Protein 5OP0 (pdb70)

Foldseek 3Di:
DDWDCQVNDTADADDQAQAAFVVCRSCRGLVLLLVLLSLPLQDVLLVQQAQWFKWFFFDQRHLPHDTDTGAADPPDDDPPWAWAWAAAQARDIHTGTTRHGSSSVSNSSRRRGQFIFTDQPGPPCNFFGQKQKWKWAFDPQDFQLLQLCLVLPQLVVVCVVLVFDWWWWAQLGGHIMIITGADRPDGLVLSLLLLVLSLVRSCVVPVVAEDCALDSVPTPRHIHGPSLVSPPDDGGTGAQGFDSDSQRFGGHTDASVCSNPDDRSCHHSVRPSVVPPPDDRNCPCRPVDHHYSVSSVVSSVVCVVVVHHADDHHPPRHHYDPDDDHDDHDD/DWDCQVNDIADADDFAQAAQVVVRSCRGLVLLLVLLSLPLPDVLLVQQAQWFKWFFFDPNHLVHDTDTGAADDPDDDPPWDWAWAAAQARDIHTGTRRHGSSSVSNSSRRRGQFIFTDQPGPPCNFFGQKQKWKFAFDPQDFQLLQLCLVLPQLQVVCVVLVFDWWWWAQLGGHIMIMGGADRPDGLVVSLLLLVLSLVRSCVVPVVAEDCAQDSVPTPRHTHGPSLCSPPPDGGTGAQGFDSDSQRFGGHTDASVQSNPDDRSCHHSVRPSVVPVPDDDNCPCRPVDHHHSVSSVVSSVVCVVVVHHADDHHPPRHHYPVDDDHDDRDD

Nearest PDB structures (foldseek):
  6sa1-assembly1_A  TM=9.984E-01  e=1.095E-63  Mycolicibacterium smegmatis MC2 155
  5dmu-assembly1_A  TM=9.461E-01  e=6.904E-28  Methanocella paludicola SANAE
  2far-assembly2_B  TM=8.752E-01  e=4.474E-23  Pseudomonas aeruginosa
  2r9l-assembly1_A  TM=9.073E-01  e=1.383E-19  Mycobacterium tuberculosis H37Rv
  9e9f-assembly1_B  TM=5.923E-01  e=1.297E+00  Pseudomonas aeruginosa

Solvent-accessible surface area: 27893 Å² total; per-residue (Å²): 104,66,101,34,118,7,86,70,40,142,1,151,19,21,71,55,119,76,76,2,0,72,124,36,36,169,62,0,16,7,16,68,0,2,93,2,2,71,64,7,1,60,28,62,1,16,45,18,4,102,46,2,0,1,4,5,6,30,6,32,84,2,33,148,32,99,94,65,71,28,62,112,12,37,164,90,66,45,152,76,16,89,53,13,81,2,40,6,8,38,32,132,67,7,59,0,3,37,0,40,52,4,1,2,2,1,13,0,1,25,49,2,1,0,0,1,9,11,10,4,1,51,9,130,54,35,107,57,0,6,6,0,6,5,16,0,55,15,14,106,1,3,0,3,80,32,0,48,66,5,0,8,87,23,0,64,51,4,2,84,115,37,65,8,70,4,23,2,0,0,9,2,30,101,6,0,12,0,11,1,6,3,83,50,108,43,59,10,76,65,0,2,36,0,6,1,2,1,1,23,27,0,42,85,103,17,76,127,37,1,5,14,31,49,82,149,124,96,20,40,47,74,0,11,4,21,4,6,13,2,3,41,29,77,79,6,4,2,6,5,0,0,34,86,31,80,45,0,4,0,0,2,0,2,39,37,105,65,0,114,120,5,65,12,83,78,24,12,5,50,52,0,38,117,78,48,79,92,65,129,46,32,4,74,88,5,77,88,73,93,15,43,1,26,44,2,36,101,44,20,55,41,3,88,157,141,67,61,24,36,31,10,26,12,96,153,26,64,147,54,137,77,48,88,137,42,67,132,49,82,223,115,107,35,122,6,93,71,39,138,0,70,17,60,75,65,114,76,72,2,0,71,137,41,35,82,77,0,12,8,18,73,0,3,97,2,1,68,64,6,1,73,29,62,2,16,43,21,4,103,50,4,0,1,4,4,22,37,1,30,84,2,18,150,32,100,89,55,69,23,60,131,13,30,159,168,66,30,150,70,15,84,50,13,80,2,41,5,8,38,32,139,68,9,57,0,4,36,0,41,47,2,1,2,1,1,8,0,0,28,43,2,0,0,0,1,10,11,12,5,1,52,10,134,53,32,105,56,0,7,6,0,5,7,14,0,55,9,13,86,4,5,0,3,57,38,0,50,55,6,0,14,64,26,1,68,49,2,2,80,119,36,65,7,78,7,29,2,0,0,9,3,31,84,6,0,12,0,14,0,6,1,81,50,112,42,59,12,75,65,1,2,40,0,6,4,2,0,1,29,26,0,41,89,103,17,77,111,38,1,7,11,24,51,84,161,122,94,23,40,35,72,0,10,5,25,4,6,14,1,4,38,28,81,81,6,4,2,6,6,0,0,59,94,31,81,41,0,3,0,0,1,0,3,38,42,126,68,0,102,122,7,69,13,84,79,26,10,6,60,54,0,39,119,80,46,78,92,65,128,46,32,5,73,91,7,76,81,88,88,13,45,1,26,41,0,40,99,35,20,58,43,5,88,157,130,66,56,28,35,25,11,26,15,93,152,26,60,145,69,137,78,37,87,136,44,66,132,45,78,208

Organism: Mycolicibacterium smegmatis (strain ATCC 700084 / mc(2)155) (NCBI:txid246196)

InterPro domains:
  IPR014145 DNA ligase D, polymerase domain [PF21686] (34-288)
  IPR014145 DNA ligase D, polymerase domain [TIGR02778] (16-265)
  IPR052171 Non-homologous end joining protein LigD [PTHR42705] (5-307)

Radius of gyration: 29.28 Å; Cα contacts (8 Å, |Δi|>4): 1376; chains: 2; bounding box: 69×71×75 Å

Structure (mmCIF, N/CA/C/O backbone):
data_5OP0
#
_entry.id   5OP0
#
_cell.length_a   51.550
_cell.length_b   56.430
_cell.length_c   64.450
_cell.angle_alpha   97.170
_cell.angle_beta   100.200
_cell.angle_gamma   90.640
#
_symmetry.space_group_name_H-M   'P 1'
#
loop_
_entity.id
_entity.type
_entity.pdbx_description
1 polymer 'DNA polymerase LigD, polymerase domain'
2 water water
#
loop_
_atom_site.group_PDB
_atom_site.id
_atom_site.type_symbol
_atom_site.label_atom_id
_atom_site.label_alt_id
_atom_site.label_comp_id
_atom_site.label_asym_id
_atom_site.label_entity_id
_atom_site.label_seq_id
_atom_site.pdbx_PDB_ins_code
_atom_site.Cartn_x
_atom_site.Cartn_y
_atom_site.Cartn_z
_atom_site.occupancy
_atom_site.B_iso_or_equiv
_atom_site.auth_seq_id
_atom_site.auth_comp_id
_atom_site.auth_asym_id
_atom_site.auth_atom_id
_atom_site.pdbx_PDB_model_num
ATOM 1 N N . ALA A 1 1 ? 6.201 36.865 66.644 1.00 59.48 6 ALA B N 1
ATOM 2 C CA . ALA A 1 1 ? 5.874 36.025 67.789 1.00 58.39 6 ALA B CA 1
ATOM 3 C C . ALA A 1 1 ? 7.113 35.738 68.630 1.00 65.53 6 ALA B C 1
ATOM 4 O O . ALA A 1 1 ? 7.020 35.549 69.844 1.00 72.93 6 ALA B O 1
ATOM 6 N N . THR A 1 2 ? 8.276 35.708 67.982 1.00 59.13 7 THR B N 1
ATOM 7 C CA . THR A 1 2 ? 9.507 35.335 68.662 1.00 55.68 7 THR B CA 1
ATOM 8 C C . THR A 1 2 ? 10.671 36.092 68.040 1.00 54.04 7 THR B C 1
ATOM 9 O O . THR A 1 2 ? 10.620 36.519 66.883 1.00 51.20 7 THR B O 1
ATOM 13 N N . GLU A 1 3 ? 11.725 36.251 68.834 1.00 49.66 8 GLU B N 1
ATOM 14 C CA . GLU A 1 3 ? 12.985 36.835 68.402 1.00 47.36 8 GLU B CA 1
ATOM 15 C C . GLU A 1 3 ? 14.036 35.748 68.560 1.00 51.59 8 GLU B C 1
ATOM 16 O O . GLU A 1 3 ? 14.210 35.206 69.656 1.00 47.52 8 GLU B O 1
ATOM 22 N N . LEU A 1 4 ? 14.724 35.422 67.471 1.00 47.81 9 LEU B N 1
ATOM 23 C CA . LEU A 1 4 ? 15.733 34.374 67.479 1.00 40.79 9 LEU B CA 1
ATOM 24 C C . LEU A 1 4 ? 17.117 34.985 67.625 1.00 41.24 9 LEU B C 1
ATOM 25 O O . LEU A 1 4 ? 17.423 36.009 67.007 1.00 41.94 9 LEU B O 1
ATOM 30 N N . ASP A 1 5 ? 17.954 34.353 68.443 1.00 37.88 10 ASP B N 1
ATOM 31 C CA . ASP A 1 5 ? 19.369 34.703 68.505 1.00 39.28 10 ASP B CA 1
ATOM 32 C C . ASP A 1 5 ? 20.077 33.842 67.470 1.00 38.09 10 ASP B C 1
ATOM 33 O O . ASP A 1 5 ? 20.317 32.652 67.688 1.00 40.24 10 ASP B O 1
ATOM 38 N N . VAL A 1 6 ? 20.404 34.442 66.336 1.00 35.07 11 VAL B N 1
ATOM 39 C CA . VAL A 1 6 ? 21.076 33.751 65.246 1.00 34.09 11 VAL B CA 1
ATOM 40 C C . VAL A 1 6 ? 22.516 34.244 65.245 1.00 31.81 11 VAL B C 1
ATOM 41 O O . VAL A 1 6 ? 22.824 35.292 64.665 1.00 33.80 11 VAL B O 1
ATOM 45 N N . ASP A 1 7 ? 23.398 33.486 65.898 1.00 30.26 12 ASP B N 1
ATOM 46 C CA . ASP A 1 7 ? 24.827 33.788 65.970 1.00 33.40 12 ASP B CA 1
ATOM 47 C C . ASP A 1 7 ? 25.083 35.231 66.402 1.00 34.54 12 ASP B C 1
ATOM 48 O O . ASP A 1 7 ? 25.910 35.942 65.828 1.00 29.26 12 ASP B O 1
ATOM 53 N N . GLY A 1 8 ? 24.356 35.664 67.430 1.00 31.12 13 GLY B N 1
ATOM 54 C CA . GLY A 1 8 ? 24.572 36.966 68.025 1.00 33.64 13 GLY B CA 1
ATOM 55 C C . GLY A 1 8 ? 23.750 38.098 67.444 1.00 35.32 13 GLY B C 1
ATOM 56 O O . GLY A 1 8 ? 23.804 39.217 67.974 1.00 32.53 13 GLY B O 1
ATOM 57 N N . VAL A 1 9 ? 22.988 37.851 66.385 1.00 33.12 14 VAL B N 1
ATOM 58 C CA . VAL A 1 9 ? 22.096 38.845 65.801 1.00 33.48 14 VAL B CA 1
ATOM 59 C C . VAL A 1 9 ? 20.667 38.384 66.043 1.00 33.81 14 VAL B C 1
ATOM 60 O O . VAL A 1 9 ? 20.337 37.215 65.808 1.00 38.11 14 VAL B O 1
ATOM 64 N N . LYS A 1 10 ? 19.822 39.295 66.519 1.00 32.93 15 LYS B N 1
ATOM 65 C CA . LYS A 1 10 ? 18.434 38.969 66.819 1.00 31.36 15 LYS B CA 1
ATOM 66 C C . LYS A 1 10 ? 17.582 39.125 65.563 1.00 38.13 15 LYS B C 1
ATOM 67 O O . LYS A 1 10 ? 17.654 40.151 64.879 1.00 31.69 15 LYS B O 1
ATOM 73 N N . VAL A 1 11 ? 16.779 38.103 65.265 1.00 37.25 16 VAL B N 1
ATOM 74 C CA . VAL A 1 11 ? 16.019 38.019 64.021 1.00 38.77 16 VAL B CA 1
ATOM 75 C C . VAL A 1 11 ? 14.562 37.727 64.351 1.00 35.86 16 VAL B C 1
ATOM 76 O O . VAL A 1 11 ? 14.263 36.742 65.037 1.00 40.87 16 VAL B O 1
ATOM 80 N N . ARG A 1 12 ? 13.662 38.574 63.856 1.00 41.52 17 ARG B N 1
ATOM 81 C CA . ARG A 1 12 ? 12.238 38.402 64.111 1.00 40.61 17 ARG B CA 1
ATOM 82 C C . ARG A 1 12 ? 11.674 37.246 63.292 1.00 49.26 17 ARG B C 1
ATOM 83 O O . ARG A 1 12 ? 12.002 37.075 62.114 1.00 49.21 17 ARG B O 1
ATOM 91 N N . PHE A 1 13 ? 10.811 36.456 63.928 1.00 45.20 18 PHE B N 1
ATOM 92 C CA . PHE A 1 13 ? 10.258 35.237 63.350 1.00 49.73 18 PHE B CA 1
ATOM 93 C C . PHE A 1 13 ? 8.783 35.143 63.704 1.00 48.36 18 PHE B C 1
ATOM 94 O O . PHE A 1 13 ? 8.417 35.278 64.876 1.00 48.85 18 PHE B O 1
ATOM 102 N N . THR A 1 14 ? 7.938 34.922 62.696 1.00 48.93 19 THR B N 1
ATOM 103 C CA . THR A 1 14 ? 6.496 34.883 62.892 1.00 49.08 19 THR B CA 1
ATOM 104 C C . THR A 1 14 ? 5.883 33.688 62.171 1.00 53.91 19 THR B C 1
ATOM 105 O O . THR A 1 14 ? 6.470 33.116 61.248 1.00 49.06 19 THR B O 1
ATOM 109 N N . ASN A 1 15 ? 4.668 33.332 62.614 1.00 51.98 20 ASN B N 1
ATOM 110 C CA . ASN A 1 15 ? 3.790 32.316 62.042 1.00 50.44 20 ASN B CA 1
ATOM 111 C C . ASN A 1 15 ? 4.474 30.959 61.920 1.00 51.57 20 ASN B C 1
ATOM 112 O O . ASN A 1 15 ? 4.639 30.447 60.805 1.00 50.36 20 ASN B O 1
ATOM 117 N N . PRO A 1 16 ? 4.885 30.344 63.033 1.00 51.88 21 PRO B N 1
ATOM 118 C CA . PRO A 1 16 ? 5.603 29.065 62.934 1.00 49.98 21 PRO B CA 1
ATOM 119 C C . PRO A 1 16 ? 4.762 27.932 62.373 1.00 48.67 21 PRO B C 1
ATOM 120 O O . PRO A 1 16 ? 5.313 27.012 61.755 1.00 46.32 21 PRO B O 1
ATOM 124 N N . ASP A 1 17 ? 3.448 27.955 62.581 1.00 48.45 22 ASP B N 1
ATOM 125 C CA . ASP A 1 17 ? 2.586 26.848 62.195 1.00 49.01 22 ASP B CA 1
ATOM 126 C C . ASP A 1 17 ? 1.915 27.055 60.842 1.00 44.29 22 ASP B C 1
ATOM 127 O O . ASP A 1 17 ? 1.045 26.262 60.469 1.00 45.84 22 ASP B O 1
ATOM 132 N N . LYS A 1 18 ? 2.295 28.097 60.102 1.00 49.43 23 LYS B N 1
ATOM 133 C CA . LYS A 1 18 ? 1.861 28.228 58.715 1.00 44.43 23 LYS B CA 1
ATOM 134 C C . LYS A 1 18 ? 2.345 27.045 57.889 1.00 44.78 23 LYS B C 1
ATOM 135 O O . LYS A 1 18 ? 3.513 26.659 57.965 1.00 44.89 23 LYS B O 1
ATOM 141 N N . VAL A 1 19 ? 1.448 26.483 57.086 1.00 40.10 24 VAL B N 1
ATOM 142 C CA . VAL A 1 19 ? 1.749 25.289 56.303 1.00 40.05 24 VAL B CA 1
ATOM 143 C C . VAL A 1 19 ? 2.378 25.722 54.985 1.00 40.46 24 VAL B C 1
ATOM 144 O O . VAL A 1 19 ? 1.772 26.478 54.218 1.00 39.31 24 VAL B O 1
ATOM 148 N N . TYR A 1 20 ? 3.595 25.246 54.725 1.00 36.78 25 TYR B N 1
ATOM 149 C CA . TYR A 1 20 ? 4.275 25.472 53.455 1.00 38.99 25 TYR B CA 1
ATOM 150 C C . TYR A 1 20 ? 4.194 24.274 52.516 1.00 35.74 25 TYR B C 1
ATOM 151 O O . TYR A 1 20 ? 4.022 24.456 51.308 1.00 37.95 25 TYR B O 1
ATOM 160 N N . PHE A 1 21 ? 4.303 23.050 53.041 1.00 37.58 26 PHE B N 1
ATOM 161 C CA . PHE A 1 21 ? 4.287 21.816 52.250 1.00 36.22 26 PHE B CA 1
ATOM 162 C C . PHE A 1 21 ? 3.135 20.921 52.690 1.00 41.78 26 PHE B C 1
ATOM 163 O O . PHE A 1 21 ? 3.256 20.200 53.691 1.00 36.96 26 PHE B O 1
ATOM 171 N N . PRO A 1 22 ? 1.987 20.961 52.004 1.00 41.21 27 PRO B N 1
ATOM 172 C CA . PRO A 1 22 ? 0.812 20.204 52.491 1.00 45.58 27 PRO B CA 1
ATOM 173 C C . PRO A 1 22 ? 0.976 18.687 52.588 1.00 44.49 27 PRO B C 1
ATOM 174 O O . PRO A 1 22 ? 0.250 18.081 53.385 1.00 48.37 27 PRO B O 1
ATOM 178 N N . LYS A 1 23 ? 1.871 18.042 51.817 1.00 42.69 28 LYS B N 1
ATOM 179 C CA . LYS A 1 23 ? 2.009 16.604 52.050 1.00 46.91 28 LYS B CA 1
ATOM 180 C C . LYS A 1 23 ? 2.750 16.280 53.318 1.00 44.79 28 LYS B C 1
ATOM 181 O O . LYS A 1 23 ? 2.613 15.166 53.835 1.00 49.44 28 LYS B O 1
ATOM 187 N N . LEU A 1 24 ? 3.439 17.235 53.883 1.00 45.83 29 LEU B N 1
ATOM 188 C CA . LEU A 1 24 ? 4.152 16.957 55.104 1.00 46.51 29 LEU B CA 1
ATOM 189 C C . LEU A 1 24 ? 3.334 17.291 56.351 1.00 44.30 29 LEU B C 1
ATOM 190 O O . LEU A 1 24 ? 3.701 16.858 57.452 1.00 44.83 29 LEU B O 1
ATOM 195 N N . GLY A 1 25 ? 2.223 18.008 56.203 1.00 47.01 30 GLY B N 1
ATOM 196 C CA . GLY A 1 25 ? 1.350 18.245 57.341 1.00 49.21 30 GLY B CA 1
ATOM 197 C C . GLY A 1 25 ? 2.109 18.964 58.429 1.00 50.35 30 GLY B C 1
ATOM 198 O O . GLY A 1 25 ? 2.601 20.083 58.244 1.00 52.04 30 GLY B O 1
ATOM 199 N N . LYS A 1 26 ? 2.225 18.301 59.582 1.00 53.51 31 LYS B N 1
ATOM 200 C CA . LYS A 1 26 ? 2.928 18.898 60.710 1.00 53.04 31 LYS B CA 1
ATOM 201 C C . LYS A 1 26 ? 4.407 19.103 60.405 1.00 49.49 31 LYS B C 1
ATOM 202 O O . LYS A 1 26 ? 5.036 20.006 60.967 1.00 49.36 31 LYS B O 1
ATOM 208 N N . ASN A 1 27 ? 4.974 18.288 59.518 1.00 51.32 32 ASN B N 1
ATOM 209 C CA . ASN A 1 27 ? 6.381 18.374 59.158 1.00 48.38 32 ASN B CA 1
ATOM 210 C C . ASN A 1 27 ? 6.640 19.316 57.987 1.00 46.34 32 ASN B C 1
ATOM 211 O O . ASN A 1 27 ? 7.764 19.355 57.478 1.00 43.78 32 ASN B O 1
ATOM 216 N N . GLY A 1 28 ? 5.633 20.068 57.551 1.00 42.92 33 GLY B N 1
ATOM 217 C CA . GLY A 1 28 ? 5.797 20.960 56.420 1.00 41.58 33 GLY B CA 1
ATOM 218 C C . GLY A 1 28 ? 5.415 22.393 56.715 1.00 38.11 33 GLY B C 1
ATOM 219 O O . GLY A 1 28 ? 4.921 23.103 55.835 1.00 36.25 33 GLY B O 1
ATOM 220 N N . THR A 1 29 ? 5.635 22.832 57.949 1.00 34.42 34 THR B N 1
ATOM 221 C CA . THR A 1 29 ? 5.279 24.182 58.349 1.00 38.11 34 THR B CA 1
ATOM 222 C C . THR A 1 29 ? 6.438 25.147 58.106 1.00 35.83 34 THR B C 1
ATOM 223 O O . THR A 1 29 ? 7.581 24.747 57.875 1.00 36.33 34 THR B O 1
ATOM 227 N N . LYS A 1 30 ? 6.120 26.442 58.154 1.00 35.87 35 LYS B N 1
ATOM 228 C CA . LYS A 1 30 ? 7.164 27.462 58.137 1.00 31.26 35 LYS B CA 1
ATOM 229 C C . LYS A 1 30 ? 8.142 27.260 59.288 1.00 40.27 35 LYS B C 1
ATOM 230 O O . LYS A 1 30 ? 9.346 27.500 59.139 1.00 35.92 35 LYS B O 1
ATOM 236 N N . GLY A 1 31 ? 7.642 26.813 60.443 1.00 40.84 36 GLY B N 1
ATOM 237 C CA . GLY A 1 31 ? 8.519 26.575 61.579 1.00 38.86 36 GLY B CA 1
ATOM 238 C C . GLY A 1 31 ? 9.540 25.484 61.321 1.00 33.43 36 GLY B C 1
ATOM 239 O O . GLY A 1 31 ? 10.710 25.617 61.687 1.00 39.67 36 GLY B O 1
ATOM 240 N N . LYS A 1 32 ? 9.115 24.388 60.685 1.00 35.90 37 LYS B N 1
ATOM 241 C CA . LYS A 1 32 ? 10.061 23.326 60.362 1.00 36.00 37 LYS B CA 1
ATOM 242 C C . LYS A 1 32 ? 11.072 23.786 59.319 1.00 35.21 37 LYS B C 1
ATOM 243 O O . LYS A 1 32 ? 12.235 23.364 59.356 1.00 33.54 37 LYS B O 1
ATOM 249 N N . LEU A 1 33 ? 10.650 24.644 58.387 1.00 34.20 38 LEU B N 1
ATOM 250 C CA . LEU A 1 33 ? 11.579 25.205 57.410 1.00 33.84 38 LEU B CA 1
ATOM 251 C C . LEU A 1 33 ? 12.625 26.082 58.087 1.00 32.79 38 LEU B C 1
ATOM 252 O O . LEU A 1 33 ? 13.828 25.939 57.838 1.00 33.19 38 LEU B O 1
ATOM 257 N N . VAL A 1 34 ? 12.182 27.009 58.939 1.00 36.23 39 VAL B N 1
ATOM 258 C CA . VAL A 1 34 ? 13.121 27.870 59.652 1.00 33.86 39 VAL B CA 1
ATOM 259 C C . VAL A 1 34 ? 14.015 27.037 60.560 1.00 31.72 39 VAL B C 1
ATOM 260 O O . VAL A 1 34 ? 15.211 27.315 60.704 1.00 33.06 39 VAL B O 1
ATOM 264 N N . GLU A 1 35 ? 13.451 25.995 61.177 1.00 35.66 40 GLU B N 1
ATOM 265 C CA . GLU A 1 35 ? 14.258 25.103 62.001 1.00 36.16 40 GLU B CA 1
ATOM 266 C C . GLU A 1 35 ? 15.325 24.404 61.168 1.00 35.25 40 GLU B C 1
ATOM 267 O O . GLU A 1 35 ? 16.462 24.229 61.624 1.00 32.47 40 GLU B O 1
ATOM 273 N N . TYR A 1 36 ? 14.980 23.996 59.943 1.00 31.75 41 TYR B N 1
ATOM 274 C CA . TYR A 1 36 ? 15.985 23.412 59.059 1.00 27.89 41 TYR B CA 1
ATOM 275 C C . TYR A 1 36 ? 17.092 24.413 58.753 1.00 26.57 41 TYR B C 1
ATOM 276 O O . TYR A 1 36 ? 18.282 24.086 58.834 1.00 28.83 41 TYR B O 1
ATOM 285 N N . TYR A 1 37 ? 16.720 25.636 58.367 1.00 26.43 42 TYR B N 1
ATOM 286 C CA . TYR A 1 37 ? 17.734 26.615 57.990 1.00 25.84 42 TYR B CA 1
ATOM 287 C C . TYR A 1 37 ? 18.581 27.027 59.186 1.00 27.07 42 TYR B C 1
ATOM 288 O O . TYR A 1 37 ? 19.788 27.242 59.047 1.00 27.62 42 TYR B O 1
ATOM 297 N N . LEU A 1 38 ? 17.977 27.115 60.374 1.00 28.97 43 LEU B N 1
ATOM 298 C CA . LEU A 1 38 ? 18.771 27.326 61.580 1.00 32.12 43 LEU B CA 1
ATOM 299 C C . LEU A 1 38 ? 19.801 26.219 61.755 1.00 31.37 43 LEU B C 1
ATOM 300 O O . LEU A 1 38 ? 20.909 26.467 62.244 1.00 34.36 43 LEU B O 1
ATOM 305 N N . SER A 1 39 ? 19.458 24.993 61.351 1.00 29.48 44 SER B N 1
ATOM 306 C CA . SER A 1 39 ? 20.367 23.860 61.494 1.00 27.10 44 SER B CA 1
ATOM 307 C C . SER A 1 39 ? 21.587 23.975 60.579 1.00 32.17 44 SER B C 1
ATOM 308 O O . SER A 1 39 ? 22.662 23.476 60.929 1.00 35.39 44 SER B O 1
ATOM 311 N N . VAL A 1 40 ? 21.447 24.598 59.406 1.00 29.37 45 VAL B N 1
ATOM 312 C CA . VAL A 1 40 ? 22.535 24.636 58.436 1.00 24.93 45 VAL B CA 1
ATOM 313 C C . VAL A 1 40 ? 23.128 26.030 58.227 1.00 26.56 45 VAL B C 1
ATOM 314 O O . VAL A 1 40 ? 24.231 26.130 57.667 1.00 27.26 45 VAL B O 1
ATOM 318 N N . ALA A 1 41 ? 22.450 27.100 58.653 1.00 27.29 46 ALA B N 1
ATOM 319 C CA . ALA A 1 41 ? 22.866 28.444 58.255 1.00 26.35 46 ALA B CA 1
ATOM 320 C C . ALA A 1 41 ? 24.203 28.870 58.849 1.00 32.89 46 ALA B C 1
ATOM 321 O O . ALA A 1 41 ? 24.822 29.799 58.321 1.00 29.80 46 ALA B O 1
ATOM 323 N N . SER A 1 42 ? 24.663 28.236 59.924 1.00 30.98 47 SER B N 1
ATOM 324 C CA . SER A 1 42 ? 25.946 28.587 60.517 1.00 34.78 47 SER B CA 1
ATOM 325 C C . SER A 1 42 ? 27.062 27.630 60.124 1.00 35.22 47 SER B C 1
ATOM 326 O O . SER A 1 42 ? 28.199 27.807 60.571 1.00 40.17 47 SER B O 1
ATOM 329 N N . GLY A 1 43 ? 26.768 26.622 59.307 1.00 33.62 48 GLY B N 1
ATOM 330 C CA . GLY A 1 43 ? 27.754 25.645 58.918 1.00 35.83 48 GLY B CA 1
ATOM 331 C C . GLY A 1 43 ? 28.279 25.880 57.516 1.00 35.03 48 GLY B C 1
ATOM 332 O O . GLY A 1 43 ? 28.425 27.021 57.066 1.00 34.71 48 GLY B O 1
ATOM 333 N N . PRO A 1 44 ? 28.594 24.790 56.803 1.00 35.41 49 PRO B N 1
ATOM 334 C CA . PRO A 1 44 ? 29.102 24.914 55.427 1.00 34.91 49 PRO B CA 1
ATOM 335 C C . PRO A 1 44 ? 28.204 25.704 54.484 1.00 28.99 49 PRO B C 1
ATOM 336 O O . PRO A 1 44 ? 28.690 26.226 53.475 1.00 32.06 49 PRO B O 1
ATOM 340 N N . MET A 1 45 ? 26.905 25.798 54.780 1.00 30.98 50 MET B N 1
ATOM 341 C CA . MET A 1 45 ? 26.030 26.615 53.944 1.00 31.39 50 MET B CA 1
ATOM 342 C C . MET A 1 45 ? 26.465 28.076 53.949 1.00 31.78 50 MET B C 1
ATOM 343 O O . MET A 1 45 ? 26.503 28.723 52.896 1.00 30.39 50 MET B O 1
ATOM 348 N N . LEU A 1 46 ? 26.797 28.616 55.124 1.00 26.11 51 LEU B N 1
ATOM 349 C CA . LEU A 1 46 ? 27.244 30.003 55.190 1.00 28.37 51 LEU B CA 1
ATOM 350 C C . LEU A 1 46 ? 28.549 30.198 54.430 1.00 25.56 51 LEU B C 1
ATOM 351 O O . LEU A 1 46 ? 28.707 31.180 53.697 1.00 29.42 51 LEU B O 1
ATOM 356 N N . ALA A 1 47 ? 29.499 29.275 54.599 1.00 26.04 52 ALA B N 1
ATOM 357 C CA . ALA A 1 47 ? 30.783 29.403 53.916 1.00 28.84 52 ALA B CA 1
ATOM 358 C C . ALA A 1 47 ? 30.610 29.388 52.402 1.00 27.91 52 ALA B C 1
ATOM 359 O O . ALA A 1 47 ? 31.299 30.122 51.684 1.00 27.78 52 ALA B O 1
ATOM 361 N N . LEU A 1 48 ? 29.695 28.559 51.897 1.00 26.38 53 LEU B N 1
ATOM 362 C CA . LEU A 1 48 ? 29.480 28.490 50.456 1.00 26.96 53 LEU B CA 1
ATOM 363 C C . LEU A 1 48 ? 28.765 29.729 49.931 1.00 24.63 53 LEU B C 1
ATOM 364 O O . LEU A 1 48 ? 28.937 30.092 48.763 1.00 29.27 53 LEU B O 1
ATOM 369 N N . LEU A 1 49 ? 27.965 30.384 50.769 1.00 24.68 54 LEU B N 1
ATOM 370 C CA . LEU A 1 49 ? 27.202 31.556 50.368 1.00 21.25 54 LEU B CA 1
ATOM 371 C C . LEU A 1 49 ? 27.850 32.873 50.773 1.00 24.53 54 LEU B C 1
ATOM 372 O O . LEU A 1 49 ? 27.328 33.930 50.410 1.00 22.25 54 LEU B O 1
ATOM 377 N N . ARG A 1 50 ? 28.965 32.842 51.505 1.00 26.18 55 ARG B N 1
ATOM 378 C CA . ARG A 1 50 ? 29.495 34.064 52.104 1.00 23.55 55 ARG B CA 1
ATOM 379 C C . ARG A 1 50 ? 29.825 35.110 51.048 1.00 20.33 55 ARG B C 1
ATOM 380 O O . ARG A 1 50 ? 30.459 34.809 50.031 1.00 20.71 55 ARG B O 1
ATOM 388 N N . ASP A 1 51 ? 29.386 36.343 51.306 1.00 21.10 56 ASP B N 1
ATOM 389 C CA . ASP A 1 51 ? 29.607 37.524 50.477 1.00 19.65 56 ASP B CA 1
ATOM 390 C C . ASP A 1 51 ? 28.936 37.442 49.111 1.00 19.00 56 ASP B C 1
ATOM 391 O O . ASP A 1 51 ? 29.210 38.284 48.244 1.00 19.70 56 ASP B O 1
ATOM 396 N N . ARG A 1 52 ? 28.059 36.447 48.887 1.00 16.55 57 ARG B N 1
ATOM 397 C CA . ARG A 1 52 ? 27.427 36.394 47.576 1.00 18.69 57 ARG B CA 1
ATOM 398 C C . ARG A 1 52 ? 26.114 37.167 47.584 1.00 16.24 57 ARG B C 1
ATOM 399 O O . ARG A 1 52 ? 25.377 37.129 48.573 1.00 17.57 57 ARG B O 1
ATOM 407 N N . PRO A 1 53 ? 25.796 37.877 46.504 1.00 18.74 58 PRO B N 1
ATOM 408 C CA . PRO A 1 53 ? 24.434 38.396 46.358 1.00 18.25 58 PRO B CA 1
ATOM 409 C C . PRO A 1 53 ? 23.494 37.255 46.002 1.00 17.57 58 PRO B C 1
ATOM 410 O O . PRO A 1 53 ? 23.868 36.323 45.288 1.00 19.39 58 PRO B O 1
ATOM 414 N N . VAL A 1 54 ? 22.275 37.313 46.530 1.00 14.57 59 VAL B N 1
ATOM 415 C CA . VAL A 1 54 ? 21.314 36.232 46.345 1.00 15.31 59 VAL B CA 1
ATOM 416 C C . VAL A 1 54 ? 19.968 36.802 45.926 1.00 19.16 59 VAL B C 1
ATOM 417 O O . VAL A 1 54 ? 19.614 37.940 46.251 1.00 22.39 59 VAL B O 1
ATOM 421 N N . HIS A 1 55 ? 19.229 36.000 45.172 1.00 23.17 60 HIS B N 1
ATOM 422 C CA . HIS A 1 55 ? 17.821 36.241 44.911 1.00 21.50 60 HIS B CA 1
ATOM 423 C C . HIS A 1 55 ? 16.995 35.272 45.744 1.00 20.21 60 HIS B C 1
ATOM 424 O O . HIS A 1 55 ? 17.437 34.164 46.059 1.00 21.19 60 HIS B O 1
ATOM 431 N N . LEU A 1 56 ? 15.794 35.701 46.116 1.00 16.51 61 LEU B N 1
ATOM 432 C CA . LEU A 1 56 ? 14.947 34.945 47.029 1.00 21.83 61 LEU B CA 1
ATOM 433 C C . LEU A 1 56 ? 13.714 34.451 46.282 1.00 21.64 61 LEU B C 1
ATOM 434 O O . LEU A 1 56 ? 12.968 35.254 45.714 1.00 23.66 61 LEU B O 1
ATOM 439 N N . GLN A 1 57 ? 13.507 33.134 46.284 1.00 20.64 62 GLN B N 1
ATOM 440 C CA . GLN A 1 57 ? 12.296 32.522 45.739 1.00 24.04 62 GLN B CA 1
ATOM 441 C C . GLN A 1 57 ? 11.346 32.309 46.913 1.00 24.71 62 GLN B C 1
ATOM 442 O O . GLN A 1 57 ? 11.519 31.380 47.706 1.00 24.56 62 GLN B O 1
ATOM 448 N N . ARG A 1 58 ? 10.348 33.178 47.026 1.00 23.65 63 ARG B N 1
ATOM 449 C CA . ARG A 1 58 ? 9.500 33.259 48.205 1.00 23.72 63 ARG B CA 1
ATOM 450 C C . ARG A 1 58 ? 8.126 32.661 47.934 1.00 29.26 63 ARG B C 1
ATOM 451 O O . ARG A 1 58 ? 7.546 32.865 46.862 1.00 24.19 63 ARG B O 1
ATOM 459 N N . PHE A 1 59 ? 7.613 31.923 48.918 1.00 27.06 64 PHE B N 1
ATOM 460 C CA . PHE A 1 59 ? 6.261 31.365 48.892 1.00 32.78 64 PHE B CA 1
ATOM 461 C C . PHE A 1 59 ? 5.601 31.725 50.216 1.00 29.16 64 PHE B C 1
ATOM 462 O O . PHE A 1 59 ? 5.501 30.884 51.120 1.00 33.73 64 PHE B O 1
ATOM 470 N N . PRO A 1 60 ? 5.138 32.970 50.363 1.00 32.40 65 PRO B N 1
ATOM 471 C CA . PRO A 1 60 ? 4.657 33.425 51.680 1.00 37.00 65 PRO B CA 1
ATOM 472 C C . PRO A 1 60 ? 3.489 32.620 52.220 1.00 40.28 65 PRO B C 1
ATOM 473 O O . PRO A 1 60 ? 3.299 32.563 53.442 1.00 38.32 65 PRO B O 1
ATOM 477 N N . ASP A 1 61 ? 2.703 31.996 51.355 1.00 37.52 66 ASP B N 1
ATOM 478 C CA . ASP A 1 61 ? 1.581 31.166 51.769 1.00 40.95 66 ASP B CA 1
ATOM 479 C C . ASP A 1 61 ? 1.717 29.753 51.219 1.00 39.93 66 ASP B C 1
ATOM 480 O O . ASP A 1 61 ? 0.744 29.128 50.793 1.00 38.42 66 ASP B O 1
ATOM 485 N N . GLY A 1 62 ? 2.943 29.236 51.237 1.00 37.80 67 GLY B N 1
ATOM 486 C CA . GLY A 1 62 ? 3.209 27.858 50.888 1.00 35.65 67 GLY B CA 1
ATOM 487 C C . GLY A 1 62 ? 3.433 27.652 49.403 1.00 29.37 67 GLY B C 1
ATOM 488 O O . GLY A 1 62 ? 3.140 28.505 48.562 1.00 31.43 67 GLY B O 1
ATOM 489 N N . ILE A 1 63 ? 3.950 26.463 49.081 1.00 32.91 68 ILE B N 1
ATOM 490 C CA . ILE A 1 63 ? 4.334 26.144 47.710 1.00 36.56 68 ILE B CA 1
ATOM 491 C C . ILE A 1 63 ? 3.149 26.064 46.762 1.00 41.92 68 ILE B C 1
ATOM 492 O O . ILE A 1 63 ? 3.345 26.057 45.541 1.00 40.86 68 ILE B O 1
ATOM 497 N N . GLU A 1 64 ? 1.927 25.993 47.284 1.00 40.36 69 GLU B N 1
ATOM 498 C CA . GLU A 1 64 ? 0.737 26.035 46.450 1.00 41.84 69 GLU B CA 1
ATOM 499 C C . GLU A 1 64 ? 0.118 27.425 46.372 1.00 43.13 69 GLU B C 1
ATOM 500 O O . GLU A 1 64 ? -0.901 27.595 45.698 1.00 48.28 69 GLU B O 1
ATOM 506 N N . GLY A 1 65 ? 0.702 28.418 47.042 1.00 37.23 70 GLY B N 1
ATOM 507 C CA . GLY A 1 65 ? 0.290 29.796 46.885 1.00 34.77 70 GLY B CA 1
ATOM 508 C C . GLY A 1 65 ? 1.130 30.507 45.839 1.00 36.62 70 GLY B C 1
ATOM 509 O O . GLY A 1 65 ? 1.875 29.894 45.072 1.00 37.58 70 GLY B O 1
ATOM 510 N N . GLU A 1 66 ? 1.012 31.832 45.818 1.00 35.26 71 GLU B N 1
ATOM 511 C CA . GLU A 1 66 ? 1.718 32.594 44.797 1.00 37.20 71 GLU B CA 1
ATOM 512 C C . GLU A 1 66 ? 3.221 32.575 45.064 1.00 37.49 71 GLU B C 1
ATOM 513 O O . GLU A 1 66 ? 3.677 32.438 46.203 1.00 34.21 71 GLU B O 1
ATOM 519 N N . GLU A 1 67 ? 3.989 32.702 43.990 1.00 37.51 72 GLU B N 1
ATOM 520 C CA . GLU A 1 67 ? 5.443 32.677 44.041 1.00 34.58 72 GLU B CA 1
ATOM 521 C C . GLU A 1 67 ? 5.988 34.064 43.734 1.00 32.51 72 GLU B C 1
ATOM 522 O O . GLU A 1 67 ? 5.552 34.709 42.774 1.00 38.15 72 GLU B O 1
ATOM 528 N N . ILE A 1 68 ? 6.921 34.528 44.564 1.00 29.34 73 ILE B N 1
ATOM 529 C CA . ILE A 1 68 ? 7.554 35.833 44.404 1.00 29.16 73 ILE B CA 1
ATOM 530 C C . ILE A 1 68 ? 9.051 35.601 44.270 1.00 32.14 73 ILE B C 1
ATOM 531 O O . ILE A 1 68 ? 9.715 35.221 45.244 1.00 26.91 73 ILE B O 1
ATOM 536 N N . TYR A 1 69 ? 9.584 35.826 43.072 1.00 28.33 74 TYR B N 1
ATOM 537 C CA . TYR A 1 69 ? 11.023 35.763 42.836 1.00 28.78 74 TYR B CA 1
ATOM 538 C C . TYR A 1 69 ? 11.590 37.159 43.058 1.00 33.53 74 TYR B C 1
ATOM 539 O O . TYR A 1 69 ? 11.378 38.063 42.243 1.00 29.75 74 TYR B O 1
ATOM 548 N N . GLN A 1 70 ? 12.298 37.335 44.169 1.00 28.89 75 GLN B N 1
ATOM 549 C CA . GLN A 1 70 ? 12.731 38.642 44.641 1.00 31.31 75 GLN B CA 1
ATOM 550 C C . GLN A 1 70 ? 14.222 38.815 44.376 1.00 31.04 75 GLN B C 1
ATOM 551 O O . GLN A 1 70 ? 15.044 38.073 44.923 1.00 28.05 75 GLN B O 1
ATOM 557 N N . LYS A 1 71 ? 14.565 39.798 43.542 1.00 30.12 76 LYS B N 1
ATOM 558 C CA . LYS A 1 71 ? 15.956 40.098 43.217 1.00 29.06 76 LYS B CA 1
ATOM 559 C C . LYS A 1 71 ? 16.461 41.305 43.999 1.00 30.56 76 LYS B C 1
ATOM 560 O O . LYS A 1 71 ? 17.451 41.213 44.729 1.00 34.88 76 LYS B O 1
ATOM 566 N N . ARG A 1 72 ? 15.782 42.438 43.863 1.00 33.32 77 ARG B N 1
ATOM 567 C CA . ARG A 1 72 ? 16.113 43.616 44.648 1.00 33.12 77 ARG B CA 1
ATOM 568 C C . ARG A 1 72 ? 15.652 43.424 46.087 1.00 32.83 77 ARG B C 1
ATOM 569 O O . ARG A 1 72 ? 14.583 42.867 46.343 1.00 31.51 77 ARG B O 1
ATOM 577 N N . VAL A 1 73 ? 16.470 43.872 47.030 1.00 32.71 78 VAL B N 1
ATOM 578 C CA . VAL A 1 73 ? 16.051 43.816 48.435 1.00 34.80 78 VAL B CA 1
ATOM 579 C C . VAL A 1 73 ? 14.901 44.796 48.640 1.00 36.72 78 VAL B C 1
ATOM 580 O O . VAL A 1 73 ? 14.868 45.846 47.971 1.00 40.71 78 VAL B O 1
ATOM 584 N N . PRO A 1 74 ? 13.912 44.489 49.484 1.00 42.23 79 PRO B N 1
ATOM 585 C CA . PRO A 1 74 ? 12.821 45.448 49.707 1.00 37.77 79 PRO B CA 1
ATOM 586 C C . PRO A 1 74 ? 13.355 46.768 50.241 1.00 47.70 79 PRO B C 1
ATOM 587 O O . PRO A 1 74 ? 14.350 46.811 50.967 1.00 43.88 79 PRO B O 1
ATOM 591 N N . GLN A 1 75 ? 12.682 47.861 49.864 1.00 47.86 80 GLN B N 1
ATOM 592 C CA . GLN A 1 75 ? 13.151 49.188 50.252 1.00 49.95 80 GLN B CA 1
ATOM 593 C C . GLN A 1 75 ? 13.197 49.365 51.764 1.00 53.45 80 GLN B C 1
ATOM 594 O O . GLN A 1 75 ? 13.962 50.202 52.256 1.00 56.89 80 GLN B O 1
ATOM 600 N N . LYS A 1 76 ? 12.393 48.609 52.509 1.00 47.82 81 LYS B N 1
ATOM 601 C CA . LYS A 1 76 ? 12.417 48.624 53.967 1.00 52.30 81 LYS B CA 1
ATOM 602 C C . LYS A 1 76 ? 12.771 47.228 54.456 1.00 47.02 81 LYS B C 1
ATOM 603 O O . LYS A 1 76 ? 12.057 46.262 54.161 1.00 43.80 81 LYS B O 1
ATOM 605 N N . HIS A 1 77 ? 13.859 47.128 55.213 1.00 42.80 82 HIS B N 1
ATOM 606 C CA . HIS A 1 77 ? 14.390 45.854 55.672 1.00 38.46 82 HIS B CA 1
ATOM 607 C C . HIS A 1 77 ? 15.177 46.095 56.950 1.00 30.80 82 HIS B C 1
ATOM 608 O O . HIS A 1 77 ? 15.519 47.240 57.263 1.00 37.38 82 HIS B O 1
ATOM 615 N N . PRO A 1 78 ? 15.455 45.042 57.725 1.00 32.68 83 PRO B N 1
ATOM 616 C CA . PRO A 1 78 ? 16.184 45.218 58.990 1.00 34.68 83 PRO B CA 1
ATOM 617 C C . PRO A 1 78 ? 17.507 45.958 58.822 1.00 40.87 83 PRO B C 1
ATOM 618 O O . PRO A 1 78 ? 18.129 45.935 57.756 1.00 33.51 83 PRO B O 1
ATOM 622 N N . ASP A 1 79 ? 17.928 46.614 59.910 1.00 35.98 84 ASP B N 1
ATOM 623 C CA . ASP A 1 79 ? 19.082 47.511 59.870 1.00 40.31 84 ASP B CA 1
ATOM 624 C C . ASP A 1 79 ? 20.367 46.771 59.531 1.00 37.18 84 ASP B C 1
ATOM 625 O O . ASP A 1 79 ? 21.237 47.309 58.837 1.00 42.75 84 ASP B O 1
ATOM 630 N N . TYR A 1 80 ? 20.518 45.543 60.029 1.00 34.76 85 TYR B N 1
ATOM 631 C CA . TYR A 1 80 ? 21.819 44.889 59.966 1.00 38.10 85 TYR B CA 1
ATOM 632 C C . TYR A 1 80 ? 22.155 44.404 58.564 1.00 36.15 85 TYR B C 1
ATOM 633 O O . TYR A 1 80 ? 23.338 44.307 58.218 1.00 30.94 85 TYR B O 1
ATOM 642 N N . LEU A 1 81 ? 21.141 44.095 57.756 1.00 33.26 86 LEU B N 1
ATOM 643 C CA . LEU A 1 81 ? 21.365 43.442 56.471 1.00 28.65 86 LEU B CA 1
ATOM 644 C C . LEU A 1 81 ? 22.309 44.255 55.598 1.00 26.96 86 LEU B C 1
ATOM 645 O O . LEU A 1 81 ? 22.270 45.487 55.588 1.00 31.36 86 LEU B O 1
ATOM 650 N N . GLU A 1 82 ? 23.164 43.556 54.860 1.00 22.84 87 GLU B N 1
ATOM 651 C CA . GLU A 1 82 ? 24.036 44.191 53.890 1.00 23.05 87 GLU B CA 1
ATOM 652 C C . GLU A 1 82 ? 23.599 43.811 52.482 1.00 22.00 87 GLU B C 1
ATOM 653 O O . GLU A 1 82 ? 23.014 42.748 52.257 1.00 22.25 87 GLU B O 1
ATOM 659 N N . THR A 1 83 ? 23.869 44.708 51.543 1.00 24.02 88 THR B N 1
ATOM 660 C CA . THR A 1 83 ? 23.470 44.519 50.160 1.00 23.13 88 THR B CA 1
ATOM 661 C C . THR A 1 83 ? 24.668 44.721 49.246 1.00 29.05 88 THR B C 1
ATOM 662 O O . THR A 1 83 ? 25.713 45.244 49.644 1.00 24.92 88 THR B O 1
ATOM 666 N N . CYS A 1 84 ? 24.495 44.279 48.008 1.00 23.76 89 CYS B N 1
ATOM 667 C CA . CYS A 1 84 ? 25.521 44.333 46.984 1.00 22.74 89 CYS B CA 1
ATOM 668 C C . CYS A 1 84 ? 24.849 44.703 45.673 1.00 22.38 89 CYS B C 1
ATOM 669 O O . CYS A 1 84 ? 23.749 44.226 45.391 1.00 20.77 89 CYS B O 1
ATOM 672 N N . VAL A 1 85 ? 25.505 45.537 44.871 1.00 19.24 90 VAL B N 1
ATOM 673 C CA . VAL A 1 85 ? 24.920 45.964 43.604 1.00 18.44 90 VAL B CA 1
ATOM 674 C C . VAL A 1 85 ? 25.230 44.919 42.539 1.00 17.69 90 VAL B C 1
ATOM 675 O O . VAL A 1 85 ? 26.400 44.621 42.268 1.00 18.91 90 VAL B O 1
ATOM 679 N N . VAL A 1 86 ? 24.182 44.358 41.942 1.00 19.31 91 VAL B N 1
ATOM 680 C CA . VAL A 1 86 ? 24.306 43.375 40.875 1.00 16.95 91 VAL B CA 1
ATOM 681 C C . VAL A 1 86 ? 23.892 44.026 39.566 1.00 19.92 91 VAL B C 1
ATOM 682 O O . VAL A 1 86 ? 23.092 44.968 39.540 1.00 18.32 91 VAL B O 1
ATOM 686 N N . THR A 1 87 ? 24.440 43.510 38.471 1.00 15.49 92 THR B N 1
ATOM 687 C CA . THR A 1 87 ? 24.155 44.007 37.133 1.00 20.07 92 THR B CA 1
ATOM 688 C C . THR A 1 87 ? 23.427 42.922 36.353 1.00 19.12 92 THR B C 1
ATOM 689 O O . THR A 1 87 ? 23.987 41.848 36.108 1.00 17.17 92 THR B O 1
ATOM 693 N N . PHE A 1 88 ? 22.190 43.206 35.966 1.00 15.18 93 PHE B N 1
ATOM 694 C CA . PHE A 1 88 ? 21.378 42.265 35.212 1.00 13.92 9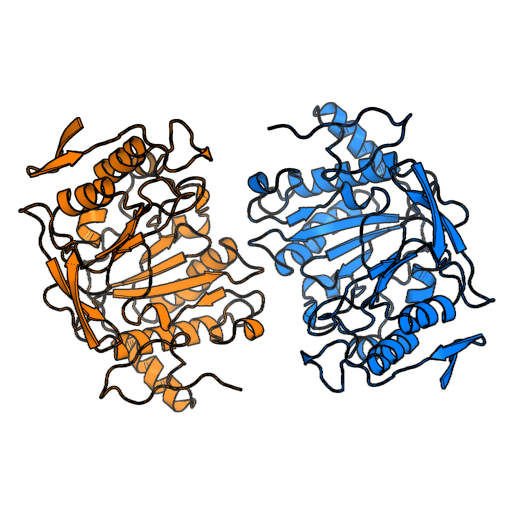3 PHE B CA 1
ATOM 695 C C . PHE A 1 88 ? 21.804 42.273 33.746 1.00 16.46 93 PHE B C 1
ATOM 696 O O . PHE A 1 88 ? 22.523 43.171 33.302 1.00 16.59 93 PHE B O 1
ATOM 704 N N . PRO A 1 89 ? 21.389 41.271 32.963 1.00 18.14 94 PRO B N 1
ATOM 705 C CA . PRO A 1 89 ? 21.845 41.208 31.562 1.00 18.52 94 PRO B CA 1
ATOM 706 C C . PRO A 1 89 ? 21.412 42.389 30.709 1.00 16.12 94 PRO B C 1
ATOM 707 O O . PRO A 1 89 ? 22.014 42.619 29.655 1.00 18.62 94 PRO B O 1
ATOM 711 N N . SER A 1 90 ? 20.386 43.138 31.117 1.00 16.80 95 SER B N 1
ATOM 712 C CA . SER A 1 90 ? 20.022 44.350 30.390 1.00 21.93 95 SER B CA 1
ATOM 713 C C . SER A 1 90 ? 21.004 45.488 30.622 1.00 21.97 95 SER B C 1
ATOM 714 O O . SER A 1 90 ? 20.982 46.472 29.875 1.00 19.89 95 SER B O 1
ATOM 717 N N . GLY A 1 91 ? 21.857 45.385 31.635 1.00 16.70 96 GLY B N 1
ATOM 718 C CA . GLY A 1 91 ? 22.630 46.517 32.091 1.00 22.51 96 GLY B CA 1
ATOM 719 C C . GLY A 1 91 ? 22.041 47.220 33.293 1.00 18.67 96 GLY B C 1
ATOM 720 O O . GLY A 1 91 ? 22.738 48.024 33.924 1.00 24.68 96 GLY B O 1
ATOM 721 N N . ARG A 1 92 ? 20.787 46.937 33.629 1.00 17.45 97 ARG B N 1
ATOM 722 C CA . ARG A 1 92 ? 20.165 47.504 34.815 1.00 24.11 97 ARG B CA 1
ATOM 723 C C . ARG A 1 92 ? 20.850 46.964 36.070 1.00 22.77 97 ARG B C 1
ATOM 724 O O . ARG A 1 92 ? 21.396 45.859 36.073 1.00 20.46 97 ARG B O 1
ATOM 732 N N . THR A 1 93 ? 20.831 47.762 37.141 1.00 19.58 98 THR B N 1
ATOM 733 C CA . THR A 1 93 ? 21.454 47.385 38.403 1.00 21.27 98 THR B CA 1
ATOM 734 C C . THR A 1 93 ? 20.434 47.468 39.530 1.00 22.71 98 THR B C 1
ATOM 735 O O . THR A 1 93 ? 19.416 48.156 39.423 1.00 22.08 98 THR B O 1
ATOM 739 N N . ALA A 1 94 ? 20.738 46.777 40.629 1.00 23.02 99 ALA B N 1
ATOM 740 C CA . ALA A 1 94 ? 19.871 46.774 41.800 1.00 25.63 99 ALA B CA 1
ATOM 741 C C . ALA A 1 94 ? 20.667 46.329 43.018 1.00 25.40 99 ALA B C 1
ATOM 742 O O . ALA A 1 94 ? 21.678 45.633 42.902 1.00 22.69 99 ALA B O 1
ATOM 744 N N . ASP A 1 95 ? 20.184 46.734 44.193 1.00 24.10 100 ASP B N 1
ATOM 745 C CA . ASP A 1 95 ? 20.763 46.306 45.463 1.00 27.14 100 ASP B CA 1
ATOM 746 C C . ASP A 1 95 ? 20.185 44.946 45.831 1.00 26.16 100 ASP B C 1
ATOM 747 O O . ASP A 1 95 ? 18.986 44.830 46.106 1.00 28.64 100 ASP B O 1
ATOM 752 N N . ALA A 1 96 ? 21.027 43.918 45.840 1.00 21.72 101 ALA B N 1
ATOM 753 C CA . ALA A 1 96 ? 20.604 42.573 46.197 1.00 21.82 101 ALA B CA 1
ATOM 754 C C . ALA A 1 96 ? 21.113 42.216 47.587 1.00 24.42 101 ALA B C 1
ATOM 755 O O . ALA A 1 96 ? 22.173 42.681 48.014 1.00 19.38 101 ALA B O 1
ATOM 757 N N . LEU A 1 97 ? 20.348 41.379 48.283 1.00 21.90 102 LEU B N 1
ATOM 758 C CA . LEU A 1 97 ? 20.781 40.874 49.579 1.00 19.44 102 LEU B CA 1
ATOM 759 C C . LEU A 1 97 ? 22.125 40.169 49.454 1.00 23.07 102 LEU B C 1
ATOM 760 O O . LEU A 1 97 ? 22.305 39.287 48.610 1.00 22.02 102 LEU B O 1
ATOM 765 N N . LYS A 1 98 ? 23.067 40.564 50.305 1.00 18.85 103 LYS B N 1
ATOM 766 C CA . LYS A 1 98 ? 24.377 39.937 50.391 1.00 20.87 103 LYS B CA 1
ATOM 767 C C . LYS A 1 98 ? 24.409 39.041 51.623 1.00 23.29 103 LYS B C 1
ATOM 768 O O . LYS A 1 98 ? 24.056 39.480 52.721 1.00 24.30 103 LYS B O 1
ATOM 774 N N . ILE A 1 99 ? 24.805 37.784 51.439 1.00 22.64 104 ILE B N 1
ATOM 775 C CA . ILE A 1 99 ? 24.871 36.844 52.555 1.00 20.98 104 ILE B CA 1
ATOM 776 C C . ILE A 1 99 ? 26.189 37.080 53.285 1.00 21.21 104 ILE B C 1
ATOM 777 O O . ILE A 1 99 ? 27.257 36.711 52.793 1.00 27.72 104 ILE B O 1
ATOM 782 N N . THR A 1 100 ? 26.115 37.700 54.462 1.00 23.69 105 THR B N 1
ATOM 783 C CA . THR A 1 100 ? 27.299 38.008 55.249 1.00 25.63 105 THR B CA 1
ATOM 784 C C . THR A 1 100 ? 27.290 37.370 56.627 1.00 31.29 105 THR B C 1
ATOM 785 O O . THR A 1 100 ? 28.302 37.452 57.332 1.00 35.01 105 THR B O 1
ATOM 789 N N . HIS A 1 101 ? 26.194 36.742 57.026 1.00 22.96 106 HIS B N 1
ATOM 790 C CA . HIS A 1 101 ? 26.003 36.286 58.394 1.00 31.28 106 HIS B CA 1
ATOM 791 C C . HIS A 1 101 ? 24.837 35.307 58.404 1.00 29.16 106 HIS B C 1
ATOM 792 O O . HIS A 1 101 ? 23.932 35.430 57.570 1.00 28.86 106 HIS B O 1
ATOM 799 N N . PRO A 1 102 ? 24.828 34.316 59.302 1.00 29.12 107 PRO B N 1
ATOM 800 C CA . PRO A 1 102 ? 23.685 33.386 59.352 1.00 28.42 107 PRO B CA 1
ATOM 801 C C . PRO A 1 102 ? 22.338 34.078 59.455 1.00 28.19 107 PRO B C 1
ATOM 802 O O . PRO A 1 102 ? 21.337 33.551 58.952 1.00 27.32 107 PRO B O 1
ATOM 806 N N . SER A 1 103 ? 22.287 35.253 60.088 1.00 26.96 108 SER B N 1
ATOM 807 C CA . SER A 1 103 ? 21.037 35.997 60.198 1.00 29.07 108 SER B CA 1
ATOM 808 C C . SER A 1 103 ? 20.490 36.401 58.833 1.00 27.31 108 SER B C 1
ATOM 809 O O . SER A 1 103 ? 19.275 36.563 58.680 1.00 26.48 108 SER B O 1
ATOM 812 N N . SER A 1 104 ? 21.367 36.600 57.843 1.00 27.34 109 SER B N 1
ATOM 813 C CA . SER A 1 104 ? 20.903 36.884 56.486 1.00 25.03 109 SER B CA 1
ATOM 814 C C . SER A 1 104 ? 19.986 35.778 55.977 1.00 29.41 109 SER B C 1
ATOM 815 O O . SER A 1 104 ? 18.930 36.050 55.394 1.00 30.89 109 SER B O 1
ATOM 818 N N . ILE A 1 105 ? 20.373 34.520 56.200 1.00 24.13 110 ILE B N 1
ATOM 819 C CA . ILE A 1 105 ? 19.588 33.392 55.707 1.00 27.51 110 ILE B CA 1
ATOM 820 C C . ILE A 1 105 ? 18.287 33.251 56.489 1.00 25.74 110 ILE B C 1
ATOM 821 O O . ILE A 1 105 ? 17.232 32.952 55.917 1.00 27.60 110 ILE B O 1
ATOM 826 N N . ILE A 1 106 ? 18.332 33.472 57.804 1.00 27.22 111 ILE B N 1
ATOM 827 C CA . ILE A 1 106 ? 17.131 33.287 58.612 1.00 27.45 111 ILE B CA 1
ATOM 828 C C . ILE A 1 106 ? 16.124 34.401 58.348 1.00 27.36 111 ILE B C 1
ATOM 829 O O . ILE A 1 106 ? 14.910 34.169 58.353 1.00 27.61 111 ILE B O 1
ATOM 834 N N . TRP A 1 107 ? 16.602 35.630 58.127 1.00 27.64 112 TRP B N 1
ATOM 835 C CA . TRP A 1 107 ? 15.688 36.694 57.723 1.00 27.52 112 TRP B CA 1
ATOM 836 C C . TRP A 1 107 ? 14.989 36.344 56.417 1.00 30.75 112 TRP B C 1
ATOM 837 O O . TRP A 1 107 ? 13.780 36.558 56.275 1.00 31.21 112 TRP B O 1
ATOM 848 N N . ALA A 1 108 ? 15.742 35.824 55.445 1.00 26.28 113 ALA B N 1
ATOM 849 C CA . ALA A 1 108 ? 15.135 35.381 54.195 1.00 31.16 113 ALA B CA 1
ATOM 850 C C . ALA A 1 108 ? 14.037 34.360 54.459 1.00 28.70 113 ALA B C 1
ATOM 851 O O . ALA A 1 108 ? 12.925 34.477 53.932 1.00 31.13 113 ALA B O 1
ATOM 853 N N . ALA A 1 109 ? 14.322 33.370 55.310 1.00 26.20 114 ALA B N 1
ATOM 854 C CA . ALA A 1 109 ? 13.332 32.342 55.614 1.00 29.82 114 ALA B CA 1
ATOM 855 C C . ALA A 1 109 ? 12.117 32.939 56.311 1.00 34.09 114 ALA B C 1
ATOM 856 O O . ALA A 1 109 ? 10.983 32.505 56.077 1.00 34.27 114 ALA B O 1
ATOM 858 N N . GLN A 1 110 ? 12.336 33.928 57.182 1.00 29.90 115 GLN B N 1
ATOM 859 C CA . GLN A 1 110 ? 11.219 34.625 57.810 1.00 34.28 115 GLN B CA 1
ATOM 860 C C . GLN A 1 110 ? 10.317 35.291 56.778 1.00 37.72 115 GLN B C 1
ATOM 861 O O . GLN A 1 110 ? 9.097 35.358 56.971 1.00 43.72 115 GLN B O 1
ATOM 867 N N . MET A 1 111 ? 10.887 35.767 55.672 1.00 36.56 116 MET B N 1
ATOM 868 C CA . MET A 1 111 ? 10.119 36.368 54.588 1.00 35.15 116 MET B CA 1
ATOM 869 C C . MET A 1 111 ? 9.498 35.337 53.652 1.00 34.79 116 MET B C 1
ATOM 870 O O . MET A 1 111 ? 9.058 35.704 52.556 1.00 37.87 116 MET B O 1
ATOM 875 N N . GLY A 1 112 ? 9.452 34.068 54.047 1.00 34.18 117 GLY B N 1
ATOM 876 C CA . GLY A 1 112 ? 8.879 33.040 53.206 1.00 31.77 117 GLY B CA 1
ATOM 877 C C . GLY A 1 112 ? 9.796 32.486 52.141 1.00 30.63 117 GLY B C 1
ATOM 878 O O . GLY A 1 112 ? 9.316 31.798 51.233 1.00 29.24 117 GLY B O 1
ATOM 879 N N . THR A 1 113 ? 11.097 32.768 52.210 1.00 30.21 118 THR B N 1
ATOM 880 C CA . THR A 1 113 ? 12.031 32.215 51.238 1.00 27.75 118 THR B CA 1
ATOM 881 C C . THR A 1 113 ? 12.105 30.704 51.388 1.00 27.43 118 THR B C 1
ATOM 882 O O . THR A 1 113 ? 12.450 30.192 52.458 1.00 32.93 118 THR B O 1
ATOM 886 N N . VAL A 1 114 ? 11.780 29.990 50.318 1.00 26.21 119 VAL B N 1
ATOM 887 C CA . VAL A 1 114 ? 12.008 28.554 50.290 1.00 24.15 119 VAL B CA 1
ATOM 888 C C . VAL A 1 114 ? 13.371 28.230 49.693 1.00 24.84 119 VAL B C 1
ATOM 889 O O . VAL A 1 114 ? 14.079 27.352 50.192 1.00 25.68 119 VAL B O 1
ATOM 893 N N . THR A 1 115 ? 13.767 28.938 48.635 1.00 22.90 120 THR B N 1
ATOM 894 C CA . THR A 1 115 ? 15.003 28.644 47.920 1.00 22.61 120 THR B CA 1
ATOM 895 C C . THR A 1 115 ? 15.835 29.912 47.775 1.00 20.85 120 THR B C 1
ATOM 896 O O . THR A 1 115 ? 15.316 30.953 47.361 1.00 20.44 120 THR B O 1
ATOM 900 N N . LEU A 1 116 ? 17.120 29.817 48.113 1.00 17.65 121 LEU B N 1
ATOM 901 C CA . LEU A 1 116 ? 18.080 30.884 47.858 1.00 20.30 121 LEU B CA 1
ATOM 902 C C . LEU A 1 116 ? 18.753 30.646 46.512 1.00 19.08 121 LEU B C 1
ATOM 903 O O . LEU A 1 116 ? 19.144 29.519 46.195 1.00 21.98 121 LEU B O 1
ATOM 908 N N . HIS A 1 117 ? 18.888 31.712 45.720 1.00 17.88 122 HIS B N 1
ATOM 909 C CA . HIS A 1 117 ? 19.502 31.645 44.392 1.00 17.92 122 HIS B CA 1
ATOM 910 C C . HIS A 1 117 ? 20.710 32.571 44.365 1.00 15.84 122 HIS B C 1
ATOM 911 O O . HIS A 1 117 ? 20.585 33.761 44.037 1.00 17.96 122 HIS B O 1
ATOM 918 N N . PRO A 1 118 ? 21.896 32.070 44.691 1.00 19.52 123 PRO B N 1
ATOM 919 C CA . PRO A 1 118 ? 23.077 32.937 44.769 1.00 16.40 123 PRO B CA 1
ATOM 920 C C . PRO A 1 118 ? 23.703 33.186 43.408 1.00 20.14 123 PRO B C 1
ATOM 921 O O . PRO A 1 118 ? 23.718 32.320 42.532 1.00 17.17 123 PRO B O 1
ATOM 925 N N . TRP A 1 119 ? 24.234 34.397 43.242 1.00 17.61 124 TRP B N 1
ATOM 926 C CA . TRP A 1 119 ? 25.059 34.679 42.078 1.00 18.14 124 TRP B CA 1
ATOM 927 C C . TRP A 1 119 ? 26.373 33.908 42.166 1.00 14.93 124 TRP B C 1
ATOM 928 O O . TRP A 1 119 ? 26.804 33.482 43.241 1.00 18.21 124 TRP B O 1
ATOM 939 N N . GLN A 1 120 ? 27.013 33.736 41.013 1.00 15.89 125 GLN B N 1
ATOM 940 C CA . GLN A 1 120 ? 28.290 33.036 40.942 1.00 18.59 125 GLN B CA 1
ATOM 941 C C . GLN A 1 120 ? 29.482 33.935 41.265 1.00 18.05 125 GLN B C 1
ATOM 942 O O . GLN A 1 120 ? 30.626 33.529 41.033 1.00 17.88 125 GLN B O 1
ATOM 948 N N . VAL A 1 121 ? 29.246 35.132 41.799 1.00 16.06 126 VAL B N 1
ATOM 949 C CA . VAL A 1 121 ? 30.315 36.055 42.160 1.00 14.44 126 VAL B CA 1
ATOM 950 C C . VAL A 1 121 ? 30.301 36.271 43.666 1.00 21.64 126 VAL B C 1
ATOM 951 O O . VAL A 1 121 ? 29.304 36.027 44.349 1.00 23.04 126 VAL B O 1
ATOM 955 N N . ARG A 1 122 ? 31.438 36.739 44.179 1.00 16.28 127 ARG B N 1
ATOM 956 C CA . ARG A 1 122 ? 31.560 37.223 45.546 1.00 21.47 127 ARG B CA 1
ATOM 957 C C . ARG A 1 122 ? 31.693 38.737 45.518 1.00 21.26 127 ARG B C 1
ATOM 958 O O . ARG A 1 122 ? 32.490 39.278 44.745 1.00 23.11 127 ARG B O 1
ATOM 966 N N . CYS A 1 123 ? 30.936 39.412 46.372 1.00 17.31 128 CYS B N 1
ATOM 967 C CA . CYS A 1 123 ? 31.104 40.847 46.526 1.00 23.33 128 CYS B CA 1
ATOM 968 C C . CYS A 1 123 ? 32.365 41.115 47.340 1.00 25.23 128 CYS B C 1
ATOM 969 O O . CYS A 1 123 ? 32.658 40.384 48.285 1.00 31.44 128 CYS B O 1
ATOM 972 N N . PRO A 1 124 ? 33.111 42.174 46.990 1.00 22.64 129 PRO B N 1
ATOM 973 C CA . PRO A 1 124 ? 32.760 43.234 46.033 1.00 23.66 129 PRO B CA 1
ATOM 974 C C . PRO A 1 124 ? 33.043 42.982 44.545 1.00 24.27 129 PRO B C 1
ATOM 975 O O . PRO A 1 124 ? 32.589 43.789 43.731 1.00 25.54 129 PRO B O 1
ATOM 979 N N . ASP A 1 125 ? 33.770 41.926 44.176 1.00 23.62 130 ASP B N 1
ATOM 980 C CA . ASP A 1 125 ? 34.109 41.721 42.764 1.00 23.02 130 ASP B CA 1
ATOM 981 C C . ASP A 1 125 ? 32.942 41.029 42.064 1.00 21.04 130 ASP B C 1
ATOM 982 O O . ASP A 1 125 ? 32.941 39.822 41.809 1.00 21.27 130 ASP B O 1
ATOM 987 N N . THR A 1 126 ? 31.937 41.831 41.726 1.00 20.23 131 THR B N 1
ATOM 988 C CA . THR A 1 126 ? 30.763 41.359 41.006 1.00 18.36 131 THR B CA 1
ATOM 989 C C . THR A 1 126 ? 31.022 41.148 39.518 1.00 20.30 131 THR B C 1
ATOM 990 O O . THR A 1 126 ? 30.102 40.745 38.800 1.00 21.53 131 THR B O 1
ATOM 994 N N . GLU A 1 127 ? 32.240 41.405 39.040 1.00 14.31 132 GLU B N 1
ATOM 995 C CA . GLU A 1 127 ? 32.541 41.304 37.617 1.00 20.57 132 GLU B CA 1
ATOM 996 C C . GLU A 1 127 ? 33.016 39.920 37.203 1.00 19.76 132 GLU B C 1
ATOM 997 O O . GLU A 1 127 ? 32.856 39.544 36.034 1.00 15.62 132 GLU B O 1
ATOM 1003 N N . HIS A 1 128 ? 33.599 39.158 38.121 1.00 16.14 133 HIS B N 1
ATOM 1004 C CA . HIS A 1 128 ? 34.318 37.933 37.773 1.00 14.00 133 HIS B CA 1
ATOM 1005 C C . HIS A 1 128 ? 33.835 36.770 38.625 1.00 15.87 133 HIS B C 1
ATOM 1006 O O . HIS A 1 128 ? 34.118 36.736 39.841 1.00 15.03 133 HIS B O 1
ATOM 1013 N N . PRO A 1 129 ? 33.118 35.810 38.045 1.00 14.32 134 PRO B N 1
ATOM 1014 C CA . PRO A 1 129 ? 32.679 34.650 38.823 1.00 15.23 134 PRO B CA 1
ATOM 1015 C C . PRO A 1 129 ? 33.857 33.888 39.415 1.00 16.39 134 PRO B C 1
ATOM 1016 O O . PRO A 1 129 ? 34.919 33.770 38.803 1.00 17.98 134 PRO B O 1
ATOM 1020 N N . ASP A 1 130 ? 33.666 33.390 40.636 1.00 16.59 135 ASP B N 1
ATOM 1021 C CA . ASP A 1 130 ? 34.595 32.451 41.250 1.00 14.18 135 ASP B CA 1
ATOM 1022 C C . ASP A 1 130 ? 34.080 31.021 41.167 1.00 18.25 135 ASP B C 1
ATOM 1023 O O . ASP A 1 130 ? 34.584 30.140 41.871 1.00 16.72 135 ASP B O 1
ATOM 1028 N N . GLU A 1 131 ? 33.094 30.782 40.308 1.00 16.82 136 GLU B N 1
ATOM 1029 C CA . GLU A 1 131 ? 32.438 29.488 40.199 1.00 16.92 136 GLU B CA 1
ATOM 1030 C C . GLU A 1 131 ? 32.036 29.259 38.751 1.00 22.57 136 GLU B C 1
ATOM 1031 O O . GLU A 1 131 ? 31.433 30.142 38.133 1.00 17.81 136 GLU B O 1
ATOM 1037 N N . LEU A 1 132 ? 32.372 28.092 38.210 1.00 16.39 137 LEU B N 1
ATOM 1038 C CA . LEU A 1 132 ? 31.786 27.632 36.958 1.00 17.95 137 LEU B CA 1
ATOM 1039 C C . LEU A 1 132 ? 30.751 26.568 37.291 1.00 19.66 137 LEU B C 1
ATOM 1040 O O . LEU A 1 132 ? 31.032 25.641 38.059 1.00 18.59 137 LEU B O 1
ATOM 1045 N N . ARG A 1 133 ? 29.558 26.706 36.718 1.00 18.90 138 ARG B N 1
ATOM 1046 C CA . ARG A 1 133 ? 28.430 25.838 37.028 1.00 16.77 138 ARG B CA 1
ATOM 1047 C C . ARG A 1 133 ? 28.170 24.881 35.874 1.00 18.51 138 ARG B C 1
ATOM 1048 O O . ARG A 1 133 ? 28.024 25.308 34.724 1.00 17.36 138 ARG B O 1
ATOM 1056 N N . VAL A 1 134 ? 28.109 23.591 36.184 1.00 16.60 139 VAL B N 1
ATOM 1057 C CA . VAL A 1 134 ? 27.719 22.567 35.225 1.00 17.62 139 VAL B CA 1
ATOM 1058 C C . VAL A 1 134 ? 26.356 22.049 35.658 1.00 22.35 139 VAL B C 1
ATOM 1059 O O . VAL A 1 134 ? 26.217 21.487 36.750 1.00 22.38 139 VAL B O 1
ATOM 1063 N N . ASP A 1 135 ? 25.349 22.252 34.815 1.00 17.37 140 ASP B N 1
ATOM 1064 C CA . ASP A 1 135 ? 23.972 21.890 35.128 1.00 17.89 140 ASP B CA 1
ATOM 1065 C C . ASP A 1 135 ? 23.583 20.730 34.222 1.00 20.58 140 ASP B C 1
ATOM 1066 O O . ASP A 1 135 ? 23.405 20.915 33.015 1.00 19.61 140 ASP B O 1
ATOM 1071 N N . LEU A 1 136 ? 23.472 19.536 34.800 1.00 19.37 141 LEU B N 1
ATOM 1072 C CA . LEU A 1 136 ? 23.033 18.352 34.068 1.00 20.75 141 LEU B CA 1
ATOM 1073 C C . LEU A 1 136 ? 21.524 18.232 34.251 1.00 24.75 141 LEU B C 1
ATOM 1074 O O . LEU A 1 136 ? 21.052 17.858 35.328 1.00 20.58 141 LEU B O 1
ATOM 1079 N N . ASP A 1 137 ? 20.772 18.569 33.206 1.00 17.82 142 ASP B N 1
ATOM 1080 C CA . ASP A 1 137 ? 19.326 18.742 33.310 1.00 20.96 142 ASP B CA 1
ATOM 1081 C C . ASP A 1 137 ? 18.585 17.693 32.492 1.00 24.89 142 ASP B C 1
ATOM 1082 O O . ASP A 1 137 ? 18.577 17.774 31.252 1.00 21.60 142 ASP B O 1
ATOM 1087 N N . PRO A 1 138 ? 17.955 16.705 33.124 1.00 22.63 143 PRO B N 1
ATOM 1088 C CA . PRO A 1 138 ? 17.236 15.676 32.359 1.00 20.74 143 PRO B CA 1
ATOM 1089 C C . PRO A 1 138 ? 16.084 16.267 31.560 1.00 22.48 143 PRO B C 1
ATOM 1090 O O . PRO A 1 138 ? 15.288 17.056 32.073 1.00 22.05 143 PRO B O 1
ATOM 1094 N N . GLN A 1 139 ? 16.010 15.885 30.294 1.00 16.64 144 GLN B N 1
ATOM 1095 C CA . GLN A 1 139 ? 14.893 16.222 29.425 1.00 21.08 144 GLN B CA 1
ATOM 1096 C C . GLN A 1 139 ? 13.834 15.133 29.512 1.00 21.72 144 GLN B C 1
ATOM 1097 O O . GLN A 1 139 ? 14.078 14.063 30.075 1.00 20.90 144 GLN B O 1
ATOM 1103 N N . PRO A 1 140 ? 12.625 15.386 29.005 1.00 24.02 145 PRO B N 1
ATOM 1104 C CA . PRO A 1 140 ? 11.590 14.343 29.023 1.00 25.32 145 PRO B CA 1
ATOM 1105 C C . PRO A 1 140 ? 12.117 13.015 28.499 1.00 19.81 145 PRO B C 1
ATOM 1106 O O . PRO A 1 140 ? 12.778 12.950 27.461 1.00 22.75 145 PRO B O 1
ATOM 1110 N N . GLY A 1 141 ? 11.839 11.952 29.246 1.00 22.53 146 GLY B N 1
ATOM 1111 C CA . GLY A 1 141 ? 12.346 10.634 28.941 1.00 23.92 146 GLY B CA 1
ATOM 1112 C C . GLY A 1 141 ? 13.572 10.229 29.733 1.00 24.16 146 GLY B C 1
ATOM 1113 O O . GLY A 1 141 ? 13.989 9.069 29.639 1.00 24.25 146 GLY B O 1
ATOM 1114 N N . THR A 1 142 ? 14.166 11.146 30.499 1.00 22.59 147 THR B N 1
ATOM 1115 C CA . THR A 1 142 ? 15.329 10.861 31.332 1.00 19.09 147 THR B CA 1
ATOM 1116 C C . THR A 1 142 ? 15.103 11.440 32.722 1.00 24.09 147 THR B C 1
ATOM 1117 O O . THR A 1 142 ? 14.214 12.270 32.934 1.00 23.22 147 THR B O 1
ATOM 1121 N N . GLY A 1 143 ? 15.938 11.018 33.667 1.00 22.41 148 GLY B N 1
ATOM 1122 C CA . GLY A 1 143 ? 15.804 11.425 35.056 1.00 25.34 148 GLY B CA 1
ATOM 1123 C C . GLY A 1 143 ? 17.122 11.418 35.804 1.00 23.28 148 GLY B C 1
ATOM 1124 O O . GLY A 1 143 ? 18.194 11.551 35.207 1.00 19.78 148 GLY B O 1
ATOM 1125 N N . PHE A 1 144 ? 17.038 11.248 37.127 1.00 24.71 149 PHE B N 1
ATOM 1126 C CA . PHE A 1 144 ? 18.217 11.401 37.974 1.00 23.63 149 PHE B CA 1
ATOM 1127 C C . PHE A 1 144 ? 19.263 10.319 37.725 1.00 27.83 149 PHE B C 1
ATOM 1128 O O . PHE A 1 144 ? 20.459 10.582 37.890 1.00 25.69 149 PHE B O 1
ATOM 1136 N N . LYS A 1 145 ? 18.854 9.100 37.340 1.00 23.64 150 LYS B N 1
ATOM 1137 C CA . LYS A 1 145 ? 19.858 8.071 37.066 1.00 28.02 150 LYS B CA 1
ATOM 1138 C C . LYS A 1 145 ? 20.720 8.445 35.870 1.00 22.64 150 LYS B C 1
ATOM 1139 O O . LYS A 1 145 ? 21.932 8.208 35.877 1.00 25.69 150 LYS B O 1
ATOM 1145 N N . GLU A 1 146 ? 20.116 9.029 34.833 1.00 23.77 151 GLU B N 1
ATOM 1146 C CA . GLU A 1 146 ? 20.905 9.544 33.719 1.00 25.70 151 GLU B CA 1
ATOM 1147 C C . GLU A 1 146 ? 21.834 10.662 34.176 1.00 24.02 151 GLU B C 1
ATOM 1148 O O . GLU A 1 146 ? 23.003 10.709 33.776 1.00 25.52 151 GLU B O 1
ATOM 1154 N N . ALA A 1 147 ? 21.330 11.569 35.014 1.00 22.02 152 ALA B N 1
ATOM 1155 C CA . ALA A 1 147 ? 22.145 12.693 35.464 1.00 21.32 152 ALA B CA 1
ATOM 1156 C C . ALA A 1 147 ? 23.330 12.215 36.292 1.00 21.80 152 ALA B C 1
ATOM 1157 O O . ALA A 1 147 ? 24.476 12.599 36.031 1.00 22.59 152 ALA B O 1
ATOM 1159 N N . ARG A 1 148 ? 23.080 1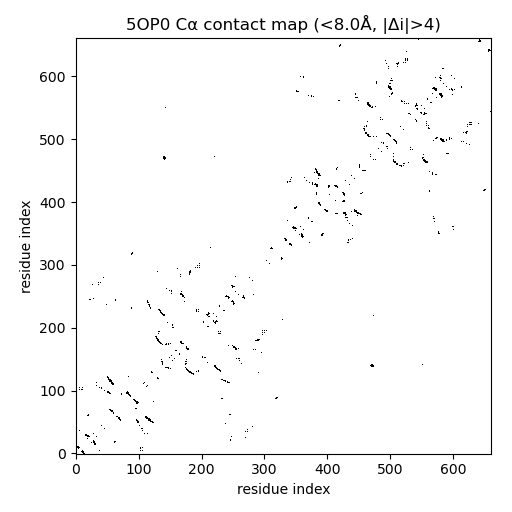1.359 37.287 1.00 19.35 153 ARG B N 1
ATOM 1160 C CA . ARG A 1 148 ? 24.181 10.886 38.122 1.00 18.41 153 ARG B CA 1
ATOM 1161 C C . ARG A 1 148 ? 25.158 10.027 37.328 1.00 23.82 153 ARG B C 1
ATOM 1162 O O . ARG A 1 148 ? 26.363 10.058 37.600 1.00 25.17 153 ARG B O 1
ATOM 1170 N N . THR A 1 149 ? 24.665 9.267 36.344 1.00 24.93 154 THR B N 1
ATOM 1171 C CA . THR A 1 149 ? 25.550 8.427 35.542 1.00 22.76 154 THR B CA 1
ATOM 1172 C C . THR A 1 149 ? 26.509 9.273 34.716 1.00 24.80 154 THR B C 1
ATOM 1173 O O . THR A 1 149 ? 27.727 9.070 34.756 1.00 24.86 154 THR B O 1
ATOM 1177 N N . VAL A 1 150 ? 25.973 10.232 33.959 1.00 22.94 155 VAL B N 1
ATOM 1178 C CA . VAL A 1 150 ? 26.827 11.092 33.145 1.00 26.65 155 VAL B CA 1
ATOM 1179 C C . VAL A 1 150 ? 27.769 11.899 34.031 1.00 21.32 155 VAL B C 1
ATOM 1180 O O . VAL A 1 150 ? 28.942 12.099 33.694 1.00 23.65 155 VAL B O 1
ATOM 1184 N N . ALA A 1 151 ? 27.275 12.365 35.181 1.00 22.61 156 ALA B N 1
ATOM 1185 C CA . ALA A 1 151 ? 28.121 13.120 36.101 1.00 21.15 156 ALA B CA 1
ATOM 1186 C C . ALA A 1 151 ? 29.307 12.286 36.576 1.00 25.79 156 ALA B C 1
ATOM 1187 O O . ALA A 1 151 ? 30.454 12.749 36.554 1.00 22.35 156 ALA B O 1
ATOM 1189 N N . CYS A 1 152 ? 29.047 11.049 37.015 1.00 25.85 157 CYS B N 1
ATOM 1190 C CA . CYS A 1 152 ? 30.100 10.220 37.598 1.00 27.74 157 CYS B CA 1
ATOM 1191 C C . CYS A 1 152 ? 30.949 9.528 36.537 1.00 26.65 157 CYS B C 1
ATOM 1192 O O . CYS A 1 152 ? 32.159 9.358 36.726 1.00 30.80 157 CYS B O 1
ATOM 1195 N N . ASP A 1 153 ? 30.342 9.111 35.425 1.00 23.61 158 ASP B N 1
ATOM 1196 C CA . ASP A 1 153 ? 31.032 8.275 34.451 1.00 26.00 158 ASP B CA 1
ATOM 1197 C C . ASP A 1 153 ? 31.648 9.050 33.295 1.00 27.67 158 ASP B C 1
ATOM 1198 O O . ASP A 1 153 ? 32.574 8.539 32.658 1.00 22.91 158 ASP B O 1
ATOM 1203 N N . VAL A 1 154 ? 31.163 10.257 33.000 1.00 21.32 159 VAL B N 1
ATOM 1204 C CA . VAL A 1 154 ? 31.646 11.048 31.875 1.00 22.40 159 VAL B CA 1
ATOM 1205 C C . VAL A 1 154 ? 32.299 12.343 32.344 1.00 22.59 159 VAL B C 1
ATOM 1206 O O . VAL A 1 154 ? 33.443 12.641 31.984 1.00 20.28 159 VAL B O 1
ATOM 1210 N N . LEU A 1 155 ? 31.590 13.120 33.165 1.00 20.64 160 LEU B N 1
ATOM 1211 C CA . LEU A 1 155 ? 32.093 14.435 33.552 1.00 20.21 160 LEU B CA 1
ATOM 1212 C C . LEU A 1 155 ? 33.283 14.330 34.501 1.00 22.31 160 LEU B C 1
ATOM 1213 O O . LEU A 1 155 ? 34.313 14.979 34.285 1.00 21.31 160 LEU B O 1
ATOM 1218 N N . LYS A 1 156 ? 33.154 13.545 35.575 1.00 22.22 161 LYS B N 1
ATOM 1219 C CA . LYS A 1 156 ? 34.248 13.458 36.543 1.00 22.40 161 LYS B CA 1
ATOM 1220 C C . LYS A 1 156 ? 35.552 12.978 35.919 1.00 26.69 161 LYS B C 1
ATOM 1221 O O . LYS A 1 156 ? 36.597 13.599 36.183 1.00 21.86 161 LYS B O 1
ATOM 1227 N N . PRO A 1 157 ? 35.585 11.908 35.114 1.00 25.83 162 PRO B N 1
ATOM 1228 C CA . PRO A 1 157 ? 36.863 11.532 34.484 1.00 25.89 162 PRO B CA 1
ATOM 1229 C C . PRO A 1 157 ? 37.408 12.600 33.554 1.00 26.69 162 PRO B C 1
ATOM 1230 O O . PRO A 1 157 ? 38.632 12.747 33.443 1.00 26.91 162 PRO B O 1
ATOM 1234 N N . LEU A 1 158 ? 36.536 13.357 32.887 1.00 22.87 163 LEU B N 1
ATOM 1235 C CA . LEU A 1 158 ? 37.007 14.450 32.044 1.00 22.65 163 LEU B CA 1
ATOM 1236 C C . LEU A 1 158 ? 37.677 15.533 32.882 1.00 25.48 163 LEU B C 1
ATOM 1237 O O . LEU A 1 158 ? 38.743 16.041 32.514 1.00 25.24 163 LEU B O 1
ATOM 1242 N N . LEU A 1 159 ? 37.064 15.900 34.011 1.00 23.73 164 LEU B N 1
ATOM 1243 C CA . LEU A 1 159 ? 37.687 16.865 34.914 1.00 25.06 164 LEU B CA 1
ATOM 1244 C C . LEU A 1 159 ? 39.045 16.372 35.396 1.00 29.51 164 LEU B C 1
ATOM 1245 O O . LEU A 1 159 ? 40.013 17.141 35.436 1.00 23.92 164 LEU B O 1
ATOM 1250 N N . ASP A 1 160 ? 39.135 15.093 35.773 1.00 26.78 165 ASP B N 1
ATOM 1251 C CA . ASP A 1 160 ? 40.423 14.525 36.161 1.00 30.23 165 ASP B CA 1
ATOM 1252 C C . ASP A 1 160 ? 41.447 14.674 35.042 1.00 28.16 165 ASP B C 1
ATOM 1253 O O . ASP A 1 160 ? 42.608 15.020 35.295 1.00 29.64 165 ASP B O 1
ATOM 1258 N N . GLU A 1 161 ? 41.034 14.420 33.797 1.00 25.68 166 GLU B N 1
ATOM 1259 C CA . GLU A 1 161 ? 41.950 14.545 32.667 1.00 25.63 166 GLU B CA 1
ATOM 1260 C C . GLU A 1 161 ? 42.452 15.974 32.513 1.00 34.34 166 GLU B C 1
ATOM 1261 O O . GLU A 1 161 ? 43.610 16.196 32.141 1.00 27.00 166 GLU B O 1
ATOM 1267 N N . LEU A 1 162 ? 41.597 16.957 32.793 1.00 24.80 167 LEU B N 1
ATOM 1268 C CA . LEU A 1 162 ? 41.960 18.362 32.664 1.00 26.97 167 LEU B CA 1
ATOM 1269 C C . LEU A 1 162 ? 42.671 18.910 33.892 1.00 28.07 167 LEU B C 1
ATOM 1270 O O . LEU A 1 162 ? 43.022 20.095 33.905 1.00 28.89 167 LEU B O 1
ATOM 1275 N N . GLY A 1 163 ? 42.885 18.093 34.919 1.00 24.41 168 GLY B N 1
ATOM 1276 C CA . GLY A 1 163 ? 43.481 18.596 36.139 1.00 30.35 168 GLY B CA 1
ATOM 1277 C C . GLY A 1 163 ? 42.550 19.466 36.949 1.00 31.87 168 GLY B C 1
ATOM 1278 O O . GLY A 1 163 ? 43.014 20.344 37.683 1.00 28.21 168 GLY B O 1
ATOM 1279 N N . LEU A 1 164 ? 41.242 19.248 36.832 1.00 20.53 169 LEU B N 1
ATOM 1280 C CA . LEU A 1 164 ? 40.246 20.051 37.522 1.00 23.27 169 LEU B CA 1
ATOM 1281 C C . LEU A 1 164 ? 39.501 19.214 38.553 1.00 29.66 169 LEU B C 1
ATOM 1282 O O . LEU A 1 164 ? 39.309 18.006 38.383 1.00 30.84 169 LEU B O 1
ATOM 1287 N N . VAL A 1 165 ? 39.084 19.877 39.627 1.00 22.96 170 VAL B N 1
ATOM 1288 C CA . VAL A 1 165 ? 38.306 19.265 40.695 1.00 25.24 170 VAL B CA 1
ATOM 1289 C C . VAL A 1 165 ? 36.904 19.857 40.661 1.00 29.03 170 VAL B C 1
ATOM 1290 O O . VAL A 1 165 ? 36.741 21.084 40.667 1.00 23.96 170 VAL B O 1
ATOM 1294 N N . GLY A 1 166 ? 35.896 18.990 40.609 1.00 25.09 171 GLY B N 1
ATOM 1295 C CA . GLY A 1 166 ? 34.516 19.434 40.646 1.00 21.45 171 GLY B CA 1
ATOM 1296 C C . GLY A 1 166 ? 33.804 18.961 41.894 1.00 22.78 171 GLY B C 1
ATOM 1297 O O . GLY A 1 166 ? 34.199 17.956 42.494 1.00 25.46 171 GLY B O 1
ATOM 1298 N N . TYR A 1 167 ? 32.748 19.663 42.295 1.00 19.13 172 TYR B N 1
ATOM 1299 C CA . TYR A 1 167 ? 32.004 19.322 43.503 1.00 18.06 172 TYR B CA 1
ATOM 1300 C C . TYR A 1 167 ? 30.532 19.180 43.144 1.00 19.89 172 TYR B C 1
ATOM 1301 O O . TYR A 1 167 ? 29.898 20.171 42.727 1.00 18.60 172 TYR B O 1
ATOM 1310 N N . PRO A 1 168 ? 29.949 17.992 43.284 1.00 21.67 173 PRO B N 1
ATOM 1311 C CA . PRO A 1 168 ? 28.565 17.792 42.845 1.00 17.25 173 PRO B CA 1
ATOM 1312 C C . PRO A 1 168 ? 27.547 17.943 43.965 1.00 18.91 173 PRO B C 1
ATOM 1313 O O . PRO A 1 168 ? 27.839 17.678 45.136 1.00 21.49 173 PRO B O 1
ATOM 1317 N N . LYS A 1 169 ? 26.344 18.380 43.609 1.00 17.36 174 LYS B N 1
ATOM 1318 C CA . LYS A 1 169 ? 25.207 18.334 44.512 1.00 18.57 174 LYS B CA 1
ATOM 1319 C C . LYS A 1 169 ? 23.977 17.935 43.715 1.00 19.22 174 LYS B C 1
ATOM 1320 O O . LYS A 1 169 ? 23.907 18.160 42.503 1.00 17.81 174 LYS B O 1
ATOM 1326 N N . THR A 1 170 ? 23.021 17.306 44.391 1.00 20.59 175 THR B N 1
ATOM 1327 C CA . THR A 1 170 ? 21.705 17.165 43.794 1.00 21.08 175 THR B CA 1
ATOM 1328 C C . THR A 1 170 ? 21.095 18.550 43.656 1.00 21.17 175 THR B C 1
ATOM 1329 O O . THR A 1 170 ? 21.301 19.419 44.506 1.00 22.73 175 THR B O 1
ATOM 1333 N N . SER A 1 171 ? 20.360 18.767 42.566 1.00 18.74 176 SER B N 1
ATOM 1334 C CA . SER A 1 171 ? 19.633 20.022 42.426 1.00 23.14 176 SER B CA 1
ATOM 1335 C C . SER A 1 171 ? 18.442 20.095 43.368 1.00 19.39 176 SER B C 1
ATOM 1336 O O . SER A 1 171 ? 17.971 21.195 43.673 1.00 23.02 176 SER B O 1
ATOM 1339 N N . GLY A 1 172 ? 17.955 18.953 43.844 1.00 21.66 177 GLY B N 1
ATOM 1340 C CA . GLY A 1 172 ? 16.684 18.874 44.518 1.00 28.38 177 GLY B CA 1
ATOM 1341 C C . GLY A 1 172 ? 15.523 18.550 43.606 1.00 26.71 177 GLY B C 1
ATOM 1342 O O . GLY A 1 172 ? 14.465 18.137 44.093 1.00 29.64 177 GLY B O 1
ATOM 1343 N N . GLY A 1 173 ? 15.689 18.745 42.300 1.00 27.38 178 GLY B N 1
ATOM 1344 C CA . GLY A 1 173 ? 14.769 18.220 41.314 1.00 28.71 178 GLY B CA 1
ATOM 1345 C C . GLY A 1 173 ? 15.288 16.912 40.755 1.00 30.30 178 GLY B C 1
ATOM 1346 O O . GLY A 1 173 ? 15.695 16.027 41.514 1.00 32.44 178 GLY B O 1
ATOM 1347 N N . ARG A 1 174 ? 15.302 16.784 39.431 1.00 25.34 179 ARG B N 1
ATOM 1348 C CA . ARG A 1 174 ? 15.800 15.579 38.779 1.00 30.06 179 ARG B CA 1
ATOM 1349 C C . ARG A 1 174 ? 17.263 15.646 38.401 1.00 24.88 179 ARG B C 1
ATOM 1350 O O . ARG A 1 174 ? 17.816 14.628 37.970 1.00 24.07 179 ARG B O 1
ATOM 1358 N N . GLY A 1 175 ? 17.898 16.809 38.520 1.00 26.37 180 GLY B N 1
ATOM 1359 C CA . GLY A 1 175 ? 19.202 17.020 37.943 1.00 25.69 180 GLY B CA 1
ATOM 1360 C C . GLY A 1 175 ? 20.329 17.003 38.959 1.00 24.55 180 GLY B C 1
ATOM 1361 O O . GLY A 1 175 ? 20.149 16.796 40.158 1.00 21.47 180 GLY B O 1
ATOM 1362 N N . VAL A 1 176 ? 21.522 17.232 38.431 1.00 19.15 181 VAL B N 1
ATOM 1363 C CA . VAL A 1 176 ? 22.754 17.277 39.198 1.00 16.07 181 VAL B CA 1
ATOM 1364 C C . VAL A 1 176 ? 23.466 18.572 38.845 1.00 16.96 181 VAL B C 1
ATOM 1365 O O . VAL A 1 176 ? 23.488 18.980 37.678 1.00 19.45 181 VAL B O 1
ATOM 1369 N N . HIS A 1 177 ? 24.025 19.221 39.857 1.00 15.73 182 HIS B N 1
ATOM 1370 C CA . HIS A 1 177 ? 24.840 20.416 39.703 1.00 16.88 182 HIS B CA 1
ATOM 1371 C C . HIS A 1 177 ? 26.275 20.079 40.068 1.00 19.25 182 HIS B C 1
ATOM 1372 O O . HIS A 1 177 ? 26.520 19.383 41.055 1.00 21.05 182 HIS B O 1
ATOM 1379 N N . VAL A 1 178 ? 27.224 20.564 39.272 1.00 21.71 183 VAL B N 1
ATOM 1380 C CA . VAL A 1 178 ? 28.641 20.408 39.573 1.00 18.27 183 VAL B CA 1
ATOM 1381 C C . VAL A 1 178 ? 29.282 21.788 39.574 1.00 19.30 183 VAL B C 1
ATOM 1382 O O . VAL A 1 178 ? 29.106 22.556 38.622 1.00 16.68 183 VAL B O 1
ATOM 1386 N N . PHE A 1 179 ? 30.020 22.095 40.638 1.00 17.81 184 PHE B N 1
ATOM 1387 C CA . PHE A 1 179 ? 30.719 23.366 40.793 1.00 21.56 184 PHE B CA 1
ATOM 1388 C C . PHE A 1 179 ? 32.211 23.192 40.543 1.00 20.19 184 PHE B C 1
ATOM 1389 O O . PHE A 1 179 ? 32.817 22.215 40.990 1.00 23.68 184 PHE B O 1
ATOM 1397 N N . LEU A 1 180 ? 32.800 24.149 39.832 1.00 16.35 185 LEU B N 1
ATOM 1398 C CA . LEU A 1 180 ? 34.247 24.289 39.749 1.00 16.49 185 LEU B CA 1
ATOM 1399 C C . LEU A 1 180 ? 34.620 25.630 40.366 1.00 19.97 185 LEU B C 1
ATOM 1400 O O . LEU A 1 180 ? 34.167 26.676 39.893 1.00 17.51 185 LEU B O 1
ATOM 1405 N N . ARG A 1 181 ? 35.438 25.601 41.417 1.00 16.94 186 ARG B N 1
ATOM 1406 C CA . ARG A 1 181 ? 35.917 26.840 42.019 1.00 20.74 186 ARG B CA 1
ATOM 1407 C C . ARG A 1 181 ? 37.076 27.379 41.193 1.00 20.52 186 ARG B C 1
ATOM 1408 O O . ARG A 1 181 ? 38.038 26.659 40.914 1.00 18.42 186 ARG B O 1
ATOM 1416 N N . ILE A 1 182 ? 36.981 28.647 40.793 1.00 18.05 187 ILE B N 1
ATOM 1417 C CA . ILE A 1 182 ? 37.934 29.228 39.859 1.00 17.44 187 ILE B CA 1
ATOM 1418 C C . ILE A 1 182 ? 38.419 30.565 40.397 1.00 16.88 187 ILE B C 1
ATOM 1419 O O . ILE A 1 182 ? 37.757 31.214 41.209 1.00 16.58 187 ILE B O 1
ATOM 1424 N N . LYS A 1 183 ? 39.610 30.955 39.951 1.00 18.65 188 LYS B N 1
ATOM 1425 C CA . LYS A 1 183 ? 40.120 32.280 40.264 1.00 21.25 188 LYS B CA 1
ATOM 1426 C C . LYS A 1 183 ? 39.202 33.335 39.663 1.00 17.57 188 LYS B C 1
ATOM 1427 O O . LYS A 1 183 ? 38.869 33.249 38.474 1.00 16.38 188 LYS B O 1
ATOM 1433 N N . PRO A 1 184 ? 38.821 34.286 40.380 1.00 21.76 189 PRO B N 1
ATOM 1434 C CA . PRO A 1 184 ? 37.917 35.310 39.820 1.00 17.01 189 PRO B CA 1
ATOM 1435 C C . PRO A 1 184 ? 38.661 36.329 38.965 1.00 20.08 189 PRO B C 1
ATOM 1436 O O . PRO A 1 184 ? 38.796 37.508 39.300 1.00 24.07 189 PRO B O 1
ATOM 1440 N N . GLN A 1 185 ? 39.175 35.879 37.820 1.00 14.98 190 GLN B N 1
ATOM 1441 C CA . GLN A 1 185 ? 39.831 36.786 36.890 1.00 19.94 190 GLN B CA 1
ATOM 1442 C C . GLN A 1 185 ? 39.210 36.773 35.499 1.00 17.78 190 GLN B C 1
ATOM 1443 O O . GLN A 1 185 ? 39.719 37.460 34.608 1.00 19.39 190 GLN B O 1
ATOM 1449 N N . TRP A 1 186 ? 38.135 36.017 35.283 1.00 14.81 191 TRP B N 1
ATOM 1450 C CA . TRP A 1 186 ? 37.437 35.997 34.004 1.00 11.59 191 TRP B CA 1
ATOM 1451 C C . TRP A 1 186 ? 36.019 36.522 34.189 1.00 10.40 191 TRP B C 1
ATOM 1452 O O . TRP A 1 186 ? 35.414 36.347 35.248 1.00 16.03 191 TRP B O 1
ATOM 1463 N N . ASP A 1 187 ? 35.491 37.178 33.155 1.00 14.11 192 ASP B N 1
ATOM 1464 C CA . ASP A 1 187 ? 34.147 37.737 33.239 1.00 15.37 192 ASP B CA 1
ATOM 1465 C C . ASP A 1 187 ? 33.101 36.672 32.904 1.00 16.04 192 ASP B C 1
ATOM 1466 O O . ASP A 1 187 ? 33.422 35.518 32.615 1.00 14.97 192 ASP B O 1
ATOM 1471 N N . PHE A 1 188 ? 31.824 37.067 32.942 1.00 13.01 193 PHE B N 1
ATOM 1472 C CA . PHE A 1 188 ? 30.749 36.112 32.686 1.00 17.65 193 PHE B CA 1
ATOM 1473 C C . PHE A 1 188 ? 30.836 35.532 31.280 1.00 18.19 193 PHE B C 1
ATOM 1474 O O . PHE A 1 188 ? 30.507 34.358 31.074 1.00 16.30 193 PHE B O 1
ATOM 1482 N N . ILE A 1 189 ? 31.276 36.332 30.307 1.00 16.67 194 ILE B N 1
ATOM 1483 C CA . ILE A 1 189 ? 31.362 35.859 28.926 1.00 19.95 194 ILE B CA 1
ATOM 1484 C C . ILE A 1 189 ? 32.344 34.697 28.817 1.00 18.65 194 ILE B C 1
ATOM 1485 O O . ILE A 1 189 ? 32.047 33.661 28.209 1.00 15.83 194 ILE B O 1
ATOM 1490 N N . GLU A 1 190 ? 33.531 34.852 29.405 1.00 15.06 195 GLU B N 1
ATOM 1491 C CA . GLU A 1 190 ? 34.562 33.835 29.243 1.00 13.96 195 GLU B CA 1
ATOM 1492 C C . GLU A 1 190 ? 34.267 32.596 30.080 1.00 17.35 195 GLU B C 1
ATOM 1493 O O . GLU A 1 190 ? 34.532 31.470 29.640 1.00 17.96 195 GLU B O 1
ATOM 1499 N N . VAL A 1 191 ? 33.729 32.773 31.290 1.00 15.59 196 VAL B N 1
ATOM 1500 C CA . VAL A 1 191 ? 33.333 31.612 32.083 1.00 16.84 196 VAL B CA 1
ATOM 1501 C C . VAL A 1 191 ? 32.276 30.807 31.340 1.00 15.94 196 VAL B C 1
ATOM 1502 O O . VAL A 1 191 ? 32.323 29.569 31.305 1.00 13.89 196 VAL B O 1
ATOM 1506 N N . ARG A 1 192 ? 31.322 31.494 30.712 1.00 12.58 197 ARG B N 1
ATOM 1507 C CA . ARG A 1 192 ? 30.296 30.791 29.954 1.00 15.73 197 ARG B CA 1
ATOM 1508 C C . ARG A 1 192 ? 30.889 30.071 28.749 1.00 17.98 197 ARG B C 1
ATOM 1509 O O . ARG A 1 192 ? 30.521 28.925 28.466 1.00 15.84 197 ARG B O 1
ATOM 1517 N N . ARG A 1 193 ? 31.816 30.716 28.029 1.00 14.69 198 ARG B N 1
ATOM 1518 C CA . ARG A 1 193 ? 32.466 30.037 26.910 1.00 14.96 198 ARG B CA 1
ATOM 1519 C C . ARG A 1 193 ? 33.216 28.798 27.385 1.00 17.22 198 ARG B C 1
ATOM 1520 O O . ARG A 1 193 ? 33.187 27.756 26.721 1.00 17.99 198 ARG B O 1
ATOM 1528 N N . ALA A 1 194 ? 33.885 28.888 28.540 1.00 14.23 199 ALA B N 1
ATOM 1529 C CA . ALA A 1 194 ? 34.551 27.715 29.102 1.00 17.11 199 ALA B CA 1
ATOM 1530 C C . ALA A 1 194 ? 33.553 26.600 29.390 1.00 19.39 199 ALA B C 1
ATOM 1531 O O . ALA A 1 194 ? 33.823 25.423 29.111 1.00 17.58 199 ALA B O 1
ATOM 1533 N N . GLY A 1 195 ? 32.396 26.949 29.955 1.00 14.80 200 GLY B N 1
ATOM 1534 C CA . GLY A 1 195 ? 31.375 25.951 30.223 1.00 17.13 200 GLY B CA 1
ATOM 1535 C C . GLY A 1 195 ? 30.796 25.329 28.968 1.00 16.77 200 GLY B C 1
ATOM 1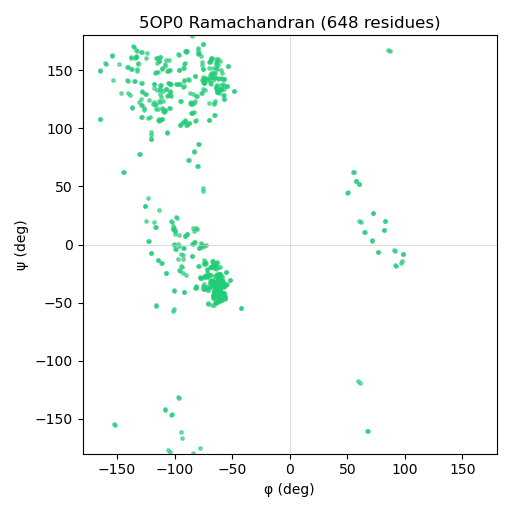536 O O . GLY A 1 195 ? 30.391 24.161 28.984 1.00 17.57 200 GLY B O 1
ATOM 1537 N N . ILE A 1 196 ? 30.725 26.093 27.877 1.00 13.65 201 ILE B N 1
ATOM 1538 C CA . ILE A 1 196 ? 30.250 25.539 26.610 1.00 15.75 201 ILE B CA 1
ATOM 1539 C C . ILE A 1 196 ? 31.235 24.499 26.079 1.00 20.12 201 ILE B C 1
ATOM 1540 O O . ILE A 1 196 ? 30.839 23.411 25.641 1.00 20.39 201 ILE B O 1
ATOM 1545 N N . ALA A 1 197 ? 32.533 24.817 26.107 1.00 17.52 202 ALA B N 1
ATOM 1546 C CA . ALA A 1 197 ? 33.534 23.849 25.660 1.00 21.10 202 ALA B CA 1
ATOM 1547 C C . ALA A 1 197 ? 33.489 22.579 26.504 1.00 22.15 202 ALA B C 1
ATOM 1548 O O . ALA A 1 197 ? 33.620 21.467 25.977 1.00 20.67 202 ALA B O 1
ATOM 1550 N N . LEU A 1 198 ? 33.305 22.724 27.819 1.00 18.39 203 LEU B N 1
ATOM 1551 C CA . LEU A 1 198 ? 33.150 21.554 28.679 1.00 22.13 203 LEU B CA 1
ATOM 1552 C C . LEU A 1 198 ? 31.905 20.762 28.300 1.00 22.02 203 LEU B C 1
ATOM 1553 O O . LEU A 1 198 ? 31.941 19.527 28.229 1.00 20.04 203 LEU B O 1
ATOM 1558 N N . ALA A 1 199 ? 30.794 21.459 28.050 1.00 17.73 204 ALA B N 1
ATOM 1559 C CA . ALA A 1 199 ? 29.557 20.782 27.675 1.00 19.86 204 ALA B CA 1
ATOM 1560 C C . ALA A 1 199 ? 29.705 20.063 26.343 1.00 20.91 204 ALA B C 1
ATOM 1561 O O . ALA A 1 199 ? 29.224 18.935 26.181 1.00 22.03 204 ALA B O 1
ATOM 1563 N N . ARG A 1 200 ? 30.365 20.700 25.375 1.00 19.52 205 ARG B N 1
ATOM 1564 C CA . ARG A 1 200 ? 30.570 20.061 24.079 1.00 20.91 205 ARG B CA 1
ATOM 1565 C C . ARG A 1 200 ? 31.429 18.808 24.201 1.00 22.97 205 ARG B C 1
ATOM 1566 O O . ARG A 1 200 ? 31.207 17.828 23.481 1.00 22.61 205 ARG B O 1
ATOM 1574 N N . GLU A 1 201 ? 32.410 18.817 25.104 1.00 20.13 206 GLU B N 1
ATOM 1575 C CA . GLU A 1 201 ? 33.278 17.652 25.241 1.00 21.47 206 GLU B CA 1
ATOM 1576 C C . GLU A 1 201 ? 32.570 16.506 25.957 1.00 27.59 206 GLU B C 1
ATOM 1577 O O . GLU A 1 201 ? 32.761 15.339 25.597 1.00 22.84 206 GLU B O 1
ATOM 1583 N N . VAL A 1 202 ? 31.758 16.810 26.974 1.00 21.50 207 VAL B N 1
ATOM 1584 C CA . VAL A 1 202 ? 30.922 15.773 27.577 1.00 22.17 207 VAL B CA 1
ATOM 1585 C C . VAL A 1 202 ? 29.977 15.186 26.535 1.00 24.03 207 VAL B C 1
ATOM 1586 O O . VAL A 1 202 ? 29.784 13.966 26.467 1.00 26.98 207 VAL B O 1
ATOM 1590 N N . GLU A 1 203 ? 29.386 16.042 25.697 1.00 21.10 208 GLU B N 1
ATOM 1591 C CA . GLU A 1 203 ? 28.452 15.560 24.685 1.00 25.92 208 GLU B CA 1
ATOM 1592 C C . GLU A 1 203 ? 29.150 14.673 23.657 1.00 27.18 208 GLU B C 1
ATOM 1593 O O . GLU A 1 203 ? 28.587 13.666 23.215 1.00 23.29 208 GLU B O 1
ATOM 1599 N N . ARG A 1 204 ? 30.376 15.031 23.264 1.00 23.45 209 ARG B N 1
ATOM 1600 C CA . ARG A 1 204 ? 31.111 14.220 22.296 1.00 26.24 209 ARG B CA 1
ATOM 1601 C C . ARG A 1 204 ? 31.396 12.826 22.835 1.00 23.90 209 ARG B C 1
ATOM 1602 O O . ARG A 1 204 ? 31.396 11.846 22.079 1.00 29.41 209 ARG B O 1
ATOM 1610 N N . ARG A 1 205 ? 31.648 12.716 24.139 1.00 21.56 210 ARG B N 1
ATOM 1611 C CA . ARG A 1 205 ? 31.975 11.434 24.749 1.00 25.58 210 ARG B CA 1
ATOM 1612 C C . ARG A 1 205 ? 30.752 10.569 25.022 1.00 28.93 210 ARG B C 1
ATOM 1613 O O . ARG A 1 205 ? 30.904 9.359 25.228 1.00 24.99 210 ARG B O 1
ATOM 1621 N N . ALA A 1 206 ? 29.552 11.152 25.046 1.00 27.41 211 ALA B N 1
ATOM 1622 C CA . ALA A 1 206 ? 28.320 10.405 25.303 1.00 26.45 211 ALA B CA 1
ATOM 1623 C C . ALA A 1 206 ? 27.178 10.994 24.483 1.00 22.40 211 ALA B C 1
ATOM 1624 O O . ALA A 1 206 ? 26.182 11.474 25.033 1.00 23.28 211 ALA B O 1
ATOM 1626 N N . PRO A 1 207 ? 27.286 10.957 23.153 1.00 20.48 212 PRO B N 1
ATOM 1627 C CA . PRO A 1 207 ? 26.302 11.671 22.323 1.00 21.47 212 PRO B CA 1
ATOM 1628 C C . PRO A 1 207 ? 24.913 11.061 22.371 1.00 28.78 212 PRO B C 1
ATOM 1629 O O . PRO A 1 207 ? 23.930 11.778 22.145 1.00 24.86 212 PRO B O 1
ATOM 1633 N N . ASP A 1 208 ? 24.793 9.761 22.653 1.00 26.27 213 ASP B N 1
ATOM 1634 C CA . ASP A 1 208 ? 23.469 9.165 22.776 1.00 31.61 213 ASP B CA 1
ATOM 1635 C C . ASP A 1 208 ? 22.782 9.551 24.080 1.00 27.99 213 ASP B C 1
ATOM 1636 O O . ASP A 1 208 ? 21.560 9.406 24.189 1.00 26.21 213 ASP B O 1
ATOM 1641 N N . ALA A 1 209 ? 23.534 10.046 25.065 1.00 25.40 214 ALA B N 1
ATOM 1642 C CA . ALA A 1 209 ? 22.989 10.332 26.383 1.00 22.53 214 ALA B CA 1
ATOM 1643 C C . ALA A 1 209 ? 22.993 11.811 26.747 1.00 20.12 214 ALA B C 1
ATOM 1644 O O . ALA A 1 209 ? 22.330 12.190 27.718 1.00 23.46 214 ALA B O 1
ATOM 1646 N N . VAL A 1 210 ? 23.708 12.650 26.002 1.00 22.47 215 VAL B N 1
ATOM 1647 C CA . VAL A 1 210 ? 23.918 14.048 26.369 1.00 19.79 215 VAL B CA 1
ATOM 1648 C C . VAL A 1 210 ? 23.712 14.919 25.139 1.00 22.79 215 VAL B C 1
ATOM 1649 O O . VAL A 1 210 ? 24.115 14.552 24.030 1.00 23.18 215 VAL B O 1
ATOM 1653 N N . THR A 1 211 ? 23.082 16.079 25.332 1.00 23.14 216 THR B N 1
ATOM 1654 C CA . THR A 1 211 ? 22.887 17.033 24.250 1.00 22.37 216 THR B CA 1
ATOM 1655 C C . THR A 1 211 ? 23.159 18.449 24.738 1.00 19.89 216 THR B C 1
ATOM 1656 O O . THR A 1 211 ? 22.997 18.760 25.921 1.00 19.37 216 THR B O 1
ATOM 1660 N N . THR A 1 212 ? 23.595 19.301 23.807 1.00 19.60 217 THR B N 1
ATOM 1661 C CA . THR A 1 212 ? 23.663 20.741 24.026 1.00 20.76 217 THR B CA 1
ATOM 1662 C C . THR A 1 212 ? 22.743 21.488 23.069 1.00 24.68 217 THR B C 1
ATOM 1663 O O . THR A 1 212 ? 22.877 22.706 22.910 1.00 25.16 217 THR B O 1
ATOM 1667 N N . SER A 1 213 ? 21.814 20.778 22.427 1.00 25.06 218 SER B N 1
ATOM 1668 C CA . SER A 1 213 ? 20.954 21.396 21.428 1.00 22.91 218 SER B CA 1
ATOM 1669 C C . SER A 1 213 ? 20.088 22.473 22.062 1.00 21.10 218 SER B C 1
ATOM 1670 O O . SER A 1 213 ? 19.453 22.253 23.097 1.00 27.12 218 SER B O 1
ATOM 1673 N N . TRP A 1 214 ? 20.070 23.643 21.425 1.00 22.63 219 TRP B N 1
ATOM 1674 C CA . TRP A 1 214 ? 19.274 24.759 21.924 1.00 24.04 219 TRP B CA 1
ATOM 1675 C C . TRP A 1 214 ? 17.785 24.481 21.768 1.00 28.94 219 TRP B C 1
ATOM 1676 O O . TRP A 1 214 ? 16.979 24.874 22.620 1.00 27.49 219 TRP B O 1
ATOM 1687 N N . TRP A 1 215 ? 17.401 23.818 20.680 1.00 28.36 220 TRP B N 1
ATOM 1688 C CA . TRP A 1 215 ? 16.005 23.489 20.428 1.00 33.74 220 TRP B CA 1
ATOM 1689 C C . TRP A 1 215 ? 15.627 22.218 21.187 1.00 30.36 220 TRP B C 1
ATOM 1690 O O . TRP A 1 215 ? 16.229 21.160 20.974 1.00 29.46 220 TRP B O 1
ATOM 1701 N N . LYS A 1 216 ? 14.619 22.321 22.060 1.00 28.68 221 LYS B N 1
ATOM 1702 C CA . LYS A 1 216 ? 14.185 21.170 22.851 1.00 34.08 221 LYS B CA 1
ATOM 1703 C C . LYS A 1 216 ? 13.757 20.016 21.957 1.00 34.00 221 LYS B C 1
ATOM 1704 O O . LYS A 1 216 ? 13.978 18.842 22.284 1.00 34.38 221 LYS B O 1
ATOM 1710 N N . GLU A 1 217 ? 13.128 20.337 20.829 1.00 35.70 222 GLU B N 1
ATOM 1711 C CA . GLU A 1 217 ? 12.655 19.351 19.868 1.00 36.62 222 GLU B CA 1
ATOM 1712 C C . GLU A 1 217 ? 13.789 18.481 19.333 1.00 35.00 222 GLU B C 1
ATOM 1713 O O . GLU A 1 217 ? 13.554 17.341 18.917 1.00 36.96 222 GLU B O 1
ATOM 1719 N N . GLU A 1 218 ? 15.017 18.999 19.319 1.00 27.36 223 GLU B N 1
ATOM 1720 C CA . GLU A 1 218 ? 16.166 18.269 18.797 1.00 34.82 223 GLU B CA 1
ATOM 1721 C C . GLU A 1 218 ? 16.896 17.477 19.873 1.00 31.38 223 GLU B C 1
ATOM 1722 O O . GLU A 1 218 ? 17.857 16.767 19.557 1.00 36.38 223 GLU B O 1
ATOM 1728 N N . ARG A 1 219 ? 16.465 17.582 21.132 1.00 25.74 224 ARG B N 1
ATOM 1729 C CA . ARG A 1 219 ? 17.226 17.010 22.239 1.00 25.56 224 ARG B CA 1
ATOM 1730 C C . ARG A 1 219 ? 16.951 15.522 22.420 1.00 26.60 224 ARG B C 1
ATOM 1731 O O . ARG A 1 219 ? 17.863 14.758 22.756 1.00 22.85 224 ARG B O 1
ATOM 1739 N N . GLY A 1 220 ? 15.705 15.096 22.221 1.00 28.54 225 GLY B N 1
ATOM 1740 C CA . GLY A 1 220 ? 15.377 13.701 22.432 1.00 26.88 225 GLY B CA 1
ATOM 1741 C C . GLY A 1 220 ? 15.477 13.312 23.900 1.00 28.95 225 GLY B C 1
ATOM 1742 O O . GLY A 1 220 ? 15.454 14.148 24.808 1.00 24.95 225 GLY B O 1
ATOM 1743 N N . GLU A 1 221 ? 15.600 12.005 24.125 1.00 26.95 226 GLU B N 1
ATOM 1744 C CA . GLU A 1 221 ? 15.682 11.465 25.482 1.00 23.07 226 GLU B CA 1
ATOM 1745 C C . GLU A 1 221 ? 17.145 11.477 25.928 1.00 28.06 226 GLU B C 1
ATOM 1746 O O . GLU A 1 221 ? 17.827 10.454 26.010 1.00 26.45 226 GLU B O 1
ATOM 1752 N N . ARG A 1 222 ? 17.624 12.690 26.208 1.00 22.73 227 ARG B N 1
ATOM 1753 C CA . ARG A 1 222 ? 19.011 12.926 26.584 1.00 20.45 227 ARG B CA 1
ATOM 1754 C C . ARG A 1 222 ? 19.070 13.934 27.723 1.00 22.38 227 ARG B C 1
ATOM 1755 O O . ARG A 1 222 ? 18.121 14.682 27.965 1.00 21.56 227 ARG B O 1
ATOM 1763 N N . LEU A 1 223 ? 20.207 13.945 28.420 1.00 23.19 228 LEU B N 1
ATOM 1764 C CA . LEU A 1 223 ? 20.520 15.029 29.344 1.00 21.65 228 LEU B CA 1
ATOM 1765 C C . LEU A 1 223 ? 20.931 16.280 28.582 1.00 20.57 228 LEU B C 1
ATOM 1766 O O . LEU A 1 223 ? 21.748 16.216 27.659 1.00 26.12 228 LEU B O 1
ATOM 1771 N N . PHE A 1 224 ? 20.373 17.419 28.977 1.00 21.61 229 PHE B N 1
ATOM 1772 C CA . PHE A 1 224 ? 20.811 18.717 28.483 1.00 20.59 229 PHE B CA 1
ATOM 1773 C C . PHE A 1 224 ? 21.805 19.295 29.482 1.00 17.52 229 PHE B C 1
ATOM 1774 O O . PHE A 1 224 ? 21.487 19.430 30.670 1.00 21.51 229 PHE B O 1
ATOM 1782 N N . ILE A 1 225 ? 23.008 19.616 29.014 1.00 19.40 230 ILE B N 1
ATOM 1783 C CA . ILE A 1 225 ? 23.960 20.367 29.826 1.00 17.11 230 ILE B CA 1
ATOM 1784 C C . ILE A 1 225 ? 23.655 21.838 29.573 1.00 18.99 230 ILE B C 1
ATOM 1785 O O . ILE A 1 225 ? 23.969 22.371 28.510 1.00 17.10 230 ILE B O 1
ATOM 1790 N N . ASP A 1 226 ? 23.017 22.486 30.545 1.00 15.01 231 ASP B N 1
ATOM 1791 C CA . ASP A 1 226 ? 22.516 23.843 30.349 1.00 17.93 231 ASP B CA 1
ATOM 1792 C C . ASP A 1 226 ? 23.694 24.794 30.484 1.00 17.09 231 ASP B C 1
ATOM 1793 O O . ASP A 1 226 ? 23.963 25.345 31.553 1.00 16.42 231 ASP B O 1
ATOM 1798 N N . TYR A 1 227 ? 24.395 24.998 29.367 1.00 15.83 232 TYR B N 1
ATOM 1799 C CA . TYR A 1 227 ? 25.553 25.885 29.352 1.00 14.21 232 TYR B CA 1
ATOM 1800 C C . TYR A 1 227 ? 25.181 27.333 29.635 1.00 16.77 232 TYR B C 1
ATOM 1801 O O . TYR A 1 227 ? 26.058 28.128 29.986 1.00 16.11 232 TYR B O 1
ATOM 1810 N N . ASN A 1 228 ? 23.911 27.701 29.483 1.00 16.14 233 ASN B N 1
ATOM 1811 C CA . ASN A 1 228 ? 23.504 29.075 29.745 1.00 16.13 233 ASN B CA 1
ATOM 1812 C C . ASN A 1 228 ? 23.344 29.368 31.232 1.00 17.74 233 ASN B C 1
ATOM 1813 O O . ASN A 1 228 ? 23.092 30.522 31.598 1.00 18.60 233 ASN B O 1
ATOM 1818 N N . GLN A 1 229 ? 23.522 28.368 32.100 1.00 15.75 234 GLN B N 1
ATOM 1819 C CA . GLN A 1 229 ? 23.514 28.622 33.535 1.00 16.96 234 GLN B CA 1
ATOM 1820 C C . GLN A 1 229 ? 24.694 29.475 33.975 1.00 17.55 234 GLN B C 1
ATOM 1821 O O . GLN A 1 229 ? 24.681 30.004 35.091 1.00 18.39 234 GLN B O 1
ATOM 1827 N N . ASN A 1 230 ? 25.713 29.617 33.134 1.00 15.07 235 ASN B N 1
ATOM 1828 C CA . ASN A 1 230 ? 26.827 30.503 33.434 1.00 16.61 235 ASN B CA 1
ATOM 1829 C C . ASN A 1 230 ? 26.615 31.909 32.889 1.00 16.37 235 ASN B C 1
ATOM 1830 O O . ASN A 1 230 ? 27.534 32.731 32.956 1.00 19.43 235 ASN B O 1
ATOM 1835 N N . ALA A 1 231 ? 25.429 32.203 32.364 1.00 16.80 236 ALA B N 1
ATOM 1836 C CA . ALA A 1 231 ? 25.046 33.577 32.077 1.00 18.16 236 ALA B CA 1
ATOM 1837 C C . ALA A 1 231 ? 24.598 34.272 33.363 1.00 17.48 236 ALA B C 1
ATOM 1838 O O . ALA A 1 231 ? 24.373 33.638 34.396 1.00 21.70 236 ALA B O 1
ATOM 1840 N N . ARG A 1 232 ? 24.461 35.597 33.296 1.00 19.54 237 ARG B N 1
ATOM 1841 C CA . ARG A 1 232 ? 23.980 36.357 34.444 1.00 18.81 237 ARG B CA 1
ATOM 1842 C C . ARG A 1 232 ? 22.514 36.063 34.734 1.00 16.56 237 ARG B C 1
ATOM 1843 O O . ARG A 1 232 ? 21.714 35.823 33.826 1.00 23.34 237 ARG B O 1
ATOM 1851 N N . ASP A 1 233 ? 22.165 36.109 36.022 1.00 16.24 238 ASP B N 1
ATOM 1852 C CA . ASP A 1 233 ? 20.773 36.194 36.467 1.00 18.46 238 ASP B CA 1
ATOM 1853 C C . ASP A 1 233 ? 19.957 34.990 35.998 1.00 22.37 238 ASP B C 1
ATOM 1854 O O . ASP A 1 233 ? 18.899 35.125 35.382 1.00 23.80 238 ASP B O 1
ATOM 1859 N N . ARG A 1 234 ? 20.469 33.796 36.276 1.00 23.30 239 ARG B N 1
ATOM 1860 C CA . ARG A 1 234 ? 19.765 32.566 35.946 1.00 25.20 239 ARG B CA 1
ATOM 1861 C C . ARG A 1 234 ? 19.479 31.824 37.242 1.00 23.89 239 ARG B C 1
ATOM 1862 O O . ARG A 1 234 ? 20.359 31.718 38.104 1.00 25.99 239 ARG B O 1
ATOM 1870 N N . THR A 1 235 ? 18.250 31.328 37.385 1.00 25.01 240 THR B N 1
ATOM 1871 C CA . THR A 1 235 ? 17.879 30.612 38.600 1.00 22.73 240 THR B CA 1
ATOM 1872 C C . THR A 1 235 ? 18.805 29.422 38.811 1.00 21.68 240 THR B C 1
ATOM 1873 O O . THR A 1 235 ? 19.156 28.708 37.869 1.00 25.69 240 THR B O 1
ATOM 1877 N N . PHE A 1 236 ? 19.216 29.230 40.061 1.00 24.88 241 PHE B N 1
ATOM 1878 C CA . PHE A 1 236 ? 20.126 28.155 40.424 1.00 23.58 241 PHE B CA 1
ATOM 1879 C C . PHE A 1 236 ? 20.096 27.988 41.936 1.00 20.79 241 PHE B C 1
ATOM 1880 O O . PHE A 1 236 ? 20.601 28.844 42.668 1.00 21.73 241 PHE B O 1
ATOM 1888 N N . ALA A 1 237 ? 19.488 26.906 42.411 1.00 19.53 242 ALA B N 1
ATOM 1889 C CA . ALA A 1 237 ? 19.319 26.724 43.846 1.00 17.13 242 ALA B CA 1
ATOM 1890 C C . ALA A 1 237 ? 20.671 26.601 44.538 1.00 19.70 242 ALA B C 1
ATOM 1891 O O . ALA A 1 237 ? 21.573 25.908 44.061 1.00 21.56 242 ALA B O 1
ATOM 1893 N N . SER A 1 238 ? 20.811 27.285 45.671 1.00 18.60 243 SER B N 1
ATOM 1894 C CA . SER A 1 238 ? 22.047 27.186 46.430 1.00 19.79 243 SER B CA 1
ATOM 1895 C C . SER A 1 238 ? 22.170 25.802 47.050 1.00 19.53 243 SER B C 1
ATOM 1896 O O . SER A 1 238 ? 21.180 25.090 47.249 1.00 17.44 243 SER B O 1
ATOM 1899 N N . ALA A 1 239 ? 23.406 25.419 47.354 1.00 20.28 244 ALA B N 1
ATOM 1900 C CA . ALA A 1 239 ? 23.615 24.259 48.206 1.00 19.31 244 ALA B CA 1
ATOM 1901 C C . ALA A 1 239 ? 22.849 24.447 49.509 1.00 18.65 244 ALA B C 1
ATOM 1902 O O . ALA A 1 239 ? 22.828 25.541 50.080 1.00 20.00 244 ALA B O 1
ATOM 1904 N N . TYR A 1 240 ? 22.181 23.378 49.946 1.00 20.68 245 TYR B N 1
ATOM 1905 C CA . TYR A 1 240 ? 21.389 23.288 51.170 1.00 19.76 245 TYR B CA 1
ATOM 1906 C C . TYR A 1 240 ? 20.078 24.065 51.109 1.00 24.19 245 TYR B C 1
ATOM 1907 O O . TYR A 1 240 ? 19.348 24.092 52.110 1.00 26.07 245 TYR B O 1
ATOM 1916 N N . SER A 1 241 ? 19.741 24.683 49.979 1.00 18.92 246 SER B N 1
ATOM 1917 C CA . SER A 1 241 ? 18.432 25.304 49.837 1.00 18.25 246 SER B CA 1
ATOM 1918 C C . SER A 1 241 ? 17.347 24.239 49.737 1.00 24.15 246 SER B C 1
ATOM 1919 O O . SER A 1 241 ? 17.539 23.188 49.118 1.00 22.33 246 SER B O 1
ATOM 1922 N N . VAL A 1 242 ? 16.202 24.518 50.351 1.00 23.03 247 VAL B N 1
ATOM 1923 C CA . VAL A 1 242 ? 15.007 23.707 50.149 1.00 20.60 247 VAL B CA 1
ATOM 1924 C C . VAL A 1 242 ? 14.417 24.042 48.784 1.00 22.99 247 VAL B C 1
ATOM 1925 O O . VAL A 1 242 ? 14.577 25.158 48.275 1.00 25.91 247 VAL B O 1
ATOM 1929 N N . ARG A 1 243 ? 13.749 23.068 48.170 1.00 22.33 248 ARG B N 1
ATOM 1930 C CA . ARG A 1 243 ? 13.158 23.230 46.849 1.00 24.37 248 ARG B CA 1
ATOM 1931 C C . ARG A 1 243 ? 11.635 23.201 46.913 1.00 29.30 248 ARG B C 1
ATOM 1932 O O . ARG A 1 243 ? 11.035 22.719 47.878 1.00 26.44 248 ARG B O 1
ATOM 1940 N N . LYS A 1 244 ? 11.014 23.719 45.849 1.00 32.28 249 LYS B N 1
ATOM 1941 C CA . LYS A 1 244 ? 9.562 23.758 45.707 1.00 32.86 249 LYS B CA 1
ATOM 1942 C C . LYS A 1 244 ? 8.981 22.390 45.363 1.00 31.37 249 LYS B C 1
ATOM 1943 O O . LYS A 1 244 ? 8.130 22.285 44.474 1.00 47.53 249 LYS B O 1
ATOM 1949 N N . THR A 1 245 ? 9.400 21.356 46.046 1.00 28.19 250 THR B N 1
ATOM 1950 C CA . THR A 1 245 ? 8.837 20.044 45.778 1.00 31.97 250 THR B CA 1
ATOM 1951 C C . THR A 1 245 ? 7.874 19.654 46.888 1.00 32.73 250 THR B C 1
ATOM 1952 O O . THR A 1 245 ? 7.931 20.205 47.991 1.00 29.20 250 THR B O 1
ATOM 1956 N N . PRO A 1 246 ? 6.956 18.718 46.622 1.00 30.61 251 PRO B N 1
ATOM 1957 C CA . PRO A 1 246 ? 5.982 18.339 47.660 1.00 32.16 251 PRO B CA 1
ATOM 1958 C C . PRO A 1 246 ? 6.615 17.864 48.955 1.00 31.65 251 PRO B C 1
ATOM 1959 O O . PRO A 1 246 ? 6.061 18.124 50.030 1.00 40.46 251 PRO B O 1
ATOM 1963 N N . ILE A 1 247 ? 7.761 17.187 48.896 1.00 27.85 252 ILE B N 1
ATOM 1964 C CA . ILE A 1 247 ? 8.397 16.655 50.095 1.00 31.11 252 ILE B CA 1
ATOM 1965 C C . ILE A 1 247 ? 9.530 17.551 50.586 1.00 29.95 252 ILE B C 1
ATOM 1966 O O . ILE A 1 247 ? 10.305 17.139 51.456 1.00 30.63 252 ILE B O 1
ATOM 1971 N N . ALA A 1 248 ? 9.639 18.770 50.052 1.00 30.39 253 ALA B N 1
ATOM 1972 C CA . ALA A 1 248 ? 10.636 19.750 50.489 1.00 30.21 253 ALA B CA 1
ATOM 1973 C C . ALA A 1 248 ? 12.055 19.200 50.352 1.00 27.74 253 ALA B C 1
ATOM 1974 O O . ALA A 1 248 ? 12.833 19.181 51.307 1.00 28.69 253 ALA B O 1
ATOM 1976 N N . THR A 1 249 ? 12.388 18.753 49.142 1.00 28.93 254 THR B N 1
ATOM 1977 C CA . THR A 1 249 ? 13.730 18.253 48.876 1.00 26.13 254 THR B CA 1
ATOM 1978 C C . THR A 1 249 ? 14.760 19.364 49.046 1.00 25.27 254 THR B C 1
ATOM 1979 O O . THR A 1 249 ? 14.457 20.553 48.912 1.00 25.04 254 THR B O 1
ATOM 1983 N N . VAL A 1 250 ? 15.994 18.962 49.342 1.00 24.33 255 VAL B N 1
ATOM 1984 C CA . VAL A 1 250 ? 17.103 19.882 49.557 1.00 21.04 255 VAL B CA 1
ATOM 1985 C C . VAL A 1 250 ? 18.169 19.615 48.505 1.00 19.83 255 VAL B C 1
ATOM 1986 O O . VAL A 1 250 ? 18.464 18.457 48.188 1.00 23.11 255 VAL B O 1
ATOM 1990 N N . SER A 1 251 ? 18.741 20.689 47.960 1.00 25.51 256 SER B N 1
ATOM 1991 C CA . SER A 1 251 ? 19.905 20.569 47.088 1.00 22.28 256 SER B CA 1
ATOM 1992 C C . SER A 1 251 ? 21.108 20.156 47.929 1.00 23.16 256 SER B C 1
ATOM 1993 O O . SER A 1 251 ? 21.658 20.966 48.682 1.00 23.70 256 SER B O 1
ATOM 1996 N N . MET A 1 252 ? 21.527 18.899 47.789 1.00 23.81 257 MET B N 1
ATOM 1997 C CA . MET A 1 252 ? 22.391 18.251 48.764 1.00 24.83 257 MET B CA 1
ATOM 1998 C C . MET A 1 252 ? 23.796 18.075 48.211 1.00 22.62 257 MET B C 1
ATOM 1999 O O . MET A 1 252 ? 23.974 17.331 47.236 1.00 22.37 257 MET B O 1
ATOM 2004 N N . PRO A 1 253 ? 24.811 18.721 48.784 1.00 19.91 258 PRO B N 1
ATOM 2005 C CA . PRO A 1 253 ? 26.193 18.423 48.390 1.00 22.27 258 PRO B CA 1
ATOM 2006 C C . PRO A 1 253 ? 26.572 16.992 48.747 1.00 28.27 258 PRO B C 1
ATOM 2007 O O . PRO A 1 253 ? 26.310 16.519 49.855 1.00 24.16 258 PRO B O 1
ATOM 2011 N N . LEU A 1 254 ? 27.210 16.311 47.800 1.00 19.64 259 LEU B N 1
ATOM 2012 C CA . LEU A 1 254 ? 27.616 14.927 47.969 1.00 25.39 259 LEU B CA 1
ATOM 2013 C C . LEU A 1 254 ? 29.054 14.750 47.507 1.00 27.90 259 LEU B C 1
ATOM 2014 O O . LEU A 1 254 ? 29.598 15.573 46.767 1.00 23.82 259 LEU B O 1
ATOM 2019 N N . SER A 1 255 ? 29.665 13.656 47.950 1.00 26.30 260 SER B N 1
ATOM 2020 C CA . SER A 1 255 ? 30.889 13.196 47.323 1.00 24.14 260 SER B CA 1
ATOM 2021 C C . SER A 1 255 ? 30.549 12.454 46.035 1.00 23.55 260 SER B C 1
ATOM 2022 O O . SER A 1 255 ? 29.404 12.052 45.807 1.00 24.94 260 SER B O 1
ATOM 2025 N N . TRP A 1 256 ? 31.563 12.263 45.190 1.00 21.71 261 TRP B N 1
ATOM 2026 C CA . TRP A 1 256 ? 31.342 11.537 43.942 1.00 25.87 261 TRP B CA 1
ATOM 2027 C C . TRP A 1 256 ? 30.869 10.110 44.207 1.00 32.21 261 TRP B C 1
ATOM 2028 O O . TRP A 1 256 ? 30.049 9.571 43.452 1.00 26.25 261 TRP B O 1
ATOM 2039 N N . ASP A 1 257 ? 31.375 9.481 45.272 1.00 31.31 262 ASP B N 1
ATOM 2040 C CA . ASP A 1 257 ? 30.939 8.127 45.605 1.00 33.32 262 ASP B CA 1
ATOM 2041 C C . ASP A 1 257 ? 29.476 8.101 46.033 1.00 30.58 262 ASP B C 1
ATOM 2042 O O . ASP A 1 257 ? 28.722 7.216 45.614 1.00 35.45 262 ASP B O 1
ATOM 2047 N N . GLU A 1 258 ? 29.054 9.058 46.868 1.00 28.05 263 GLU B N 1
ATOM 2048 C CA . GLU A 1 258 ? 27.653 9.112 47.279 1.00 28.06 263 GLU B CA 1
ATOM 2049 C C . GLU A 1 258 ? 26.739 9.369 46.087 1.00 29.69 263 GLU B C 1
ATOM 2050 O O . GLU A 1 258 ? 25.654 8.786 45.993 1.00 29.42 263 GLU B O 1
ATOM 2056 N N . LEU A 1 259 ? 27.157 10.252 45.171 1.00 29.07 264 LEU B N 1
ATOM 2057 C CA . LEU A 1 259 ? 26.317 10.595 44.023 1.00 28.60 264 LEU B CA 1
ATOM 2058 C C . LEU A 1 259 ? 26.009 9.374 43.165 1.00 21.19 264 LEU B C 1
ATOM 2059 O O . LEU A 1 259 ? 24.912 9.263 42.606 1.00 27.76 264 LEU B O 1
ATOM 2064 N N . ARG A 1 260 ? 26.971 8.454 43.041 1.00 30.64 265 ARG B N 1
ATOM 2065 C CA . ARG A 1 260 ? 26.822 7.310 42.145 1.00 31.09 265 ARG B CA 1
ATOM 2066 C C . ARG A 1 260 ? 25.559 6.506 42.432 1.00 34.98 265 ARG B C 1
ATOM 2067 O O . ARG A 1 260 ? 24.936 5.978 41.503 1.00 36.15 265 ARG B O 1
ATOM 2075 N N . ASN A 1 261 ? 25.163 6.403 43.702 1.00 34.54 266 ASN B N 1
ATOM 2076 C CA . ASN A 1 261 ? 23.972 5.655 44.094 1.00 36.90 266 ASN B CA 1
ATOM 2077 C C . ASN A 1 261 ? 22.923 6.546 44.750 1.00 38.85 266 ASN B C 1
ATOM 2078 O O . ASN A 1 261 ? 22.033 6.041 45.443 1.00 32.38 266 ASN B O 1
ATOM 2083 N N . ALA A 1 262 ? 22.997 7.855 44.538 1.00 30.71 267 ALA B N 1
ATOM 2084 C CA . ALA A 1 262 ? 22.142 8.775 45.269 1.00 30.28 267 ALA B CA 1
ATOM 2085 C C . ALA A 1 262 ? 20.718 8.766 44.726 1.00 25.54 267 ALA B C 1
ATOM 2086 O O . ALA A 1 262 ? 20.470 8.446 43.561 1.00 28.90 267 ALA B O 1
ATOM 2088 N N . ASP A 1 263 ? 19.783 9.131 45.600 1.00 27.14 268 ASP B N 1
ATOM 2089 C CA . ASP A 1 263 ? 18.384 9.349 45.250 1.00 32.07 268 ASP B CA 1
ATOM 2090 C C . ASP A 1 263 ? 18.045 10.718 45.823 1.00 26.55 268 ASP B C 1
ATOM 2091 O O . ASP A 1 263 ? 18.161 10.915 47.051 1.00 29.47 268 ASP B O 1
ATOM 2096 N N . PRO A 1 264 ? 17.647 11.690 45.000 1.00 25.88 269 PRO B N 1
ATOM 2097 C CA . PRO A 1 264 ? 17.416 13.045 45.529 1.00 27.71 269 PRO B CA 1
ATOM 2098 C C . PRO A 1 264 ? 16.300 13.114 46.553 1.00 31.40 269 PRO B C 1
ATOM 2099 O O . PRO A 1 264 ? 16.306 14.026 47.390 1.00 27.21 269 PRO B O 1
ATOM 2103 N N . ASP A 1 265 ? 15.343 12.183 46.517 1.00 29.21 270 ASP B N 1
ATOM 2104 C CA . ASP A 1 265 ? 14.265 12.180 47.500 1.00 30.74 270 ASP B CA 1
ATOM 2105 C C . ASP A 1 265 ? 14.756 11.877 48.911 1.00 27.91 270 ASP B C 1
ATOM 2106 O O . ASP A 1 265 ? 14.038 12.163 49.875 1.00 30.02 270 ASP B O 1
ATOM 2111 N N . ASP A 1 266 ? 15.959 11.315 49.059 1.00 28.01 271 ASP B N 1
ATOM 2112 C CA . ASP A 1 266 ? 16.486 11.022 50.389 1.00 31.26 271 ASP B CA 1
ATOM 2113 C C . ASP A 1 266 ? 16.818 12.278 51.184 1.00 33.01 271 ASP B C 1
ATOM 2114 O O . ASP A 1 266 ? 16.937 12.203 52.412 1.00 32.19 271 ASP B O 1
ATOM 2119 N N . TYR A 1 267 ? 16.979 13.421 50.521 1.00 25.37 272 TYR B N 1
ATOM 2120 C CA . TYR A 1 267 ? 17.453 14.647 51.154 1.00 26.55 272 TYR B CA 1
ATOM 2121 C C . TYR A 1 267 ? 16.328 15.674 51.153 1.00 28.28 272 TYR B C 1
ATOM 2122 O O . TYR A 1 267 ? 15.966 16.212 50.101 1.00 24.51 272 TYR B O 1
ATOM 2131 N N . THR A 1 268 ? 15.766 15.927 52.333 1.00 25.32 273 THR B N 1
ATOM 2132 C CA . THR A 1 268 ? 14.693 16.893 52.512 1.00 26.83 273 THR B CA 1
ATOM 2133 C C . THR A 1 268 ? 15.001 17.712 53.755 1.00 23.81 273 THR B C 1
ATOM 2134 O O . THR A 1 268 ? 15.911 17.390 54.522 1.00 28.37 273 THR B O 1
ATOM 2138 N N . MET A 1 269 ? 14.219 18.773 53.967 1.00 27.44 274 MET B N 1
ATOM 2139 C CA . MET A 1 269 ? 14.445 19.609 55.140 1.00 30.49 274 MET B CA 1
ATOM 2140 C C . MET A 1 269 ? 14.230 18.845 56.441 1.00 34.02 274 MET B C 1
ATOM 2141 O O . MET A 1 269 ? 14.668 19.308 57.500 1.00 33.37 274 MET B O 1
ATOM 2146 N N . ASN A 1 270 ? 13.583 17.684 56.385 1.00 34.57 275 ASN B N 1
ATOM 2147 C CA . ASN A 1 270 ? 13.372 16.871 57.574 1.00 37.70 275 ASN B CA 1
ATOM 2148 C C . ASN A 1 270 ? 14.438 15.801 57.772 1.00 37.74 275 ASN B C 1
ATOM 2149 O O . ASN A 1 270 ? 14.577 15.290 58.889 1.00 44.50 275 ASN B O 1
ATOM 2154 N N . THR A 1 271 ? 15.192 15.446 56.727 1.00 34.92 276 THR B N 1
ATOM 2155 C CA . THR A 1 271 ? 16.197 14.395 56.829 1.00 36.43 276 THR B CA 1
ATOM 2156 C C . THR A 1 271 ? 17.634 14.895 56.822 1.00 35.61 276 THR B C 1
ATOM 2157 O O . THR A 1 271 ? 18.509 14.201 57.349 1.00 31.63 276 THR B O 1
ATOM 2161 N N . VAL A 1 272 ? 17.901 16.064 56.247 1.00 33.78 277 VAL B N 1
ATOM 2162 C CA . VAL A 1 272 ? 19.268 16.523 55.995 1.00 27.96 277 VAL B CA 1
ATOM 2163 C C . VAL A 1 272 ? 20.043 16.773 57.288 1.00 29.27 277 VAL B C 1
ATOM 2164 O O . VAL A 1 272 ? 21.205 16.350 57.380 1.00 30.73 277 VAL B O 1
ATOM 2168 N N . PRO A 1 273 ? 19.480 17.446 58.306 1.00 31.10 278 PRO B N 1
ATOM 2169 C CA . PRO A 1 273 ? 20.274 17.679 59.528 1.00 30.58 278 PRO B CA 1
ATOM 2170 C C . PRO A 1 273 ? 20.804 16.408 60.174 1.00 35.69 278 PRO B C 1
ATOM 2171 O O . PRO A 1 273 ? 21.962 16.380 60.610 1.00 36.43 278 PRO B O 1
ATOM 2175 N N . ASP A 1 274 ? 19.995 15.350 60.246 1.00 39.17 279 ASP B N 1
ATOM 2176 C CA . ASP A 1 274 ? 20.483 14.098 60.815 1.00 36.34 279 ASP B CA 1
ATOM 2177 C C . ASP A 1 274 ? 21.523 13.435 59.918 1.00 38.97 279 ASP B C 1
ATOM 2178 O O . ASP A 1 274 ? 22.452 12.794 60.422 1.00 39.48 279 ASP B O 1
ATOM 2183 N N . LEU A 1 275 ? 21.392 13.583 58.597 1.00 36.04 280 LEU B N 1
ATOM 2184 C CA . LEU A 1 275 ? 22.367 12.992 57.685 1.00 38.30 280 LEU B CA 1
ATOM 2185 C C . LEU A 1 275 ? 23.709 13.715 57.737 1.00 35.01 280 LEU B C 1
ATOM 2186 O O . LEU A 1 275 ? 24.745 13.117 57.426 1.00 38.35 280 LEU B O 1
ATOM 2191 N N . LEU A 1 276 ? 23.713 14.995 58.108 1.00 38.63 281 LEU B N 1
ATOM 2192 C CA . LEU A 1 276 ? 24.967 15.735 58.197 1.00 37.10 281 LEU B CA 1
ATOM 2193 C C . LEU A 1 276 ? 25.735 15.406 59.472 1.00 40.16 281 LEU B C 1
ATOM 2194 O O . LEU A 1 276 ? 26.967 15.499 59.487 1.00 43.75 281 LEU B O 1
ATOM 2199 N N . ALA A 1 277 ? 25.028 15.034 60.538 1.00 44.03 282 ALA B N 1
ATOM 2200 C CA . ALA A 1 277 ? 25.659 14.708 61.813 1.00 47.71 282 ALA B CA 1
ATOM 2201 C C . ALA A 1 277 ? 26.690 13.594 61.659 1.00 47.38 282 ALA B C 1
ATOM 2202 O O . ALA A 1 277 ? 26.380 12.512 61.147 1.00 49.50 282 ALA B O 1
ATOM 2204 N N . GLY A 1 278 ? 27.921 13.865 62.097 1.00 50.14 283 GLY B N 1
ATOM 2205 C CA . GLY A 1 278 ? 28.989 12.888 62.069 1.00 49.27 283 GLY B CA 1
ATOM 2206 C C . GLY A 1 278 ? 29.615 12.648 60.714 1.00 52.91 283 GLY B C 1
ATOM 2207 O O . GLY A 1 278 ? 30.615 11.922 60.631 1.00 52.77 283 GLY B O 1
ATOM 2208 N N . ARG A 1 279 ? 29.071 13.235 59.656 1.00 46.69 284 ARG B N 1
ATOM 2209 C CA . ARG A 1 279 ? 29.521 13.005 58.292 1.00 46.00 284 ARG B CA 1
ATOM 2210 C C . ARG A 1 279 ? 30.507 14.087 57.872 1.00 41.51 284 ARG B C 1
ATOM 2211 O O . ARG A 1 279 ? 30.311 15.269 58.170 1.00 43.08 284 ARG B O 1
ATOM 2219 N N . ASP A 1 280 ? 31.570 13.678 57.184 1.00 38.87 285 ASP B N 1
ATOM 2220 C CA . ASP A 1 280 ? 32.531 14.646 56.676 1.00 41.79 285 ASP B CA 1
ATOM 2221 C C . ASP A 1 280 ? 31.892 15.476 55.574 1.00 36.26 285 ASP B C 1
ATOM 2222 O O . ASP A 1 280 ? 31.159 14.956 54.730 1.00 39.37 285 ASP B O 1
ATOM 2227 N N . ASP A 1 281 ? 32.166 16.774 55.592 1.00 35.31 286 ASP B N 1
ATOM 2228 C CA . ASP A 1 281 ? 31.692 17.665 54.542 1.00 29.50 286 ASP B CA 1
ATOM 2229 C C . ASP A 1 281 ? 32.365 17.257 53.239 1.00 27.78 286 ASP B C 1
ATOM 2230 O O . ASP A 1 281 ? 33.581 17.428 53.091 1.00 33.25 286 ASP B O 1
ATOM 2235 N N . PRO A 1 282 ? 31.620 16.711 52.274 1.00 30.87 287 PRO B N 1
ATOM 2236 C CA . PRO A 1 282 ? 32.256 16.292 51.014 1.00 29.50 287 PRO B CA 1
ATOM 2237 C C . PRO A 1 282 ? 32.838 17.451 50.226 1.00 26.68 287 PRO B C 1
ATOM 2238 O O . PRO A 1 282 ? 33.718 17.232 49.383 1.00 25.73 287 PRO B O 1
ATOM 2242 N N . TRP A 1 283 ? 32.376 18.676 50.477 1.00 24.65 288 TRP B N 1
ATOM 2243 C CA . TRP A 1 283 ? 32.905 19.868 49.831 1.00 29.28 288 TRP B CA 1
ATOM 2244 C C . TRP A 1 283 ? 33.918 20.597 50.705 1.00 31.21 288 TRP B C 1
ATOM 2245 O O . TRP A 1 283 ? 34.142 21.796 50.510 1.00 25.13 288 TRP B O 1
ATOM 2256 N N . ALA A 1 284 ? 34.536 19.895 51.660 1.00 31.26 289 ALA B N 1
ATOM 2257 C CA . ALA A 1 284 ? 35.404 20.554 52.633 1.00 33.19 289 ALA B CA 1
ATOM 2258 C C . ALA A 1 284 ? 36.546 21.314 51.969 1.00 33.04 289 ALA B C 1
ATOM 2259 O O . ALA A 1 284 ? 36.990 22.343 52.492 1.00 32.83 289 ALA B O 1
ATOM 2261 N N . ASP A 1 285 ? 37.030 20.836 50.825 1.00 30.73 290 ASP B N 1
ATOM 2262 C CA . ASP A 1 285 ? 38.217 21.393 50.190 1.00 33.76 290 ASP B CA 1
ATOM 2263 C C . ASP A 1 285 ? 37.905 22.320 49.021 1.00 32.81 290 ASP B C 1
ATOM 2264 O O . ASP A 1 285 ? 38.821 22.657 48.264 1.00 31.14 290 ASP B O 1
ATOM 2269 N N . ILE A 1 286 ? 36.649 22.745 48.851 1.00 28.86 291 ILE B N 1
ATOM 2270 C CA . ILE A 1 286 ? 36.283 23.446 47.619 1.00 26.91 291 ILE B CA 1
ATOM 2271 C C . ILE A 1 286 ? 37.033 24.771 47.503 1.00 26.22 291 ILE B C 1
ATOM 2272 O O . ILE A 1 286 ? 37.517 25.130 46.423 1.00 25.49 291 ILE B O 1
ATOM 2277 N N . ASP A 1 287 ? 37.175 25.501 48.610 1.00 28.65 292 ASP B N 1
ATOM 2278 C CA . ASP A 1 287 ? 37.889 26.772 48.586 1.00 30.22 292 ASP B CA 1
ATOM 2279 C C . ASP A 1 287 ? 39.401 26.610 48.685 1.00 36.65 292 ASP B C 1
ATOM 2280 O O . ASP A 1 287 ? 40.113 27.620 48.691 1.00 33.20 292 ASP B O 1
ATOM 2285 N N . SER A 1 288 ? 39.912 25.377 48.743 1.00 33.11 293 SER B N 1
ATOM 2286 C CA . SER A 1 288 ? 41.340 25.187 48.974 1.00 36.55 293 SER B CA 1
ATOM 2287 C C . SER A 1 288 ? 42.175 25.544 47.750 1.00 33.75 293 SER B C 1
ATOM 2288 O O . SER A 1 288 ? 43.334 25.948 47.897 1.00 33.88 293 SER B O 1
ATOM 2291 N N . VAL A 1 289 ? 41.619 25.415 46.545 1.00 30.79 294 VAL B N 1
ATOM 2292 C CA . VAL A 1 289 ? 42.366 25.713 45.327 1.00 26.35 294 VAL B CA 1
ATOM 2293 C C . VAL A 1 289 ? 41.472 26.491 44.369 1.00 29.84 294 VAL B C 1
ATOM 2294 O O . VAL A 1 289 ? 40.421 25.996 43.948 1.00 25.95 294 VAL B O 1
ATOM 2298 N N . GLN A 1 290 ? 41.878 27.716 44.042 1.00 26.69 295 GLN B N 1
ATOM 2299 C CA . GLN A 1 290 ? 41.221 28.501 43.003 1.00 25.37 295 GLN B CA 1
ATOM 2300 C C . GLN A 1 290 ? 41.820 28.098 41.664 1.00 22.08 295 GLN B C 1
ATOM 2301 O O . GLN A 1 290 ? 43.001 28.349 41.404 1.00 26.21 295 GLN B O 1
ATOM 2307 N N . GLN A 1 291 ? 41.018 27.470 40.815 1.00 19.80 296 GLN B N 1
ATOM 2308 C CA . GLN A 1 291 ? 41.538 26.845 39.613 1.00 21.29 296 GLN B CA 1
ATOM 2309 C C . GLN A 1 291 ? 41.494 27.802 38.425 1.00 23.55 296 GLN B C 1
ATOM 2310 O O . GLN A 1 291 ? 40.697 28.741 38.374 1.00 23.81 296 GLN B O 1
ATOM 2316 N N . SER A 1 292 ? 42.373 27.547 37.462 1.00 20.90 297 SER B N 1
ATOM 2317 C CA . SER A 1 292 ? 42.436 28.324 36.234 1.00 27.35 297 SER B CA 1
ATOM 2318 C C . SER A 1 292 ? 41.500 27.755 35.174 1.00 26.26 297 SER B C 1
ATOM 2319 O O . SER A 1 292 ? 41.353 26.536 35.045 1.00 26.93 297 SER B O 1
ATOM 2322 N N . LEU A 1 293 ? 40.868 28.649 34.415 1.00 24.02 298 LEU B N 1
ATOM 2323 C CA . LEU A 1 293 ? 40.098 28.261 33.238 1.00 24.22 298 LEU B CA 1
ATOM 2324 C C . LEU A 1 293 ? 40.983 27.910 32.054 1.00 28.42 298 LEU B C 1
ATOM 2325 O O . LEU A 1 293 ? 40.453 27.586 30.985 1.00 26.03 298 LEU B O 1
ATOM 2330 N N . GLY A 1 294 ? 42.303 28.005 32.215 1.00 22.55 299 GLY B N 1
ATOM 2331 C CA . GLY A 1 294 ? 43.253 27.695 31.173 1.00 29.34 299 GLY B CA 1
ATOM 2332 C C . GLY A 1 294 ? 42.931 26.451 30.365 1.00 26.55 299 GLY B C 1
ATOM 2333 O O . GLY A 1 294 ? 42.863 26.500 29.134 1.00 34.90 299 GLY B O 1
ATOM 2334 N N . PRO A 1 295 ? 42.740 25.307 31.036 1.00 31.01 300 PRO B N 1
ATOM 2335 C CA . PRO A 1 295 ? 42.431 24.079 30.280 1.00 33.79 300 PRO B CA 1
ATOM 2336 C C . PRO A 1 295 ? 41.169 24.186 29.444 1.00 34.15 300 PRO B C 1
ATOM 2337 O O . PRO A 1 295 ? 41.156 23.746 28.287 1.00 34.00 300 PRO B O 1
ATOM 2341 N N . LEU A 1 296 ? 40.105 24.775 29.996 1.00 30.71 301 LEU B N 1
ATOM 2342 C CA . LEU A 1 296 ? 38.843 24.878 29.272 1.00 25.07 301 LEU B CA 1
ATOM 2343 C C . LEU A 1 296 ? 38.886 25.942 28.183 1.00 26.88 301 LEU B C 1
ATOM 2344 O O . LEU A 1 296 ? 38.265 25.775 27.129 1.00 24.50 301 LEU B O 1
ATOM 2349 N N . LEU A 1 297 ? 39.595 27.048 28.417 1.00 25.76 302 LEU B N 1
ATOM 2350 C CA . LEU A 1 297 ? 39.687 28.070 27.385 1.00 26.50 302 LEU B CA 1
ATOM 2351 C C . LEU A 1 297 ? 40.563 27.626 26.222 1.00 30.32 302 LEU B C 1
ATOM 2352 O O . LEU A 1 297 ? 40.393 28.130 25.107 1.00 25.98 302 LEU B O 1
ATOM 2357 N N . ASP A 1 298 ? 41.495 26.700 26.461 1.00 31.05 303 ASP B N 1
ATOM 2358 C CA . ASP A 1 298 ? 42.182 26.045 25.353 1.00 37.70 303 ASP B CA 1
ATOM 2359 C C . ASP A 1 298 ? 41.215 25.189 24.545 1.00 32.73 303 ASP B C 1
ATOM 2360 O O . ASP A 1 298 ? 41.288 25.158 23.311 1.00 37.47 303 ASP B O 1
ATOM 2365 N N . LEU A 1 299 ? 40.305 24.483 25.226 1.00 29.02 304 LEU B N 1
ATOM 2366 C CA . LEU A 1 299 ? 39.267 23.741 24.517 1.00 31.96 304 LEU B CA 1
ATOM 2367 C C . LEU A 1 299 ? 38.406 24.674 23.676 1.00 31.74 304 LEU B C 1
ATOM 2368 O O . LEU A 1 299 ? 37.957 24.301 22.585 1.00 31.40 304 LEU B O 1
ATOM 2373 N N . VAL A 1 300 ? 38.162 25.894 24.166 1.00 28.40 305 VAL B N 1
ATOM 2374 C CA . VAL A 1 300 ? 37.374 26.860 23.403 1.00 26.98 305 VAL B CA 1
ATOM 2375 C C . VAL A 1 300 ? 38.073 27.198 22.093 1.00 30.64 305 VAL B C 1
ATOM 2376 O O . VAL A 1 300 ? 37.458 27.199 21.020 1.00 28.96 305 VAL B O 1
ATOM 2380 N N . ALA A 1 301 ? 39.372 27.501 22.164 1.00 33.03 306 ALA B N 1
ATOM 2381 C CA . ALA A 1 301 ? 40.118 27.836 20.956 1.00 34.14 306 ALA B CA 1
ATOM 2382 C C . ALA A 1 301 ? 40.208 26.638 20.019 1.00 34.92 306 ALA B C 1
ATOM 2383 O O . ALA A 1 301 ? 40.131 26.794 18.795 1.00 38.34 306 ALA B O 1
ATOM 2385 N N . ALA A 1 302 ? 40.374 25.436 20.578 1.00 35.01 307 ALA B N 1
ATOM 2386 C CA . ALA A 1 302 ? 40.343 24.224 19.767 1.00 37.09 307 ALA B CA 1
ATOM 2387 C C . ALA A 1 302 ? 39.005 24.078 19.050 1.00 40.23 307 ALA B C 1
ATOM 2388 O O . ALA A 1 302 ? 38.958 23.766 17.855 1.00 40.43 307 ALA B O 1
ATOM 2390 N N . ASP A 1 303 ? 37.900 24.300 19.770 1.00 35.91 308 ASP B N 1
ATOM 2391 C CA . ASP A 1 303 ? 36.583 24.241 19.143 1.00 32.03 308 ASP B CA 1
ATOM 2392 C C . ASP A 1 303 ? 36.460 25.269 18.026 1.00 34.03 308 ASP B C 1
ATOM 2393 O O . ASP A 1 303 ? 35.826 25.006 16.997 1.00 36.56 308 ASP B O 1
ATOM 2398 N N . GLU A 1 304 ? 37.054 26.454 18.214 1.00 31.81 309 GLU B N 1
ATOM 2399 C CA . GLU A 1 304 ? 37.017 27.475 17.171 1.00 34.23 309 GLU B CA 1
ATOM 2400 C C . GLU A 1 304 ? 37.726 27.000 15.911 1.00 40.50 309 GLU B C 1
ATOM 2401 O O . GLU A 1 304 ? 37.379 27.425 14.804 1.00 39.70 309 GLU B O 1
ATOM 2407 N N . GLU A 1 305 ? 38.716 26.116 16.062 1.00 44.65 310 GLU B N 1
ATOM 2408 C CA . GLU A 1 305 ? 39.413 25.563 14.910 1.00 48.70 310 GLU B CA 1
ATOM 2409 C C . GLU A 1 305 ? 38.581 24.495 14.212 1.00 50.70 310 GLU B C 1
ATOM 2410 O O . GLU A 1 305 ? 38.716 24.310 12.998 1.00 56.93 310 GLU B O 1
ATOM 2416 N N . ARG A 1 306 ? 37.709 23.798 14.950 1.00 43.95 311 ARG B N 1
ATOM 2417 C CA . ARG A 1 306 ? 36.718 22.926 14.329 1.00 42.70 311 ARG B CA 1
ATOM 2418 C C . ARG A 1 306 ? 35.579 23.695 13.675 1.00 45.10 311 ARG B C 1
ATOM 2419 O O . ARG A 1 306 ? 34.679 23.060 13.115 1.00 48.15 311 ARG B O 1
ATOM 2427 N N . GLY A 1 307 ? 35.579 25.023 13.741 1.00 38.83 312 GLY B N 1
ATOM 2428 C CA . GLY A 1 307 ? 34.443 25.786 13.267 1.00 37.89 312 GLY B CA 1
ATOM 2429 C C . GLY A 1 307 ? 33.307 25.913 14.256 1.00 34.95 312 GLY B C 1
ATOM 2430 O O . GLY A 1 307 ? 32.175 26.194 13.850 1.00 33.97 312 GLY B O 1
ATOM 2431 N N . LEU A 1 308 ? 33.569 25.705 15.546 1.00 31.88 313 LEU B N 1
ATOM 2432 C CA . LEU A 1 308 ? 32.549 25.750 16.589 1.00 33.83 313 LEU B CA 1
ATOM 2433 C C . LEU A 1 308 ? 32.777 27.002 17.428 1.00 30.76 313 LEU B C 1
ATOM 2434 O O . LEU A 1 308 ? 33.798 27.119 18.116 1.00 28.69 313 LEU B O 1
ATOM 2439 N N . GLY A 1 309 ? 31.829 27.932 17.370 1.00 29.84 314 GLY B N 1
ATOM 2440 C CA . GLY A 1 309 ? 31.934 29.167 18.120 1.00 25.46 314 GLY B CA 1
ATOM 2441 C C . GLY A 1 309 ? 30.967 29.241 19.283 1.00 29.82 314 GLY B C 1
ATOM 2442 O O . GLY A 1 309 ? 30.719 28.238 19.959 1.00 24.76 314 GLY B O 1
ATOM 2443 N N . ASP A 1 310 ? 30.422 30.431 19.526 1.00 24.53 315 ASP B N 1
ATOM 2444 C CA . ASP A 1 310 ? 29.472 30.627 20.609 1.00 21.84 315 ASP B CA 1
ATOM 2445 C C . ASP A 1 310 ? 28.159 29.901 20.306 1.00 21.69 315 ASP B C 1
ATOM 2446 O O . ASP A 1 310 ? 27.853 29.559 19.161 1.00 19.98 315 ASP B O 1
ATOM 2451 N N . LEU A 1 311 ? 27.385 29.660 21.356 1.00 20.72 316 LEU B N 1
ATOM 2452 C CA . LEU A 1 311 ? 26.058 29.072 21.262 1.00 19.51 316 LEU B CA 1
ATOM 2453 C C . LEU A 1 311 ? 25.010 30.093 21.684 1.00 20.44 316 LEU B C 1
ATOM 2454 O O . LEU A 1 311 ? 25.321 31.049 22.401 1.00 19.10 316 LEU B O 1
ATOM 2459 N N . PRO A 1 312 ? 23.756 29.927 21.259 1.00 18.20 317 PRO B N 1
ATOM 2460 C CA . PRO A 1 312 ? 22.738 30.936 21.576 1.00 20.90 317 PRO B CA 1
ATOM 2461 C C . PRO A 1 312 ? 22.451 31.035 23.068 1.00 19.53 317 PRO B C 1
ATOM 2462 O O . PRO A 1 312 ? 22.504 30.050 23.809 1.00 16.20 317 PRO B O 1
ATOM 2466 N N . TYR A 1 313 ? 22.126 32.251 23.493 1.00 18.11 318 TYR B N 1
ATOM 2467 C CA . TYR A 1 313 ? 21.656 32.526 24.841 1.00 15.77 318 TYR B CA 1
ATOM 2468 C C . TYR A 1 313 ? 20.210 32.059 24.982 1.00 19.56 318 TYR B C 1
ATOM 2469 O O . TYR A 1 313 ? 19.586 31.642 24.002 1.00 19.53 318 TYR B O 1
ATOM 2478 N N . PRO A 1 314 ? 19.644 32.092 26.191 1.00 17.44 319 PRO B N 1
ATOM 2479 C CA . PRO A 1 314 ? 18.254 31.642 26.363 1.00 18.94 319 PRO B CA 1
ATOM 2480 C C . PRO A 1 314 ? 17.309 32.521 25.566 1.00 19.52 319 PRO B C 1
ATOM 2481 O O . PRO A 1 314 ? 17.664 33.653 25.206 1.00 19.03 319 PRO B O 1
ATOM 2485 N N . PRO A 1 315 ? 16.104 32.037 25.260 1.00 20.23 320 PRO B N 1
ATOM 2486 C CA . PRO A 1 315 ? 15.174 32.842 24.455 1.00 20.97 320 PRO B CA 1
ATOM 2487 C C . PRO A 1 315 ? 14.898 34.189 25.107 1.00 27.02 320 PRO B C 1
ATOM 2488 O O . PRO A 1 315 ? 14.649 34.276 26.311 1.00 27.71 320 PRO B O 1
ATOM 2492 N N . ASN A 1 316 ? 14.958 35.246 24.297 1.00 27.13 321 ASN B N 1
ATOM 2493 C CA . ASN A 1 316 ? 14.647 36.616 24.712 1.00 31.81 321 ASN B CA 1
ATOM 2494 C C . ASN A 1 316 ? 15.551 37.122 25.831 1.00 32.62 321 ASN B C 1
ATOM 2495 O O . ASN A 1 316 ? 15.209 38.093 26.514 1.00 35.30 321 ASN B O 1
ATOM 2500 N N . TYR A 1 317 ? 16.712 36.512 26.009 1.00 26.81 322 TYR B N 1
ATOM 2501 C CA . TYR A 1 317 ? 17.618 36.907 27.076 1.00 24.36 322 TYR B CA 1
ATOM 2502 C C . TYR A 1 317 ? 18.104 38.326 26.820 1.00 18.57 322 TYR B C 1
ATOM 2503 O O . TYR A 1 317 ? 18.660 38.597 25.747 1.00 25.15 322 TYR B O 1
ATOM 2512 N N . PRO A 1 318 ? 17.906 39.256 27.756 1.00 24.77 323 PRO B N 1
ATOM 2513 C CA . PRO A 1 318 ? 18.261 40.656 27.502 1.00 22.02 323 PRO B CA 1
ATOM 2514 C C . PRO A 1 318 ? 19.746 40.824 27.218 1.00 22.04 323 PRO B C 1
ATOM 2515 O O . PRO A 1 318 ? 20.579 39.990 27.581 1.00 22.82 323 PRO B O 1
ATOM 2519 N N . LYS A 1 319 ? 20.068 41.924 26.540 1.00 23.40 324 LYS B N 1
ATOM 2520 C CA . LYS A 1 319 ? 21.442 42.266 26.202 1.00 21.99 324 LYS B CA 1
ATOM 2521 C C . LYS A 1 319 ? 21.735 43.704 26.607 1.00 21.75 324 LYS B C 1
ATOM 2522 O O . LYS A 1 319 ? 20.831 44.535 26.730 1.00 24.28 324 LYS B O 1
ATOM 2528 N N A MET A 1 320 ? 23.053 43.995 26.828 0.81 22.62 325 MET B N 1
ATOM 2529 N N B MET A 1 320 ? 23.041 43.994 26.817 0.19 22.87 325 MET B N 1
ATOM 2530 C CA A MET A 1 320 ? 23.500 45.339 27.163 0.81 25.17 325 MET B CA 1
ATOM 2531 C CA B MET A 1 320 ? 23.499 45.332 27.157 0.19 25.39 325 MET B CA 1
ATOM 2532 C C A MET A 1 320 ? 23.792 46.138 25.897 0.81 25.73 325 MET B C 1
ATOM 2533 C C B MET A 1 320 ? 23.777 46.138 25.891 0.19 25.86 325 MET B C 1
ATOM 2534 O O A MET A 1 320 ? 24.129 45.562 24.859 0.81 25.74 325 MET B O 1
ATOM 2535 O O B MET A 1 320 ? 24.081 45.565 24.840 0.19 25.99 325 MET B O 1
ATOM 2544 N N . PRO A 1 321 ? 23.667 47.470 25.971 1.00 27.83 326 PRO B N 1
ATOM 2545 C CA . PRO A 1 321 ? 23.846 48.303 24.758 1.00 33.94 326 PRO B CA 1
ATOM 2546 C C . PRO A 1 321 ? 25.082 48.040 23.898 1.00 35.11 326 PRO B C 1
ATOM 2547 O O . PRO A 1 321 ? 24.956 47.943 22.670 1.00 42.20 326 PRO B O 1
ATOM 2551 N N . GLY A 1 322 ? 26.266 47.932 24.492 1.00 29.99 327 GLY B N 1
ATOM 2552 C CA . GLY A 1 322 ? 27.480 47.764 23.710 1.00 27.33 327 GLY B CA 1
ATOM 2553 C C . GLY A 1 322 ? 28.008 46.344 23.700 1.00 25.39 327 GLY B C 1
ATOM 2554 O O . GLY A 1 322 ? 29.184 46.104 23.409 1.00 24.62 327 GLY B O 1
ATOM 2555 N N . GLU A 1 323 ? 27.139 45.393 24.016 1.00 23.91 328 GLU B N 1
ATOM 2556 C CA . GLU A 1 323 ? 27.545 43.999 24.069 1.00 25.53 328 GLU B CA 1
ATOM 2557 C C . GLU A 1 323 ? 27.723 43.458 22.651 1.00 23.92 328 GLU B C 1
ATOM 2558 O O . GLU A 1 323 ? 26.956 43.815 21.752 1.00 21.67 328 GLU B O 1
ATOM 2564 N N . PRO A 1 324 ? 28.728 42.616 22.414 1.00 23.62 329 PRO B N 1
ATOM 2565 C CA . PRO A 1 324 ? 28.941 42.101 21.065 1.00 21.34 329 PRO B CA 1
ATOM 2566 C C . PRO A 1 324 ? 27.755 41.266 20.615 1.00 22.61 329 PRO B C 1
ATOM 2567 O O . PRO A 1 324 ? 27.056 40.656 21.443 1.00 24.75 329 PRO B O 1
ATOM 2571 N N . PRO A 1 325 ? 27.492 41.218 19.310 1.00 22.71 330 PRO B N 1
ATOM 2572 C CA . PRO A 1 325 ? 26.329 40.464 18.824 1.00 23.80 330 PRO B CA 1
ATOM 2573 C C . PRO A 1 325 ? 26.450 38.985 19.161 1.00 23.93 330 PRO B C 1
ATOM 2574 O O . PRO A 1 325 ? 27.535 38.404 19.117 1.00 24.37 330 PRO B O 1
ATOM 2578 N N . ARG A 1 326 ? 25.318 38.380 19.500 1.00 22.89 331 ARG B N 1
ATOM 2579 C CA . ARG A 1 326 ? 25.272 36.990 19.926 1.00 18.54 331 ARG B CA 1
ATOM 2580 C C . ARG A 1 326 ? 24.926 36.083 18.753 1.00 22.99 331 ARG B C 1
ATOM 2581 O O . ARG A 1 326 ? 24.414 36.523 17.723 1.00 21.47 331 ARG B O 1
ATOM 2589 N N . VAL A 1 327 ? 25.199 34.796 18.933 1.00 19.91 332 VAL B N 1
ATOM 2590 C CA . VAL A 1 327 ? 24.814 33.790 17.952 1.00 25.61 332 VAL B CA 1
ATOM 2591 C C . VAL A 1 327 ? 23.320 33.535 18.083 1.00 26.71 332 VAL B C 1
ATOM 2592 O O . VAL A 1 327 ? 22.810 33.318 19.188 1.00 27.71 332 VAL B O 1
ATOM 2596 N N . GLN A 1 328 ? 22.613 33.577 16.957 1.00 27.27 333 GLN B N 1
ATOM 2597 C CA . GLN A 1 328 ? 21.179 33.343 16.997 1.00 29.35 333 GLN B CA 1
ATOM 2598 C C . GLN A 1 328 ? 20.871 31.863 16.784 1.00 25.12 333 GLN B C 1
ATOM 2599 O O . GLN A 1 328 ? 21.638 31.151 16.129 1.00 26.51 333 GLN B O 1
ATOM 2605 N N . PRO A 1 329 ? 19.753 31.390 17.335 1.00 25.71 334 PRO B N 1
ATOM 2606 C CA . PRO A 1 329 ? 19.372 29.982 17.159 1.00 28.97 334 PRO B CA 1
ATOM 2607 C C . PRO A 1 329 ? 19.129 29.643 15.695 1.00 38.53 334 PRO B C 1
ATOM 2608 O O . PRO A 1 329 ? 18.766 30.499 14.887 1.00 36.17 334 PRO B O 1
ATOM 2612 N N . SER A 1 330 ? 19.312 28.365 15.367 1.00 45.04 335 SER B N 1
ATOM 2613 C CA . SER A 1 330 ? 19.320 27.914 13.984 1.00 53.22 335 SER B CA 1
ATOM 2614 C C . SER A 1 330 ? 17.902 27.805 13.426 1.00 57.62 335 SER B C 1
ATOM 2615 O O . SER A 1 330 ? 16.916 28.182 14.067 1.00 59.34 335 SER B O 1
ATOM 2618 N N . LYS A 1 331 ? 17.819 27.294 12.196 1.00 63.99 336 LYS B N 1
ATOM 2619 C CA . LYS A 1 331 ? 16.576 27.189 11.429 1.00 67.93 336 LYS B CA 1
ATOM 2620 C C . LYS A 1 331 ? 16.000 28.574 11.131 1.00 64.42 336 LYS B C 1
ATOM 2621 O O . LYS A 1 331 ? 16.166 29.105 10.030 1.00 61.48 336 LYS B O 1
ATOM 2627 N N . THR B 1 2 ? -11.763 9.606 -5.769 1.00 44.80 7 THR A N 1
ATOM 2628 C CA . THR B 1 2 ? -10.930 8.536 -6.304 1.00 45.28 7 THR A CA 1
ATOM 2629 C C . THR B 1 2 ? -11.407 7.198 -5.742 1.00 47.92 7 THR A C 1
ATOM 2630 O O . THR B 1 2 ? -11.981 7.148 -4.654 1.00 46.95 7 THR A O 1
ATOM 2634 N N . GLU B 1 3 ? -11.177 6.116 -6.484 1.00 40.81 8 GLU A N 1
ATOM 2635 C CA . GLU B 1 3 ? -11.529 4.770 -6.048 1.00 42.27 8 GLU A CA 1
ATOM 2636 C C . GLU B 1 3 ? -10.288 3.889 -6.041 1.00 45.68 8 GLU A C 1
ATOM 2637 O O . GLU B 1 3 ? -9.608 3.761 -7.064 1.00 42.84 8 GLU A O 1
ATOM 2643 N N . LEU B 1 4 ? -10.001 3.282 -4.893 1.00 36.28 9 LEU A N 1
ATOM 2644 C CA . LEU B 1 4 ? -8.865 2.385 -4.746 1.00 35.86 9 LEU A CA 1
ATOM 2645 C C . LEU B 1 4 ? -9.319 0.937 -4.851 1.00 32.38 9 LEU A C 1
ATOM 2646 O O . LEU B 1 4 ? -10.361 0.559 -4.308 1.00 32.64 9 LEU A O 1
ATOM 2651 N N . ASP B 1 5 ? -8.534 0.130 -5.561 1.00 36.76 10 ASP A N 1
ATOM 2652 C CA . ASP B 1 5 ? -8.710 -1.320 -5.563 1.00 34.13 10 ASP A CA 1
ATOM 2653 C C . ASP B 1 5 ? -7.849 -1.879 -4.438 1.00 33.40 10 ASP A C 1
ATOM 2654 O O . ASP B 1 5 ? -6.627 -1.978 -4.564 1.00 36.17 10 ASP A O 1
ATOM 2659 N N . VAL B 1 6 ? -8.488 -2.233 -3.330 1.00 34.36 11 VAL A N 1
ATOM 2660 C CA . VAL B 1 6 ? -7.810 -2.769 -2.158 1.00 29.66 11 VAL A CA 1
ATOM 2661 C C . VAL B 1 6 ? -8.123 -4.257 -2.102 1.00 29.80 11 VAL A C 1
ATOM 2662 O O . VAL B 1 6 ? -9.180 -4.658 -1.601 1.00 27.69 11 VAL A O 1
ATOM 2666 N N . ASP B 1 7 ? -7.206 -5.075 -2.625 1.00 26.69 12 ASP A N 1
ATOM 2667 C CA . ASP B 1 7 ? -7.332 -6.533 -2.607 1.00 31.54 12 ASP A CA 1
ATOM 2668 C C . ASP B 1 7 ? -8.699 -6.981 -3.125 1.00 31.29 12 ASP A C 1
ATOM 2669 O O . ASP B 1 7 ? -9.362 -7.840 -2.541 1.00 27.57 12 ASP A O 1
ATOM 2674 N N . GLY B 1 8 ? -9.134 -6.377 -4.226 1.00 31.51 13 GLY A N 1
ATOM 2675 C CA . GLY B 1 8 ? -10.356 -6.799 -4.874 1.00 32.08 13 GLY A CA 1
ATOM 2676 C C . GLY B 1 8 ? -11.615 -6.105 -4.404 1.00 31.44 13 GLY A C 1
ATOM 2677 O O . GLY B 1 8 ? -12.689 -6.368 -4.960 1.00 29.53 13 GLY A O 1
ATOM 2678 N N . VAL B 1 9 ? -11.530 -5.248 -3.394 1.00 28.18 14 VAL A N 1
ATOM 2679 C CA . VAL B 1 9 ? -12.670 -4.479 -2.910 1.00 27.78 14 VAL A CA 1
ATOM 2680 C C . VAL B 1 9 ? -12.428 -3.011 -3.221 1.00 29.20 14 VAL A C 1
ATOM 2681 O O . VAL B 1 9 ? -11.327 -2.492 -3.000 1.00 34.15 14 VAL A O 1
ATOM 2685 N N . LYS B 1 10 ? -13.459 -2.343 -3.734 1.00 27.07 15 LYS A N 1
ATOM 2686 C CA . LYS B 1 10 ? -13.355 -0.942 -4.122 1.00 26.37 15 LYS A CA 1
ATOM 2687 C C . LYS B 1 10 ? -13.564 -0.040 -2.913 1.00 32.55 15 LYS A C 1
ATOM 2688 O O . LYS B 1 10 ? -14.550 -0.186 -2.186 1.00 30.96 15 LYS A O 1
ATOM 2694 N N . VAL B 1 11 ? -12.642 0.900 -2.703 1.00 32.67 16 VAL A N 1
ATOM 2695 C CA . VAL B 1 11 ? -12.662 1.771 -1.530 1.00 36.50 16 VAL A CA 1
ATOM 2696 C C . VAL B 1 11 ? -12.503 3.214 -1.991 1.00 31.92 16 VAL A C 1
ATOM 2697 O O . VAL B 1 11 ? -11.511 3.556 -2.647 1.00 39.82 16 VAL A O 1
ATOM 2701 N N . ARG B 1 12 ? -13.468 4.056 -1.632 1.00 40.68 17 ARG A N 1
ATOM 2702 C CA . ARG B 1 12 ? -13.447 5.467 -1.997 1.00 42.15 17 ARG A CA 1
ATOM 2703 C C . ARG B 1 12 ? -12.442 6.239 -1.147 1.00 45.27 17 ARG A C 1
ATOM 2704 O O . ARG B 1 12 ? -12.305 5.999 0.057 1.00 41.33 17 ARG A O 1
ATOM 2712 N N . PHE B 1 13 ? -11.719 7.160 -1.786 1.00 35.85 18 PHE A N 1
ATOM 2713 C CA . PHE B 1 13 ? -10.656 7.911 -1.129 1.00 43.57 18 PHE A CA 1
ATOM 2714 C C . PHE B 1 13 ? -10.686 9.362 -1.589 1.00 43.76 18 PHE A C 1
ATOM 2715 O O . PHE B 1 13 ? -10.735 9.628 -2.794 1.00 45.35 18 PHE A O 1
ATOM 2723 N N . THR B 1 14 ? -10.653 10.295 -0.634 1.00 40.67 19 THR A N 1
ATOM 2724 C CA . THR B 1 14 ? -10.762 11.720 -0.920 1.00 37.80 19 THR A CA 1
ATOM 2725 C C . THR B 1 14 ? -9.697 12.508 -0.167 1.00 42.49 19 THR A C 1
ATOM 2726 O O . THR B 1 14 ? -9.117 12.037 0.816 1.00 37.80 19 THR A O 1
ATOM 2730 N N . ASN B 1 15 ? -9.457 13.739 -0.649 1.00 42.27 20 ASN A N 1
ATOM 2731 C CA . ASN B 1 15 ? -8.586 14.737 -0.031 1.00 42.27 20 ASN A CA 1
ATOM 2732 C C . ASN B 1 15 ? -7.168 14.221 0.202 1.00 42.46 20 ASN A C 1
ATOM 2733 O O . ASN B 1 15 ? -6.713 14.154 1.351 1.00 41.95 20 ASN A O 1
ATOM 2738 N N . PRO B 1 16 ? -6.437 13.871 -0.859 1.00 44.87 21 PRO A N 1
ATOM 2739 C CA . PRO B 1 16 ? -5.096 13.293 -0.659 1.00 39.45 21 PRO A CA 1
ATOM 2740 C C . PRO B 1 16 ? -4.087 14.253 -0.049 1.00 43.67 21 PRO A C 1
ATOM 2741 O O . PRO B 1 16 ? -3.204 13.802 0.690 1.00 41.15 21 PRO A O 1
ATOM 2745 N N . ASP B 1 17 ? -4.166 15.553 -0.339 1.00 41.46 22 ASP A N 1
ATOM 2746 C CA . ASP B 1 17 ? -3.162 16.500 0.134 1.00 46.19 22 ASP A CA 1
ATOM 2747 C C . ASP B 1 17 ? -3.596 17.273 1.374 1.00 37.76 22 ASP A C 1
ATOM 2748 O O . ASP B 1 17 ? -2.915 18.230 1.758 1.00 39.37 22 ASP A O 1
ATOM 2753 N N . LYS B 1 18 ? -4.710 16.897 1.998 1.00 39.45 23 LYS A N 1
ATOM 2754 C CA . LYS B 1 18 ? -5.042 17.451 3.304 1.00 40.07 23 LYS A CA 1
ATOM 2755 C C . LYS B 1 18 ? -3.921 17.111 4.280 1.00 40.25 23 LYS A C 1
ATOM 2756 O O . LYS B 1 18 ? -3.460 15.967 4.337 1.00 40.22 23 LYS A O 1
ATOM 2762 N N . VAL B 1 19 ? -3.483 18.101 5.050 1.00 41.77 24 VAL A N 1
ATOM 2763 C CA . VAL B 1 19 ? -2.306 17.957 5.902 1.00 35.51 24 VAL A CA 1
ATOM 2764 C C . VAL B 1 19 ? -2.716 17.338 7.231 1.00 36.22 24 VAL A C 1
ATOM 2765 O O . VAL B 1 19 ? -3.572 17.878 7.940 1.00 34.44 24 VAL A O 1
ATOM 2769 N N . TYR B 1 20 ? -2.107 16.199 7.565 1.00 34.38 25 TYR A N 1
ATOM 2770 C CA . TYR B 1 20 ? -2.302 15.552 8.857 1.00 31.18 25 TYR A CA 1
ATOM 2771 C C . TYR B 1 20 ? -1.161 15.812 9.834 1.00 35.44 25 TYR A C 1
ATOM 2772 O O . TYR B 1 20 ? -1.411 16.021 11.024 1.00 33.75 25 TYR A O 1
ATOM 2781 N N . PHE B 1 21 ? 0.087 15.806 9.362 1.00 30.75 26 PHE A N 1
ATOM 2782 C CA . PHE B 1 21 ? 1.267 16.014 10.203 1.00 30.58 26 PHE A CA 1
ATOM 2783 C C . PHE B 1 21 ? 2.016 17.237 9.691 1.00 31.55 26 PHE A C 1
ATOM 2784 O O . PHE B 1 21 ? 2.852 17.129 8.779 1.00 31.29 26 PHE A O 1
ATOM 2792 N N . PRO B 1 22 ? 1.753 18.420 10.253 1.00 35.20 27 PRO A N 1
ATOM 2793 C CA . PRO B 1 22 ? 2.340 19.653 9.694 1.00 37.39 27 PRO A CA 1
ATOM 2794 C C . PRO B 1 22 ? 3.857 19.706 9.734 1.00 41.28 27 PRO A C 1
ATOM 2795 O O . PRO B 1 22 ? 4.457 20.372 8.881 1.00 43.09 27 PRO A O 1
ATOM 2799 N N . LYS B 1 23 ? 4.509 19.018 10.673 1.00 38.45 28 LYS A N 1
ATOM 2800 C CA . LYS B 1 23 ? 5.967 19.052 10.688 1.00 40.91 28 LYS A CA 1
ATOM 2801 C C . LYS B 1 23 ? 6.588 18.219 9.572 1.00 37.49 28 LYS A C 1
ATOM 2802 O O . LYS B 1 23 ? 7.775 18.399 9.274 1.00 37.81 28 LYS A O 1
ATOM 2808 N N . LEU B 1 24 ? 5.811 17.371 8.899 1.00 36.65 29 LEU A N 1
ATOM 2809 C CA . LEU B 1 24 ? 6.308 16.604 7.766 1.00 36.02 29 LEU A CA 1
ATOM 2810 C C . LEU B 1 24 ? 5.972 17.238 6.422 1.00 33.45 29 LEU A C 1
ATOM 2811 O O . LEU B 1 24 ? 6.542 16.832 5.402 1.00 36.17 29 LEU A O 1
ATOM 2816 N N . GLY B 1 25 ? 5.084 18.224 6.406 1.00 41.33 30 GLY A N 1
ATOM 2817 C CA . GLY B 1 25 ? 4.771 18.943 5.182 1.00 40.61 30 GLY A CA 1
ATOM 2818 C C . GLY B 1 25 ? 4.194 18.027 4.123 1.00 42.52 30 GLY A C 1
ATOM 2819 O O . GLY B 1 25 ? 3.144 17.401 4.311 1.00 43.15 30 GLY A O 1
ATOM 2820 N N . LYS B 1 26 ? 4.894 17.943 2.989 1.00 42.19 31 LYS A N 1
ATOM 2821 C CA . LYS B 1 26 ? 4.422 17.122 1.879 1.00 42.56 31 LYS A CA 1
ATOM 2822 C C . LYS B 1 26 ? 4.383 15.645 2.245 1.00 38.93 31 LYS A C 1
ATOM 2823 O O . LYS B 1 26 ? 3.610 14.881 1.656 1.00 40.29 31 LYS A O 1
ATOM 2825 N N . ASN B 1 27 ? 5.215 15.223 3.193 1.00 34.60 32 ASN A N 1
ATOM 2826 C CA . ASN B 1 27 ? 5.270 13.835 3.626 1.00 37.41 32 ASN A CA 1
ATOM 2827 C C . ASN B 1 27 ? 4.304 13.528 4.765 1.00 36.02 32 ASN A C 1
ATOM 2828 O O . ASN B 1 27 ? 4.365 12.433 5.330 1.00 34.25 32 ASN A O 1
ATOM 2833 N N . GLY B 1 28 ? 3.420 14.460 5.113 1.00 36.80 33 GLY A N 1
ATOM 2834 C CA . GLY B 1 28 ? 2.500 14.245 6.213 1.00 32.00 33 GLY A CA 1
ATOM 2835 C C . GLY B 1 28 ? 1.045 14.439 5.840 1.00 31.68 33 GLY A C 1
ATOM 2836 O O . GLY B 1 28 ? 0.240 14.878 6.666 1.00 34.41 33 GLY A O 1
ATOM 2837 N N . THR B 1 29 ? 0.693 14.111 4.602 1.00 31.35 34 THR A N 1
ATOM 2838 C CA . THR B 1 29 ? -0.667 14.286 4.121 1.00 33.71 34 THR A CA 1
ATOM 2839 C C . THR B 1 29 ? -1.501 13.037 4.392 1.00 29.69 34 THR A C 1
ATOM 2840 O O . THR B 1 29 ? -0.983 11.971 4.729 1.00 31.56 34 THR A O 1
ATOM 2844 N N . LYS B 1 30 ? -2.821 13.191 4.256 1.00 31.43 35 LYS A N 1
ATOM 2845 C CA . LYS B 1 30 ? -3.707 12.030 4.276 1.00 31.04 35 LYS A CA 1
ATOM 2846 C C . LYS B 1 30 ? -3.320 11.031 3.193 1.00 32.85 35 LYS A C 1
ATOM 2847 O O . LYS B 1 30 ? -3.429 9.815 3.390 1.00 32.85 35 LYS A O 1
ATOM 2853 N N . GLY B 1 31 ? -2.865 11.528 2.040 1.00 33.90 36 GLY A N 1
ATOM 2854 C CA . GLY B 1 31 ? -2.436 10.635 0.976 1.00 30.23 36 GLY A CA 1
ATOM 2855 C C . GLY B 1 31 ? -1.249 9.781 1.376 1.00 29.03 36 GLY A C 1
ATOM 2856 O O . GLY B 1 31 ? -1.193 8.590 1.060 1.00 30.60 36 GLY A O 1
ATOM 2857 N N . LYS B 1 32 ? -0.280 10.378 2.075 1.00 27.31 37 LYS A N 1
ATOM 2858 C CA . LYS B 1 32 ? 0.863 9.607 2.554 1.00 25.86 37 LYS A CA 1
ATOM 2859 C C . LYS B 1 32 ? 0.439 8.598 3.616 1.00 27.33 37 LYS A C 1
ATOM 2860 O O . LYS B 1 32 ? 0.986 7.491 3.681 1.00 24.06 37 LYS A O 1
ATOM 2866 N N . LEU B 1 33 ? -0.540 8.962 4.448 1.00 30.23 38 LEU A N 1
ATOM 2867 C CA . LEU B 1 33 ? -1.057 8.031 5.447 1.00 28.68 38 LEU A CA 1
ATOM 2868 C C . LEU B 1 33 ? -1.726 6.833 4.786 1.00 29.63 38 LEU A C 1
ATOM 2869 O O . LEU B 1 33 ? -1.455 5.678 5.139 1.00 26.74 38 LEU A O 1
ATOM 2874 N N . VAL B 1 34 ? -2.625 7.091 3.835 1.00 25.40 39 VAL A N 1
ATOM 2875 C CA . VAL B 1 34 ? -3.291 6.001 3.129 1.00 28.60 39 VAL A CA 1
ATOM 2876 C C . VAL B 1 34 ? -2.278 5.177 2.345 1.00 26.03 39 VAL A C 1
ATOM 2877 O O . VAL B 1 34 ? -2.385 3.948 2.269 1.00 27.96 39 VAL A O 1
ATOM 2881 N N . GLU B 1 35 ? -1.268 5.836 1.767 1.00 28.80 40 GLU A N 1
ATOM 2882 C CA . GLU B 1 35 ? -0.224 5.102 1.060 1.00 30.76 40 GLU A CA 1
ATOM 2883 C C . GLU B 1 35 ? 0.529 4.172 2.001 1.00 29.29 40 GLU A C 1
ATOM 2884 O O . GLU B 1 35 ? 0.848 3.034 1.634 1.00 30.64 40 GLU A O 1
ATOM 2890 N N . TYR B 1 36 ? 0.821 4.634 3.222 1.00 27.85 41 TYR A N 1
ATOM 2891 C CA . TYR B 1 36 ? 1.456 3.755 4.199 1.00 29.48 41 TYR A CA 1
ATOM 2892 C C . TYR B 1 36 ? 0.562 2.566 4.526 1.00 24.58 41 TYR A C 1
ATOM 2893 O O . TYR B 1 36 ? 1.009 1.413 4.506 1.00 25.65 41 TYR A O 1
ATOM 2902 N N . TYR B 1 37 ? -0.711 2.826 4.831 1.00 23.42 42 TYR A N 1
ATOM 2903 C CA . TYR B 1 37 ? -1.595 1.731 5.209 1.00 22.33 42 TYR A CA 1
ATOM 2904 C C . TYR B 1 37 ? -1.829 0.768 4.052 1.00 23.47 42 TYR A C 1
ATOM 2905 O O . TYR B 1 37 ? -1.960 -0.438 4.277 1.00 23.64 42 TYR A O 1
ATOM 2914 N N . LEU B 1 38 ? -1.872 1.268 2.813 1.00 25.62 43 LEU A N 1
ATOM 2915 C CA . LEU B 1 38 ? -1.925 0.365 1.665 1.00 27.76 43 LEU A CA 1
ATOM 2916 C C . LEU B 1 38 ? -0.728 -0.578 1.640 1.00 28.11 43 LEU A C 1
ATOM 2917 O O . LEU B 1 38 ? -0.861 -1.740 1.236 1.00 29.87 43 LEU A O 1
ATOM 2922 N N . SER B 1 39 ? 0.440 -0.103 2.083 1.00 25.72 44 SER A N 1
ATOM 2923 C CA . SER B 1 39 ? 1.643 -0.931 2.069 1.00 28.56 44 SER A CA 1
ATOM 2924 C C . SER B 1 39 ? 1.575 -2.071 3.076 1.00 32.75 44 SER A C 1
ATOM 2925 O O . SER B 1 39 ? 2.161 -3.133 2.839 1.00 33.08 44 SER A O 1
ATOM 2928 N N . VAL B 1 40 ? 0.878 -1.883 4.196 1.00 27.30 45 VAL A N 1
ATOM 2929 C CA . VAL B 1 40 ? 0.883 -2.872 5.268 1.00 25.86 45 VAL A CA 1
ATOM 2930 C C . VAL B 1 40 ? -0.455 -3.583 5.444 1.00 26.04 45 VAL A C 1
ATOM 2931 O O . VAL B 1 40 ? -0.489 -4.633 6.106 1.00 26.51 45 VAL A O 1
ATOM 2935 N N . ALA B 1 41 ? -1.549 -3.063 4.880 1.00 23.36 46 ALA A N 1
ATOM 2936 C CA . ALA B 1 41 ? -2.872 -3.588 5.203 1.00 25.84 46 ALA A CA 1
ATOM 2937 C C . ALA B 1 41 ? -3.102 -4.999 4.678 1.00 30.91 46 ALA A C 1
ATOM 2938 O O . ALA B 1 41 ? -4.004 -5.682 5.171 1.00 27.98 46 ALA A O 1
ATOM 2940 N N . SER B 1 42 ? -2.323 -5.451 3.697 1.00 28.91 47 SER A N 1
ATOM 2941 C CA . SER B 1 42 ? -2.477 -6.795 3.156 1.00 31.22 47 SER A CA 1
ATOM 2942 C C . SER B 1 42 ? -1.454 -7.782 3.703 1.00 33.45 47 SER A C 1
ATOM 2943 O O . SER B 1 42 ? -1.486 -8.956 3.324 1.00 37.77 47 SER A O 1
ATOM 2946 N N . GLY B 1 43 ? -0.557 -7.344 4.582 1.00 32.30 48 GLY A N 1
ATOM 2947 C CA . GLY B 1 43 ? 0.474 -8.209 5.103 1.00 35.44 48 GLY A CA 1
ATOM 2948 C C . GLY B 1 43 ? 0.201 -8.699 6.510 1.00 34.17 48 GLY A C 1
ATOM 2949 O O . GLY B 1 43 ? -0.947 -8.939 6.902 1.00 30.66 48 GLY A O 1
ATOM 2950 N N . PRO B 1 44 ? 1.267 -8.875 7.296 1.00 34.51 49 PRO A N 1
ATOM 2951 C CA . PRO B 1 44 ? 1.093 -9.335 8.684 1.00 34.66 49 PRO A CA 1
ATOM 2952 C C . PRO B 1 44 ? 0.160 -8.469 9.518 1.00 29.71 49 PRO A C 1
ATOM 2953 O O . PRO B 1 44 ? -0.399 -8.969 10.501 1.00 31.19 49 PRO A O 1
ATOM 2957 N N . MET B 1 45 ? -0.034 -7.198 9.157 1.00 25.84 50 MET A N 1
ATOM 2958 C CA . MET B 1 45 ? -0.986 -6.366 9.889 1.00 28.54 50 MET A CA 1
ATOM 2959 C C . MET B 1 45 ? -2.391 -6.954 9.829 1.00 26.44 50 MET A C 1
ATOM 2960 O O . MET B 1 45 ? -3.096 -6.997 10.844 1.00 23.75 50 MET A O 1
ATOM 2965 N N . LEU B 1 46 ? -2.813 -7.413 8.648 1.00 25.61 51 LEU A N 1
ATOM 2966 C CA . LEU B 1 46 ? -4.143 -7.998 8.519 1.00 28.05 51 LEU A CA 1
ATOM 2967 C C . LEU B 1 46 ? -4.277 -9.256 9.368 1.00 24.43 51 LEU A C 1
ATOM 2968 O O . LEU B 1 46 ? -5.286 -9.443 10.056 1.00 24.42 51 LEU A O 1
ATOM 2973 N N . ALA B 1 47 ? -3.263 -10.126 9.338 1.00 24.48 52 ALA A N 1
ATOM 2974 C CA . ALA B 1 47 ? -3.322 -11.354 10.126 1.00 29.95 52 ALA A CA 1
ATOM 2975 C C . ALA B 1 47 ? -3.431 -11.050 11.617 1.00 22.10 52 ALA A C 1
ATOM 2976 O O . ALA B 1 47 ? -4.156 -11.736 12.348 1.00 27.94 52 ALA A O 1
ATOM 2978 N N . LEU B 1 48 ? -2.729 -10.017 12.085 1.00 22.07 53 LEU A N 1
ATOM 2979 C CA . LEU B 1 48 ? -2.789 -9.683 13.504 1.00 22.81 53 LEU A CA 1
ATOM 2980 C C . LEU B 1 48 ? -4.129 -9.069 13.883 1.00 22.40 53 LEU A C 1
ATOM 2981 O O . LEU B 1 48 ? -4.556 -9.188 15.037 1.00 26.93 53 LEU A O 1
ATOM 2986 N N . LEU B 1 49 ? -4.799 -8.410 12.941 1.00 18.25 54 LEU A N 1
ATOM 2987 C CA . LEU B 1 49 ? -6.064 -7.741 13.206 1.00 16.56 54 LEU A CA 1
ATOM 2988 C C . LEU B 1 49 ? -7.282 -8.542 12.765 1.00 22.26 54 LEU A C 1
ATOM 2989 O O . LEU B 1 49 ? -8.408 -8.088 12.987 1.00 19.77 54 LEU A O 1
ATOM 2994 N N . ARG B 1 50 ? -7.093 -9.701 12.136 1.00 22.00 55 ARG A N 1
ATOM 2995 C CA . ARG B 1 50 ? -8.214 -10.394 11.511 1.00 22.66 55 ARG A CA 1
ATOM 2996 C C . ARG B 1 50 ? -9.280 -10.745 12.541 1.00 22.77 55 ARG A C 1
ATOM 2997 O O . ARG B 1 50 ? -8.972 -11.248 13.628 1.00 20.23 55 ARG A O 1
ATOM 3005 N N . ASP B 1 51 ? -10.535 -10.461 12.192 1.00 18.35 56 ASP A N 1
ATOM 3006 C CA . ASP B 1 51 ? -11.725 -10.735 12.995 1.00 21.06 56 ASP A CA 1
ATOM 3007 C C . ASP B 1 51 ? -11.766 -9.944 14.297 1.00 17.40 56 ASP A C 1
ATOM 3008 O O . ASP B 1 51 ? -12.615 -10.216 15.155 1.00 16.30 56 ASP A O 1
ATOM 3013 N N . ARG B 1 52 ? -10.883 -8.965 14.467 1.00 16.40 57 ARG A N 1
ATOM 3014 C CA . ARG B 1 52 ? -10.970 -8.246 15.730 1.00 15.66 57 ARG A CA 1
ATOM 3015 C C . ARG B 1 52 ? -11.872 -7.026 15.593 1.00 15.58 57 ARG A C 1
ATOM 3016 O O . ARG B 1 52 ? -11.824 -6.328 14.578 1.00 17.49 57 ARG A O 1
ATOM 3024 N N . PRO B 1 53 ? -12.679 -6.729 16.606 1.00 17.49 58 PRO A N 1
ATOM 3025 C CA . PRO B 1 53 ? -13.357 -5.433 16.629 1.00 16.02 58 PRO A CA 1
ATOM 3026 C C . PRO B 1 53 ? -12.352 -4.346 16.966 1.00 18.49 58 PRO A C 1
ATOM 3027 O O . PRO B 1 53 ? -11.430 -4.558 17.756 1.00 18.50 58 PRO A O 1
ATOM 3031 N N . VAL B 1 54 ? -12.515 -3.183 16.343 1.00 16.56 59 VAL A N 1
ATOM 3032 C CA . VAL B 1 54 ? -11.566 -2.093 16.517 1.00 11.92 59 VAL A CA 1
ATOM 3033 C C . VAL B 1 54 ? -12.309 -0.795 16.790 1.00 16.77 59 VAL A C 1
ATOM 3034 O O . VAL B 1 54 ? -13.434 -0.581 16.329 1.00 17.74 59 VAL A O 1
ATOM 3038 N N . HIS B 1 55 ? -11.656 0.072 17.551 1.00 20.21 60 HIS A N 1
ATOM 3039 C CA . HIS B 1 55 ? -12.049 1.460 17.699 1.00 17.42 60 HIS A CA 1
ATOM 3040 C C . HIS B 1 55 ? -11.098 2.313 16.873 1.00 17.70 60 HIS A C 1
ATOM 3041 O O . HIS B 1 55 ? -9.939 1.948 16.662 1.00 17.35 60 HIS A O 1
ATOM 3048 N N . LEU B 1 56 ? -11.602 3.439 16.381 1.00 17.57 61 LEU A N 1
ATOM 3049 C CA . LEU B 1 56 ? -10.866 4.283 15.449 1.00 18.74 61 LEU A CA 1
ATOM 3050 C C . LEU B 1 56 ? -10.536 5.609 16.121 1.00 20.07 61 LEU A C 1
ATOM 3051 O O . LEU B 1 56 ? -11.438 6.313 16.588 1.00 20.75 61 LEU A O 1
ATOM 3056 N N . GLN B 1 57 ? -9.249 5.945 16.169 1.00 16.58 62 GLN A N 1
ATOM 3057 C CA . GLN B 1 57 ? -8.795 7.248 16.654 1.00 20.71 62 GLN A CA 1
ATOM 3058 C C . GLN B 1 57 ? -8.619 8.140 15.430 1.00 23.92 62 GLN A C 1
ATOM 3059 O O . GLN B 1 57 ? -7.632 8.021 14.699 1.00 22.58 62 GLN A O 1
ATOM 3065 N N . ARG B 1 58 ? -9.584 9.032 15.210 1.00 21.83 63 ARG A N 1
ATOM 3066 C CA . ARG B 1 58 ? -9.689 9.799 13.976 1.00 22.83 63 ARG A CA 1
ATOM 3067 C C . ARG B 1 58 ? -9.252 11.243 14.182 1.00 27.07 63 ARG A C 1
ATOM 3068 O O . ARG B 1 58 ? -9.572 11.864 15.201 1.00 26.30 63 ARG A O 1
ATOM 3076 N N . PHE B 1 59 ? -8.524 11.771 13.201 1.00 24.31 64 PHE A N 1
ATOM 3077 C CA . PHE B 1 59 ? -8.131 13.178 13.157 1.00 27.00 64 PHE A CA 1
ATOM 3078 C C . PHE B 1 59 ? -8.480 13.705 11.773 1.00 27.30 64 PHE A C 1
ATOM 3079 O O . P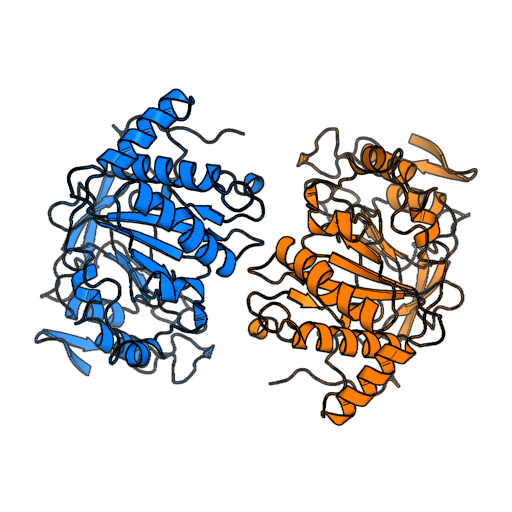HE B 1 59 ? -7.603 13.841 10.909 1.00 26.87 64 PHE A O 1
ATOM 3087 N N . PRO B 1 60 ? -9.760 13.995 11.522 1.00 26.88 65 PRO A N 1
ATOM 3088 C CA . PRO B 1 60 ? -10.168 14.375 10.159 1.00 33.96 65 PRO A CA 1
ATOM 3089 C C . PRO B 1 60 ? -9.491 15.634 9.650 1.00 36.20 65 PRO A C 1
ATOM 3090 O O . PRO B 1 60 ? -9.357 15.804 8.432 1.00 39.51 65 PRO A O 1
ATOM 3094 N N . ASP B 1 61 ? -9.056 16.523 10.544 1.00 31.98 66 ASP A N 1
ATOM 3095 C CA . ASP B 1 61 ? -8.358 17.747 10.170 1.00 35.47 66 ASP A CA 1
ATOM 3096 C C . ASP B 1 61 ? -6.902 17.737 10.633 1.00 33.51 66 ASP A C 1
ATOM 3097 O O . ASP B 1 61 ? -6.327 18.790 10.912 1.00 37.51 66 ASP A O 1
ATOM 3102 N N . GLY B 1 62 ? -6.298 16.555 10.728 1.00 32.05 67 GLY A N 1
ATOM 3103 C CA . GLY B 1 62 ? -4.924 16.434 11.163 1.00 31.95 67 GLY A CA 1
ATOM 3104 C C . GLY B 1 62 ? -4.788 16.380 12.675 1.00 30.16 67 GLY A C 1
ATOM 3105 O O . GLY B 1 62 ? -5.717 16.665 13.434 1.00 30.37 67 GLY A O 1
ATOM 3106 N N . ILE B 1 63 ? -3.582 16.012 13.117 1.00 31.64 68 ILE A N 1
ATOM 3107 C CA . ILE B 1 63 ? -3.332 15.793 14.539 1.00 30.58 68 ILE A CA 1
ATOM 3108 C C . ILE B 1 63 ? -3.415 17.061 15.373 1.00 37.54 68 ILE A C 1
ATOM 3109 O O . ILE B 1 63 ? -3.491 16.974 16.603 1.00 35.87 68 ILE A O 1
ATOM 3114 N N . GLU B 1 64 ? -3.405 18.237 14.751 1.00 38.91 69 GLU A N 1
ATOM 3115 C CA . GLU B 1 64 ? -3.599 19.480 15.482 1.00 39.00 69 GLU A CA 1
ATOM 3116 C C . GLU B 1 64 ? -5.044 19.951 15.436 1.00 39.99 69 GLU A C 1
ATOM 3117 O O . GLU B 1 64 ? -5.374 20.973 16.046 1.00 40.48 69 GLU A O 1
ATOM 3123 N N . GLY B 1 65 ? -5.906 19.220 14.738 1.00 33.59 70 GLY A N 1
ATOM 3124 C CA . GLY B 1 65 ? -7.331 19.468 14.726 1.00 32.35 70 GLY A CA 1
ATOM 3125 C C . GLY B 1 65 ? -8.068 18.620 15.741 1.00 34.95 70 GLY A C 1
ATOM 3126 O O . GLY B 1 65 ? -7.492 18.091 16.694 1.00 34.19 70 GLY A O 1
ATOM 3127 N N . GLU B 1 66 ? -9.372 18.496 15.524 1.00 32.72 71 GLU A N 1
ATOM 3128 C CA . GLU B 1 66 ? -10.221 17.761 16.447 1.00 37.58 71 GLU A CA 1
ATOM 3129 C C . GLU B 1 66 ? -9.860 16.278 16.458 1.00 31.49 71 GLU A C 1
ATOM 3130 O O . GLU B 1 66 ? -9.421 15.711 15.454 1.00 29.79 71 GLU A O 1
ATOM 3136 N N . GLU B 1 67 ? -10.030 15.654 17.619 1.00 27.26 72 GLU A N 1
ATOM 3137 C CA . GLU B 1 67 ? -9.780 14.229 17.785 1.00 30.52 72 GLU A CA 1
ATOM 3138 C C . GLU B 1 67 ? -11.105 13.534 18.052 1.00 31.06 72 GLU A C 1
ATOM 3139 O O . GLU B 1 67 ? -11.861 13.949 18.936 1.00 32.92 72 GLU A O 1
ATOM 3145 N N . ILE B 1 68 ? -11.379 12.478 17.294 1.00 25.05 73 ILE A N 1
ATOM 3146 C CA . ILE B 1 68 ? -12.609 11.711 17.426 1.00 26.07 73 ILE A CA 1
ATOM 3147 C C . ILE B 1 68 ? -12.216 10.268 17.702 1.00 30.11 73 ILE A C 1
ATOM 3148 O O . ILE B 1 68 ? -11.703 9.578 16.812 1.00 27.24 73 ILE A O 1
ATOM 3153 N N . TYR B 1 69 ? -12.451 9.809 18.928 1.00 30.44 74 TYR A N 1
ATOM 3154 C CA . TYR B 1 69 ? -12.252 8.406 19.273 1.00 27.56 74 TYR A CA 1
ATOM 3155 C C . TYR B 1 69 ? -13.576 7.695 19.027 1.00 32.67 74 TYR A C 1
ATOM 3156 O O . TYR B 1 69 ? -14.531 7.855 19.794 1.00 33.03 74 TYR A O 1
ATOM 3165 N N . GLN B 1 70 ? -13.629 6.918 17.953 1.00 29.39 75 GLN A N 1
ATOM 3166 C CA . GLN B 1 70 ? -14.869 6.349 17.451 1.00 29.68 75 GLN A CA 1
ATOM 3167 C C . GLN B 1 70 ? -14.939 4.871 17.813 1.00 28.40 75 GLN A C 1
ATOM 3168 O O . GLN B 1 70 ? -14.112 4.074 17.357 1.00 27.41 75 GLN A O 1
ATOM 3174 N N . LYS B 1 71 ? -15.935 4.508 18.619 1.00 25.41 76 LYS A N 1
ATOM 3175 C CA . LYS B 1 71 ? -16.135 3.124 19.034 1.00 29.08 76 LYS A CA 1
ATOM 3176 C C . LYS B 1 71 ? -17.237 2.456 18.220 1.00 31.68 76 LYS A C 1
ATOM 3177 O O . LYS B 1 71 ? -17.017 1.408 17.605 1.00 32.44 76 LYS A O 1
ATOM 3183 N N . ARG B 1 72 ? -18.426 3.048 18.207 1.00 29.35 77 ARG A N 1
ATOM 3184 C CA . ARG B 1 72 ? -19.509 2.544 17.378 1.00 28.20 77 ARG A CA 1
ATOM 3185 C C . ARG B 1 72 ? -19.284 2.890 15.914 1.00 30.59 77 ARG A C 1
ATOM 3186 O O . ARG B 1 72 ? -18.865 4.002 15.576 1.00 29.02 77 ARG A O 1
ATOM 3194 N N . VAL B 1 73 ? -19.584 1.934 15.046 1.00 26.77 78 VAL A N 1
ATOM 3195 C CA . VAL B 1 73 ? -19.526 2.192 13.604 1.00 32.80 78 VAL A CA 1
ATOM 3196 C C . VAL B 1 73 ? -20.656 3.144 13.229 1.00 38.87 78 VAL A C 1
ATOM 3197 O O . VAL B 1 73 ? -21.736 3.089 13.848 1.00 39.10 78 VAL A O 1
ATOM 3201 N N . PRO B 1 74 ? -20.456 4.060 12.283 1.00 40.17 79 PRO A N 1
ATOM 3202 C CA . PRO B 1 74 ? -21.549 4.959 11.895 1.00 41.26 79 PRO A CA 1
ATOM 3203 C C . PRO B 1 74 ? -22.754 4.200 11.360 1.00 47.43 79 PRO A C 1
ATOM 3204 O O . PRO B 1 74 ? -22.637 3.116 10.782 1.00 40.65 79 PRO A O 1
ATOM 3208 N N . GLN B 1 75 ? -23.931 4.790 11.569 1.00 49.27 80 GLN A N 1
ATOM 3209 C CA . GLN B 1 75 ? -25.174 4.187 11.106 1.00 51.43 80 GLN A CA 1
ATOM 3210 C C . GLN B 1 75 ? -25.163 3.933 9.600 1.00 47.49 80 GLN A C 1
ATOM 3211 O O . GLN B 1 75 ? -25.708 2.923 9.140 1.00 46.97 80 GLN A O 1
ATOM 3217 N N . LYS B 1 76 ? -24.558 4.829 8.824 1.00 50.31 81 LYS A N 1
ATOM 3218 C CA . LYS B 1 76 ? -24.421 4.647 7.384 1.00 51.77 81 LYS A CA 1
ATOM 3219 C C . LYS B 1 76 ? -22.954 4.390 7.062 1.00 43.11 81 LYS A C 1
ATOM 3220 O O . LYS B 1 76 ? -22.079 5.177 7.440 1.00 42.09 81 LYS A O 1
ATOM 3226 N N . HIS B 1 77 ? -22.682 3.266 6.411 1.00 41.74 82 HIS A N 1
ATOM 3227 C CA . HIS B 1 77 ? -21.315 2.879 6.100 1.00 38.19 82 HIS A CA 1
ATOM 3228 C C . HIS B 1 77 ? -21.344 1.981 4.874 1.00 32.60 82 HIS A C 1
ATOM 3229 O O . HIS B 1 77 ? -22.405 1.461 4.509 1.00 35.54 82 HIS A O 1
ATOM 3236 N N . PRO B 1 78 ? -20.206 1.802 4.199 1.00 33.63 83 PRO A N 1
ATOM 3237 C CA . PRO B 1 78 ? -20.188 0.982 2.982 1.00 36.75 83 PRO A CA 1
ATOM 3238 C C . PRO B 1 78 ? -20.779 -0.406 3.196 1.00 38.43 83 PRO A C 1
ATOM 3239 O O . PRO B 1 78 ? -20.770 -0.949 4.303 1.00 34.37 83 PRO A O 1
ATOM 3243 N N . ASP B 1 79 ? -21.294 -0.970 2.100 1.00 37.49 84 ASP A N 1
ATOM 3244 C CA . ASP B 1 79 ? -22.066 -2.209 2.161 1.00 40.64 84 ASP A CA 1
ATOM 3245 C C . ASP B 1 79 ? -21.225 -3.378 2.650 1.00 42.16 84 ASP A C 1
ATOM 3246 O O . ASP B 1 79 ? -21.721 -4.252 3.372 1.00 40.56 84 ASP A O 1
ATOM 3251 N N . TYR B 1 80 ? -19.952 -3.423 2.253 1.00 34.40 85 TYR A N 1
ATOM 3252 C CA . TYR B 1 80 ? -19.155 -4.624 2.472 1.00 41.62 85 TYR A CA 1
ATOM 3253 C C . TYR B 1 80 ? -18.738 -4.783 3.928 1.00 41.01 85 TYR A C 1
ATOM 3254 O O . TYR B 1 80 ? -18.511 -5.912 4.379 1.00 35.70 85 TYR A O 1
ATOM 3263 N N . LEU B 1 81 ? -18.623 -3.677 4.664 1.00 37.78 86 LEU A N 1
ATOM 3264 C CA . LEU B 1 81 ? -18.058 -3.716 6.008 1.00 33.95 86 LEU A CA 1
ATOM 3265 C C . LEU B 1 81 ? -18.828 -4.676 6.903 1.00 31.33 86 LEU A C 1
ATOM 3266 O O . LEU B 1 81 ? -20.054 -4.789 6.820 1.00 35.43 86 LEU A O 1
ATOM 3271 N N . GLU B 1 82 ? -18.097 -5.373 7.764 1.00 27.52 87 GLU A N 1
ATOM 3272 C CA . GLU B 1 82 ? -18.689 -6.232 8.773 1.00 22.16 87 GLU A CA 1
ATOM 3273 C C . GLU B 1 82 ? -18.458 -5.622 10.148 1.00 26.31 87 GLU A C 1
ATOM 3274 O O . GLU B 1 82 ? -17.478 -4.906 10.371 1.00 22.28 87 GLU A O 1
ATOM 3280 N N . THR B 1 83 ? -19.378 -5.901 11.065 1.00 27.20 88 THR A N 1
ATOM 3281 C CA . THR B 1 83 ? -19.323 -5.347 12.407 1.00 24.31 88 THR A CA 1
ATOM 3282 C C . THR B 1 83 ? -19.460 -6.464 13.431 1.00 25.89 88 THR A C 1
ATOM 3283 O O . THR B 1 83 ? -19.838 -7.596 13.117 1.00 25.70 88 THR A O 1
ATOM 3287 N N . CYS B 1 84 ? -19.125 -6.128 14.670 1.00 24.70 89 CYS A N 1
ATOM 3288 C CA . CYS B 1 84 ? -19.150 -7.067 15.778 1.00 23.95 89 CYS A CA 1
ATOM 3289 C C . CYS B 1 84 ? -19.657 -6.336 17.011 1.00 20.58 89 CYS A C 1
ATOM 3290 O O . CYS B 1 84 ? -19.310 -5.172 17.226 1.00 23.58 89 CYS A O 1
ATOM 3293 N N . VAL B 1 85 ? -20.466 -7.009 17.823 1.00 19.54 90 VAL A N 1
ATOM 3294 C CA . VAL B 1 85 ? -21.021 -6.391 19.024 1.00 15.35 90 VAL A CA 1
ATOM 3295 C C . VAL B 1 85 ? -20.016 -6.546 20.158 1.00 17.43 90 VAL A C 1
ATOM 3296 O O . VAL B 1 85 ? -19.651 -7.666 20.532 1.00 20.62 90 VAL A O 1
ATOM 3300 N N . VAL B 1 86 ? -19.575 -5.420 20.710 1.00 17.85 91 VAL A N 1
ATOM 3301 C CA . VAL B 1 86 ? -18.631 -5.403 21.818 1.00 17.74 91 VAL A CA 1
ATOM 3302 C C . VAL B 1 86 ? -19.372 -4.980 23.074 1.00 20.46 91 VAL A C 1
ATOM 3303 O O . VAL B 1 86 ? -20.396 -4.291 23.012 1.00 17.69 91 VAL A O 1
ATOM 3307 N N . THR B 1 87 ? -18.845 -5.392 24.225 1.00 17.92 92 THR A N 1
ATOM 3308 C CA . THR B 1 87 ? -19.451 -5.092 25.516 1.00 20.00 92 THR A CA 1
ATOM 3309 C C . THR B 1 87 ? -18.498 -4.225 26.325 1.00 19.43 92 THR A C 1
ATOM 3310 O O . THR B 1 87 ? -17.391 -4.658 26.664 1.00 17.66 92 THR A O 1
ATOM 3314 N N . PHE B 1 88 ? -18.930 -3.007 26.627 1.00 13.32 93 PHE A N 1
ATOM 3315 C CA . PHE B 1 88 ? -18.137 -2.068 27.400 1.00 16.30 93 PHE A CA 1
ATOM 3316 C C . PHE B 1 88 ? -18.179 -2.433 28.881 1.00 16.35 93 PHE A C 1
ATOM 3317 O O . PHE B 1 88 ? -19.050 -3.190 29.315 1.00 19.16 93 PHE A O 1
ATOM 3325 N N . PRO B 1 89 ? -17.238 -1.917 29.682 1.00 16.90 94 PRO A N 1
ATOM 3326 C CA . PRO B 1 89 ? -17.220 -2.285 31.109 1.00 19.39 94 PRO A CA 1
ATOM 3327 C C . PRO B 1 89 ? -18.480 -1.892 31.859 1.00 18.88 94 PRO A C 1
ATOM 3328 O O . PRO B 1 89 ? -18.734 -2.440 32.938 1.00 20.37 94 PRO A O 1
ATOM 3332 N N . SER B 1 90 ? -19.273 -0.956 31.331 1.00 19.54 95 SER A N 1
ATOM 3333 C CA . SER B 1 90 ? -20.553 -0.629 31.949 1.00 19.74 95 SER A CA 1
ATOM 3334 C C . SER B 1 90 ? -21.598 -1.714 31.730 1.00 22.04 95 SER A C 1
ATOM 3335 O O . SER B 1 90 ? -22.623 -1.716 32.419 1.00 24.49 95 SER A O 1
ATOM 3338 N N . GLY B 1 91 ? -21.367 -2.626 30.789 1.00 16.63 96 GLY A N 1
ATOM 3339 C CA . GLY B 1 91 ? -22.373 -3.561 30.345 1.00 21.01 96 GLY A CA 1
ATOM 3340 C C . GLY B 1 91 ? -23.111 -3.145 29.088 1.00 17.56 96 GLY A C 1
ATOM 3341 O O . GLY B 1 91 ? -23.779 -3.986 28.474 1.00 22.52 96 GLY A O 1
ATOM 3342 N N . ARG B 1 92 ? -23.023 -1.876 28.694 1.00 19.55 97 ARG A N 1
ATOM 3343 C CA . ARG B 1 92 ? -23.634 -1.443 27.445 1.00 17.30 97 ARG A CA 1
ATOM 3344 C C . ARG B 1 92 ? -22.875 -2.032 26.255 1.00 22.25 97 ARG A C 1
ATOM 3345 O O . ARG B 1 92 ? -21.711 -2.424 26.362 1.00 21.15 97 ARG A O 1
ATOM 3353 N N . THR B 1 93 ? -23.562 -2.121 25.116 1.00 21.15 98 THR A N 1
ATOM 3354 C CA . THR B 1 93 ? -23.009 -2.717 23.907 1.00 22.05 98 THR A CA 1
ATOM 3355 C C . THR B 1 93 ? -23.060 -1.741 22.738 1.00 27.61 98 THR A C 1
ATOM 3356 O O . THR B 1 93 ? -23.754 -0.720 22.776 1.00 25.92 98 THR A O 1
ATOM 3360 N N . ALA B 1 94 ? -22.297 -2.069 21.696 1.00 23.03 99 ALA A N 1
ATOM 3361 C CA . ALA B 1 94 ? -22.272 -1.273 20.477 1.00 27.12 99 ALA A CA 1
ATOM 3362 C C . ALA B 1 94 ? -21.745 -2.127 19.332 1.00 26.24 99 ALA A C 1
ATOM 3363 O O . ALA B 1 94 ? -21.027 -3.108 19.546 1.00 23.34 99 ALA A O 1
ATOM 3365 N N . ASP B 1 95 ? -22.122 -1.744 18.111 1.00 22.47 100 ASP A N 1
ATOM 3366 C CA . ASP B 1 95 ? -21.602 -2.369 16.896 1.00 28.13 100 ASP A CA 1
ATOM 3367 C C . ASP B 1 95 ? -20.278 -1.709 16.529 1.00 28.35 100 ASP A C 1
ATOM 3368 O O . ASP B 1 95 ? -20.248 -0.532 16.156 1.00 28.69 100 ASP A O 1
ATOM 3373 N N . ALA B 1 96 ? -19.184 -2.461 16.618 1.00 20.42 101 ALA A N 1
ATOM 3374 C CA . ALA B 1 96 ? -17.865 -1.956 16.272 1.00 20.91 101 ALA A CA 1
ATOM 3375 C C . ALA B 1 96 ? -17.405 -2.543 14.944 1.00 21.91 101 ALA A C 1
ATOM 3376 O O . ALA B 1 96 ? -17.770 -3.666 14.586 1.00 21.04 101 ALA A O 1
ATOM 3378 N N . LEU B 1 97 ? -16.602 -1.768 14.217 1.00 21.05 102 LEU A N 1
ATOM 3379 C CA . LEU B 1 97 ? -15.989 -2.261 12.990 1.00 21.43 102 LEU A CA 1
ATOM 3380 C C . LEU B 1 97 ? -15.158 -3.506 13.272 1.00 20.92 102 LEU A C 1
ATOM 3381 O O . LEU B 1 97 ? -14.328 -3.519 14.184 1.00 20.19 102 LEU A O 1
ATOM 3386 N N . LYS B 1 98 ? -15.397 -4.559 12.498 1.00 20.16 103 LYS A N 1
ATOM 3387 C CA . LYS B 1 98 ? -14.603 -5.777 12.567 1.00 19.26 103 LYS A CA 1
ATOM 3388 C C . LYS B 1 98 ? -13.663 -5.823 11.368 1.00 24.95 103 LYS A C 1
ATOM 3389 O O . LYS B 1 98 ? -14.101 -5.659 10.225 1.00 22.92 103 LYS A O 1
ATOM 3395 N N . ILE B 1 99 ? -12.375 -6.034 11.628 1.00 18.17 104 ILE A N 1
ATOM 3396 C CA . ILE B 1 99 ? -11.381 -6.076 10.558 1.00 18.95 104 ILE A CA 1
ATOM 3397 C C . ILE B 1 99 ? -11.415 -7.466 9.933 1.00 19.90 104 ILE A C 1
ATOM 3398 O O . ILE B 1 99 ? -10.958 -8.440 10.535 1.00 24.09 104 ILE A O 1
ATOM 3403 N N . THR B 1 100 ? -11.963 -7.562 8.719 1.00 20.87 105 THR A N 1
ATOM 3404 C CA . THR B 1 100 ? -12.074 -8.831 8.015 1.00 29.54 105 THR A CA 1
ATOM 3405 C C . THR B 1 100 ? -11.348 -8.848 6.681 1.00 28.14 105 THR A C 1
ATOM 3406 O O . THR B 1 100 ? -11.259 -9.914 6.061 1.00 31.38 105 THR A O 1
ATOM 3410 N N . HIS B 1 101 ? -10.824 -7.713 6.229 1.00 24.98 106 HIS A N 1
ATOM 3411 C CA . HIS B 1 101 ? -10.295 -7.565 4.882 1.00 28.03 106 HIS A CA 1
ATOM 3412 C C . HIS B 1 101 ? -9.453 -6.293 4.838 1.00 27.39 106 HIS A C 1
ATOM 3413 O O . HIS B 1 101 ? -9.722 -5.358 5.600 1.00 26.57 106 HIS A O 1
ATOM 3420 N N . PRO B 1 102 ? -8.415 -6.229 3.996 1.00 28.11 107 PRO A N 1
ATOM 3421 C CA . PRO B 1 102 ? -7.619 -4.988 3.910 1.00 24.46 107 PRO A CA 1
ATOM 3422 C C . PRO B 1 102 ? -8.447 -3.738 3.670 1.00 25.39 107 PRO A C 1
ATOM 3423 O O . PRO B 1 102 ? -8.066 -2.654 4.131 1.00 21.27 107 PRO A O 1
ATOM 3427 N N . SER B 1 103 ? -9.580 -3.860 2.972 1.00 24.63 108 SER A N 1
ATOM 3428 C CA . SER B 1 103 ? -10.448 -2.709 2.742 1.00 24.38 108 SER A CA 1
ATOM 3429 C C . SER B 1 103 ? -10.988 -2.134 4.046 1.00 25.20 108 SER A C 1
ATOM 3430 O O . SER B 1 103 ? -11.269 -0.932 4.122 1.00 25.99 108 SER A O 1
ATOM 3433 N N . SER B 1 104 ? -11.153 -2.974 5.073 1.00 27.04 109 SER A N 1
ATOM 3434 C CA . SER B 1 104 ? -11.568 -2.478 6.383 1.00 27.69 109 SER A CA 1
ATOM 3435 C C . SER B 1 104 ? -10.609 -1.410 6.892 1.00 25.84 109 SER A C 1
ATOM 3436 O O . SER B 1 104 ? -11.038 -0.364 7.394 1.00 26.40 109 SER A O 1
ATOM 3439 N N . ILE B 1 105 ? -9.304 -1.658 6.763 1.00 24.73 110 ILE A N 1
ATOM 3440 C CA . ILE B 1 105 ? -8.302 -0.719 7.255 1.00 23.73 110 ILE A CA 1
ATOM 3441 C C . ILE B 1 105 ? -8.262 0.535 6.389 1.00 25.51 110 ILE A C 1
ATOM 3442 O O . ILE B 1 105 ? -8.107 1.652 6.898 1.00 21.76 110 ILE A O 1
ATOM 3447 N N . ILE B 1 106 ? -8.401 0.380 5.069 1.00 21.87 111 ILE A N 1
ATOM 3448 C CA . ILE B 1 106 ? -8.316 1.539 4.186 1.00 23.33 111 ILE A CA 1
ATOM 3449 C C . ILE B 1 106 ? -9.559 2.413 4.319 1.00 22.20 111 ILE A C 1
ATOM 3450 O O . ILE B 1 106 ? -9.474 3.644 4.242 1.00 26.30 111 ILE A O 1
ATOM 3455 N N . TRP B 1 107 ? -10.731 1.801 4.512 1.00 28.66 112 TRP A N 1
ATOM 3456 C CA . TRP B 1 107 ? -11.922 2.599 4.792 1.00 25.31 112 TRP A CA 1
ATOM 3457 C C . TRP B 1 107 ? -11.738 3.423 6.058 1.00 26.83 112 TRP A C 1
ATOM 3458 O O . TRP B 1 107 ? -12.086 4.610 6.092 1.00 28.17 112 TRP A O 1
ATOM 3469 N N . ALA B 1 108 ? -11.196 2.807 7.110 1.00 22.85 113 ALA A N 1
ATOM 3470 C CA . ALA B 1 108 ? -10.898 3.550 8.330 1.00 24.40 113 ALA A CA 1
ATOM 3471 C C . ALA B 1 108 ? -9.991 4.738 8.034 1.00 25.64 113 ALA A C 1
ATOM 3472 O O . ALA B 1 108 ? -10.249 5.859 8.486 1.00 24.32 113 ALA A O 1
ATOM 3474 N N . ALA B 1 109 ? -8.932 4.513 7.251 1.00 22.57 114 ALA A N 1
ATOM 3475 C CA . ALA B 1 109 ? -8.007 5.595 6.930 1.00 22.01 114 ALA A CA 1
ATOM 3476 C C . ALA B 1 109 ? -8.692 6.691 6.122 1.00 25.67 114 ALA A C 1
ATOM 3477 O O . ALA B 1 109 ? -8.413 7.881 6.317 1.00 28.93 114 ALA A O 1
ATOM 3479 N N . GLN B 1 110 ? -9.587 6.311 5.205 1.00 24.34 115 GLN A N 1
ATOM 3480 C CA . GLN B 1 110 ? -10.356 7.309 4.469 1.00 25.62 115 GLN A CA 1
ATOM 3481 C C . GLN B 1 110 ? -11.173 8.185 5.410 1.00 30.47 115 GLN A C 1
ATOM 3482 O O . GLN B 1 110 ? -11.366 9.377 5.141 1.00 34.33 115 GLN A O 1
ATOM 3488 N N . MET B 1 111 ? -11.632 7.623 6.526 1.00 29.80 116 MET A N 1
ATOM 3489 C CA . MET B 1 111 ? -12.379 8.362 7.534 1.00 29.71 116 MET A CA 1
ATOM 3490 C C . MET B 1 111 ? -11.483 9.171 8.461 1.00 28.93 116 MET A C 1
ATOM 3491 O O . MET B 1 111 ? -11.961 9.645 9.497 1.00 31.87 116 MET A O 1
ATOM 3496 N N . GLY B 1 112 ? -10.208 9.343 8.119 1.00 27.98 117 GLY A N 1
ATOM 3497 C CA . GLY B 1 112 ? -9.296 10.096 8.955 1.00 29.65 117 GLY A CA 1
ATOM 3498 C C . GLY B 1 112 ? -8.702 9.337 10.120 1.00 24.66 117 GLY A C 1
ATOM 3499 O O . GLY B 1 112 ? -8.109 9.963 11.007 1.00 27.42 117 GLY A O 1
ATOM 3500 N N . THR B 1 113 ? -8.842 8.013 10.155 1.00 25.64 118 THR A N 1
ATOM 3501 C CA . THR B 1 113 ? -8.254 7.221 11.231 1.00 22.66 118 THR A CA 1
ATOM 3502 C C . THR B 1 113 ? -6.736 7.286 11.157 1.00 22.39 118 THR A C 1
ATOM 3503 O O . THR B 1 113 ? -6.140 6.920 10.139 1.00 30.12 118 THR A O 1
ATOM 3507 N N . VAL B 1 114 ? -6.110 7.753 12.232 1.00 19.38 119 VAL A N 1
ATOM 3508 C CA . VAL B 1 114 ? -4.658 7.686 12.350 1.00 21.00 119 VAL A CA 1
ATOM 3509 C C . VAL B 1 114 ? -4.221 6.410 13.059 1.00 21.79 119 VAL A C 1
ATOM 3510 O O . VAL B 1 114 ? -3.252 5.768 12.649 1.00 20.96 119 VAL A O 1
ATOM 3514 N N . THR B 1 115 ? -4.934 6.013 14.114 1.00 20.47 120 THR A N 1
ATOM 3515 C CA . THR B 1 115 ? -4.550 4.873 14.938 1.00 21.37 120 THR A CA 1
ATOM 3516 C C . THR B 1 115 ? -5.723 3.915 15.074 1.00 19.93 120 THR A C 1
ATOM 3517 O O . THR B 1 115 ? -6.842 4.341 15.376 1.00 17.56 120 THR A O 1
ATOM 3521 N N . LEU B 1 116 ? -5.462 2.625 14.853 1.00 16.17 121 LEU A N 1
ATOM 3522 C CA . LEU B 1 116 ? -6.431 1.568 15.111 1.00 21.40 121 LEU A CA 1
ATOM 3523 C C . LEU B 1 116 ? -6.240 1.030 16.524 1.00 17.45 121 LEU A C 1
ATOM 3524 O O . LEU B 1 116 ? -5.111 0.800 16.962 1.00 17.84 121 LEU A O 1
ATOM 3529 N N . HIS B 1 117 ? -7.351 0.825 17.235 1.00 16.98 122 HIS A N 1
ATOM 3530 C CA . HIS B 1 117 ? -7.333 0.316 18.607 1.00 16.03 122 HIS A CA 1
ATOM 3531 C C . HIS B 1 117 ? -8.120 -0.986 18.651 1.00 17.80 122 HIS A C 1
ATOM 3532 O O . HIS B 1 117 ? -9.345 -0.983 18.857 1.00 16.91 122 HIS A O 1
ATOM 3539 N N . PRO B 1 118 ? -7.463 -2.122 18.444 1.00 16.68 123 PRO A N 1
ATOM 3540 C CA . PRO B 1 118 ? -8.182 -3.395 18.404 1.00 15.15 123 PRO A CA 1
ATOM 3541 C C . PRO B 1 118 ? -8.440 -3.948 19.792 1.00 19.23 123 PRO A C 1
ATOM 3542 O O . PRO B 1 118 ? -7.627 -3.805 20.710 1.00 15.05 123 PRO A O 1
ATOM 3546 N N . TRP B 1 119 ? -9.592 -4.596 19.933 1.00 15.48 124 TRP A N 1
ATOM 3547 C CA . TRP B 1 119 ? -9.856 -5.371 21.133 1.00 22.46 124 TRP A CA 1
ATOM 3548 C C . TRP B 1 119 ? -8.948 -6.596 21.173 1.00 18.78 124 TRP A C 1
ATOM 3549 O O . TRP B 1 119 ? -8.406 -7.035 20.156 1.00 19.24 124 TRP A O 1
ATOM 3560 N N . GLN B 1 120 ? -8.767 -7.140 22.375 1.00 13.74 125 GLN A N 1
ATOM 3561 C CA . GLN B 1 120 ? -7.947 -8.331 22.554 1.00 17.16 125 GLN A CA 1
ATOM 3562 C C . GLN B 1 120 ? -8.713 -9.623 22.286 1.00 17.19 125 GLN A C 1
ATOM 3563 O O . GLN B 1 120 ? -8.222 -10.698 22.647 1.00 17.10 125 GLN A O 1
ATOM 3569 N N . VAL B 1 121 ? -9.891 -9.544 21.669 1.00 15.64 126 VAL A N 1
ATOM 3570 C CA . VAL B 1 121 ? -10.690 -10.717 21.338 1.00 14.54 126 VAL A CA 1
ATOM 3571 C C . VAL B 1 121 ? -10.805 -10.834 19.824 1.00 19.63 126 VAL A C 1
ATOM 3572 O O . VAL B 1 121 ? -10.592 -9.875 19.077 1.00 20.96 126 VAL A O 1
ATOM 3576 N N . ARG B 1 122 ? -11.147 -12.040 19.378 1.00 20.44 127 ARG A N 1
ATOM 3577 C CA . ARG B 1 122 ? -11.547 -12.299 18.003 1.00 21.67 127 ARG A CA 1
ATOM 3578 C C . ARG B 1 122 ? -13.044 -12.560 17.980 1.00 23.19 127 ARG A C 1
ATOM 3579 O O . ARG B 1 122 ? -13.554 -13.327 18.803 1.00 24.26 127 ARG A O 1
ATOM 3587 N N . CYS B 1 123 ? -13.746 -11.930 17.050 1.00 19.35 128 CYS A N 1
ATOM 3588 C CA . CYS B 1 123 ? -15.154 -12.254 16.856 1.00 20.73 128 CYS A CA 1
ATOM 3589 C C . CYS B 1 123 ? -15.258 -13.588 16.120 1.00 24.68 128 CYS A C 1
ATOM 3590 O O . CYS B 1 123 ? -14.439 -13.877 15.249 1.00 28.97 128 CYS A O 1
ATOM 3593 N N . PRO B 1 124 ? -16.270 -14.406 16.457 1.00 24.16 129 PRO A N 1
ATOM 3594 C CA . PRO B 1 124 ? -17.418 -14.088 17.313 1.00 24.13 129 PRO A CA 1
ATOM 3595 C C . PRO B 1 124 ? -17.220 -14.250 18.821 1.00 22.65 129 PRO A C 1
ATOM 3596 O O . PRO B 1 124 ? -18.102 -13.824 19.563 1.00 24.50 129 PRO A O 1
ATOM 3600 N N . ASP B 1 125 ? -16.122 -14.851 19.282 1.00 20.43 130 ASP A N 1
ATOM 3601 C CA . ASP B 1 125 ? -15.955 -15.070 20.721 1.00 20.57 130 ASP A CA 1
ATOM 3602 C C . ASP B 1 125 ? -15.406 -13.799 21.362 1.00 19.07 130 ASP A C 1
ATOM 3603 O O . ASP B 1 125 ? -14.216 -13.669 21.662 1.00 22.18 130 ASP A O 1
ATOM 3608 N N . THR B 1 126 ? -16.313 -12.855 21.598 1.00 18.94 131 THR A N 1
ATOM 3609 C CA . THR B 1 126 ? -15.993 -11.595 22.252 1.00 19.07 131 THR A CA 1
ATOM 3610 C C . THR B 1 126 ? -15.841 -11.729 23.763 1.00 23.11 131 THR A C 1
ATOM 3611 O O . THR B 1 126 ? -15.583 -10.724 24.433 1.00 26.78 131 THR A O 1
ATOM 3615 N N . GLU B 1 127 ? -15.987 -12.934 24.317 1.00 18.52 132 GLU A N 1
ATOM 3616 C CA . GLU B 1 127 ? -15.928 -13.115 25.761 1.00 20.63 132 GLU A CA 1
ATOM 3617 C C . GLU B 1 127 ? -14.537 -13.458 26.273 1.00 16.74 132 GLU A C 1
ATOM 3618 O O . GLU B 1 127 ? -14.248 -13.204 27.448 1.00 16.39 132 GLU A O 1
ATOM 3624 N N . HIS B 1 128 ? -13.680 -14.031 25.435 1.00 16.52 133 HIS A N 1
ATOM 3625 C CA . HIS B 1 128 ? -12.415 -14.611 25.884 1.00 15.16 133 HIS A CA 1
ATOM 3626 C C . HIS B 1 128 ? -11.256 -14.062 25.066 1.00 14.67 133 HIS A C 1
ATOM 3627 O O . HIS B 1 128 ? -11.132 -14.399 23.869 1.00 16.68 133 HIS A O 1
ATOM 3634 N N . PRO B 1 129 ? -10.399 -13.223 25.649 1.00 12.97 134 PRO A N 1
ATOM 3635 C CA . PRO B 1 129 ? -9.253 -12.699 24.902 1.00 14.26 134 PRO A CA 1
ATOM 3636 C C . PRO B 1 129 ? -8.341 -13.813 24.413 1.00 15.05 134 PRO A C 1
ATOM 3637 O O . PRO B 1 129 ? -8.135 -14.816 25.097 1.00 19.24 134 PRO A O 1
ATOM 3641 N N . ASP B 1 130 ? -7.791 -13.631 23.215 1.00 14.49 135 ASP A N 1
ATOM 3642 C CA . ASP B 1 130 ? -6.748 -14.522 22.726 1.00 16.16 135 ASP A CA 1
ATOM 3643 C C . ASP B 1 130 ? -5.357 -13.925 22.889 1.00 17.92 135 ASP A C 1
ATOM 3644 O O . ASP B 1 130 ? -4.402 -14.419 22.280 1.00 17.10 135 ASP A O 1
ATOM 3649 N N . GLU B 1 131 ? -5.220 -12.870 23.685 1.00 17.41 136 GLU A N 1
ATOM 3650 C CA . GLU B 1 131 ? -3.908 -12.284 23.904 1.00 17.63 136 GLU A CA 1
ATOM 3651 C C . GLU B 1 131 ? -3.880 -11.588 25.254 1.00 21.31 136 GLU A C 1
ATOM 3652 O O . GLU B 1 131 ? -4.874 -10.995 25.687 1.00 18.66 136 GLU A O 1
ATOM 3658 N N . LEU B 1 132 ? -2.744 -11.713 25.932 1.00 17.89 137 LEU A N 1
ATOM 3659 C CA . LEU B 1 132 ? -2.464 -10.962 27.146 1.00 15.74 137 LEU A CA 1
ATOM 3660 C C . LEU B 1 132 ? -1.497 -9.843 26.789 1.00 16.47 137 LEU A C 1
ATOM 3661 O O . LEU B 1 132 ? -0.493 -10.075 26.105 1.00 16.42 137 LEU A O 1
ATOM 3666 N N . ARG B 1 133 ? -1.803 -8.635 27.239 1.00 16.01 138 ARG A N 1
ATOM 3667 C CA . ARG B 1 133 ? -1.034 -7.455 26.869 1.00 15.85 138 ARG A CA 1
ATOM 3668 C C . ARG B 1 133 ? -0.172 -7.019 28.043 1.00 17.02 138 ARG A C 1
ATOM 3669 O O . ARG B 1 133 ? -0.667 -6.881 29.165 1.00 16.70 138 ARG A O 1
ATOM 3677 N N . VAL B 1 134 ? 1.122 -6.837 27.790 1.00 14.28 139 VAL A N 1
ATOM 3678 C CA . VAL B 1 134 ? 2.043 -6.275 28.770 1.00 16.71 139 VAL A CA 1
ATOM 3679 C C . VAL B 1 134 ? 2.451 -4.893 28.276 1.00 17.21 139 VAL A C 1
ATOM 3680 O O . VAL B 1 134 ? 3.056 -4.761 27.205 1.00 18.54 139 VAL A O 1
ATOM 3684 N N . ASP B 1 135 ? 2.108 -3.867 29.045 1.00 17.54 140 ASP A N 1
ATOM 3685 C CA . ASP B 1 135 ? 2.357 -2.477 28.671 1.00 17.24 140 ASP A CA 1
ATOM 3686 C C . ASP B 1 135 ? 3.421 -1.914 29.604 1.00 19.31 140 ASP A C 1
ATOM 3687 O O . ASP B 1 135 ? 3.152 -1.674 30.786 1.00 18.92 140 ASP A O 1
ATOM 3692 N N . LEU B 1 136 ? 4.626 -1.713 29.076 1.00 17.44 141 LEU A N 1
ATOM 3693 C CA . LEU B 1 136 ? 5.714 -1.098 29.832 1.00 20.71 141 LEU A CA 1
ATOM 3694 C C . LEU B 1 136 ? 5.673 0.392 29.528 1.00 23.55 141 LEU A C 1
ATOM 3695 O O . LEU B 1 136 ? 6.063 0.828 28.441 1.00 19.33 141 LEU A O 1
ATOM 3700 N N . ASP B 1 137 ? 5.184 1.173 30.490 1.00 18.58 142 ASP A N 1
ATOM 3701 C CA . ASP B 1 137 ? 4.862 2.581 30.280 1.00 19.06 142 ASP A CA 1
ATOM 3702 C C . ASP B 1 137 ? 5.787 3.465 31.104 1.00 23.91 142 ASP A C 1
ATOM 3703 O O . ASP B 1 137 ? 5.625 3.551 32.332 1.00 20.71 142 ASP A O 1
ATOM 3708 N N . PRO B 1 138 ? 6.753 4.140 30.486 1.00 26.19 143 PRO A N 1
ATOM 3709 C CA . PRO B 1 138 ? 7.664 4.992 31.257 1.00 21.82 143 PRO A CA 1
ATOM 3710 C C . PRO B 1 138 ? 6.910 6.118 31.945 1.00 23.34 143 PRO A C 1
ATOM 3711 O O . PRO B 1 138 ? 6.077 6.794 31.338 1.00 25.02 143 PRO A O 1
ATOM 3715 N N . GLN B 1 139 ? 7.198 6.301 33.224 1.00 19.48 144 GLN A N 1
ATOM 3716 C CA . GLN B 1 139 ? 6.693 7.426 33.997 1.00 19.92 144 GLN A CA 1
ATOM 3717 C C . GLN B 1 139 ? 7.675 8.584 33.912 1.00 22.91 144 GLN A C 1
ATOM 3718 O O . GLN B 1 139 ? 8.801 8.417 33.438 1.00 23.53 144 GLN A O 1
ATOM 3724 N N . PRO B 1 140 ? 7.265 9.787 34.323 1.00 22.97 145 PRO A N 1
ATOM 3725 C CA . PRO B 1 140 ? 8.193 10.927 34.307 1.00 27.01 145 PRO A CA 1
ATOM 3726 C C . PRO B 1 140 ? 9.528 10.582 34.950 1.00 22.59 145 PRO A C 1
ATOM 3727 O O . PRO B 1 140 ? 9.589 10.012 36.041 1.00 25.61 145 PRO A O 1
ATOM 3731 N N . GLY B 1 141 ? 10.606 10.926 34.255 1.00 22.82 146 GLY A N 1
ATOM 3732 C CA . GLY B 1 141 ? 11.940 10.578 34.680 1.00 24.53 146 GLY A CA 1
ATOM 3733 C C . GLY B 1 141 ? 12.517 9.357 34.000 1.00 26.14 146 GLY A C 1
ATOM 3734 O O . GLY B 1 141 ? 13.702 9.068 34.192 1.00 22.85 146 GLY A O 1
ATOM 3735 N N . THR B 1 142 ? 11.719 8.628 33.219 1.00 22.90 147 THR A N 1
ATOM 3736 C CA . THR B 1 142 ? 12.188 7.456 32.488 1.00 21.80 147 THR A CA 1
ATOM 3737 C C . THR B 1 142 ? 11.695 7.524 31.049 1.00 21.19 147 THR A C 1
ATOM 3738 O O . THR B 1 142 ? 10.825 8.326 30.703 1.00 22.31 147 THR A O 1
ATOM 3742 N N . GLY B 1 143 ? 12.259 6.664 30.208 1.00 25.06 148 GLY A N 1
ATOM 3743 C CA . GLY B 1 143 ? 11.914 6.661 28.800 1.00 23.31 148 GLY A CA 1
ATOM 3744 C C . GLY B 1 143 ? 12.075 5.314 28.129 1.00 22.83 148 GLY A C 1
ATOM 3745 O O . GLY B 1 143 ? 12.038 4.272 28.789 1.00 17.67 148 GLY A O 1
ATOM 3746 N N . PHE B 1 144 ? 12.280 5.333 26.809 1.00 21.85 149 PHE A N 1
ATOM 3747 C CA . PHE B 1 144 ? 12.279 4.095 26.037 1.00 23.54 149 PHE A CA 1
ATOM 3748 C C . PHE B 1 144 ? 13.457 3.192 26.382 1.00 21.32 149 PHE A C 1
ATOM 3749 O O . PHE B 1 144 ? 13.332 1.966 26.300 1.00 20.46 149 PHE A O 1
ATOM 3757 N N . LYS B 1 145 ? 14.602 3.761 26.769 1.00 21.63 150 LYS A N 1
ATOM 3758 C CA . LYS B 1 145 ? 15.750 2.920 27.095 1.00 25.79 150 LYS A CA 1
ATOM 3759 C C . LYS B 1 145 ? 15.466 2.070 28.325 1.00 18.96 150 LYS A C 1
ATOM 3760 O O . LYS B 1 145 ? 15.841 0.894 28.375 1.00 24.45 150 LYS A O 1
ATOM 3766 N N . GLU B 1 146 ? 14.787 2.644 29.323 1.00 20.79 151 GLU A N 1
ATOM 3767 C CA . GLU B 1 146 ? 14.344 1.852 30.465 1.00 23.82 151 GLU A CA 1
ATOM 3768 C C . GLU B 1 146 ? 13.351 0.782 30.034 1.00 20.23 151 GLU A C 1
ATOM 3769 O O . GLU B 1 146 ? 13.414 -0.359 30.507 1.00 22.68 151 GLU A O 1
ATOM 3775 N N . ALA B 1 147 ? 12.419 1.138 29.146 1.00 19.81 152 ALA A N 1
ATOM 3776 C CA . ALA B 1 147 ? 11.398 0.189 28.712 1.00 20.46 152 ALA A CA 1
ATOM 3777 C C . ALA B 1 147 ? 12.019 -0.988 27.974 1.00 21.66 152 ALA A C 1
ATOM 3778 O O . ALA B 1 147 ? 11.723 -2.150 28.277 1.00 18.43 152 ALA A O 1
ATOM 3780 N N . ARG B 1 148 ? 12.887 -0.709 27.001 1.00 17.83 153 ARG A N 1
ATOM 3781 C CA . ARG B 1 148 ? 13.506 -1.796 26.247 1.00 19.69 153 ARG A CA 1
ATOM 3782 C C . ARG B 1 148 ? 14.433 -2.631 27.124 1.00 22.06 153 ARG A C 1
ATOM 3783 O O . ARG B 1 148 ? 14.567 -3.841 26.905 1.00 24.26 153 ARG A O 1
ATOM 3791 N N . THR B 1 149 ? 15.060 -2.013 28.130 1.00 22.43 154 THR A N 1
ATOM 3792 C CA . THR B 1 149 ? 15.952 -2.749 29.021 1.00 19.57 154 THR A CA 1
ATOM 3793 C C . THR B 1 149 ? 15.178 -3.742 29.879 1.00 22.49 154 THR A C 1
ATOM 3794 O O . THR B 1 149 ? 15.531 -4.926 29.950 1.00 20.28 154 THR A O 1
ATOM 3798 N N . VAL B 1 150 ? 14.128 -3.271 30.555 1.00 22.13 155 VAL A N 1
ATOM 3799 C CA . VAL B 1 150 ? 13.331 -4.158 31.399 1.00 21.66 155 VAL A CA 1
ATOM 3800 C C . VAL B 1 150 ? 12.672 -5.240 30.556 1.00 20.41 155 VAL A C 1
ATOM 3801 O O . VAL B 1 150 ? 12.585 -6.404 30.969 1.00 21.16 155 VAL A O 1
ATOM 3805 N N . ALA B 1 151 ? 12.205 -4.874 29.361 1.00 17.20 156 ALA A N 1
ATOM 3806 C CA . ALA B 1 151 ? 11.581 -5.846 28.469 1.00 20.27 156 ALA A CA 1
ATOM 3807 C C . ALA B 1 151 ? 12.551 -6.966 28.110 1.00 20.58 156 ALA A C 1
ATOM 3808 O O . ALA B 1 151 ? 12.206 -8.149 28.186 1.00 17.05 156 ALA A O 1
ATOM 3810 N N . CYS B 1 152 ? 13.775 -6.609 27.716 1.00 21.09 157 CYS A N 1
ATOM 3811 C CA . CYS B 1 152 ? 14.719 -7.618 27.243 1.00 23.17 157 CYS A CA 1
ATOM 3812 C C . CYS B 1 152 ? 15.413 -8.344 28.388 1.00 19.47 157 CYS A C 1
ATOM 3813 O O . CYS B 1 152 ? 15.662 -9.551 28.295 1.00 24.66 157 CYS A O 1
ATOM 3816 N N . ASP B 1 153 ? 15.732 -7.639 29.473 1.00 21.50 158 ASP A N 1
ATOM 3817 C CA . ASP B 1 153 ? 16.565 -8.210 30.522 1.00 21.84 158 ASP A CA 1
ATOM 3818 C C . ASP B 1 153 ? 15.781 -8.806 31.681 1.00 23.67 158 ASP A C 1
ATOM 3819 O O . ASP B 1 153 ? 16.333 -9.636 32.410 1.00 19.80 158 ASP A O 1
ATOM 3824 N N . VAL B 1 154 ? 14.526 -8.400 31.885 1.00 19.02 159 VAL A N 1
ATOM 3825 C CA . VAL B 1 154 ? 13.708 -8.882 32.992 1.00 18.78 159 VAL A CA 1
ATOM 3826 C C . VAL B 1 154 ? 12.499 -9.663 32.493 1.00 21.12 159 VAL A C 1
ATOM 3827 O O . VAL B 1 154 ? 12.262 -10.799 32.916 1.00 20.22 159 VAL A O 1
ATOM 3831 N N . LEU B 1 155 ? 11.722 -9.071 31.582 1.00 19.54 160 LEU A N 1
ATOM 3832 C CA . LEU B 1 155 ? 10.470 -9.700 31.167 1.00 17.24 160 LEU A CA 1
ATOM 3833 C C . LEU B 1 155 ? 10.714 -10.941 30.317 1.00 21.31 160 LEU A C 1
ATOM 3834 O O . LEU B 1 155 ? 10.145 -12.004 30.588 1.00 17.03 160 LEU A O 1
ATOM 3839 N N . LYS B 1 156 ? 11.535 -10.827 29.268 1.00 20.60 161 LYS A N 1
ATOM 3840 C CA . LYS B 1 156 ? 11.774 -11.986 28.407 1.00 20.84 161 LYS A CA 1
ATOM 3841 C C . LYS B 1 156 ? 12.354 -13.172 29.168 1.00 21.56 161 LYS A C 1
ATOM 3842 O O . LYS B 1 156 ? 11.848 -14.294 28.988 1.00 20.98 161 LYS A O 1
ATOM 3848 N N . PRO B 1 157 ? 13.382 -13.021 30.015 1.00 22.12 162 PRO A N 1
ATOM 3849 C CA . PRO B 1 157 ? 13.844 -14.186 30.789 1.00 22.95 162 PRO A CA 1
ATOM 3850 C C . PRO B 1 157 ? 12.783 -14.742 31.720 1.00 23.36 162 PRO A C 1
ATOM 3851 O O . PRO B 1 157 ? 12.757 -15.956 31.961 1.00 25.51 162 PRO A O 1
ATOM 3855 N N . LEU B 1 158 ? 11.906 -13.889 32.256 1.00 20.21 163 LEU A N 1
ATOM 3856 C CA . LEU B 1 158 ? 10.813 -14.381 33.086 1.00 21.84 163 LEU A CA 1
ATOM 3857 C C . LEU B 1 158 ? 9.843 -15.222 32.265 1.00 23.22 163 LEU A C 1
ATOM 3858 O O . LEU B 1 158 ? 9.425 -16.304 32.695 1.00 24.83 163 LEU A O 1
ATOM 3863 N N . LEU B 1 159 ? 9.474 -14.739 31.075 1.00 21.65 164 LEU A N 1
ATOM 3864 C CA . LEU B 1 159 ? 8.639 -15.538 30.184 1.00 21.22 164 LEU A CA 1
ATOM 3865 C C . LEU B 1 159 ? 9.318 -16.859 29.843 1.00 24.76 164 LEU A C 1
ATOM 3866 O O . LEU B 1 159 ? 8.669 -17.912 29.824 1.00 21.98 164 LEU A O 1
ATOM 3871 N N . ASP B 1 160 ? 10.629 -16.819 29.577 1.00 25.16 165 ASP A N 1
ATOM 3872 C CA . ASP B 1 160 ? 11.386 -18.042 29.319 1.00 29.65 165 ASP A CA 1
ATOM 3873 C C . ASP B 1 160 ? 11.248 -19.028 30.472 1.00 27.04 165 ASP A C 1
ATOM 3874 O O . ASP B 1 160 ? 11.030 -20.227 30.257 1.00 29.90 165 ASP A O 1
ATOM 3879 N N . GLU B 1 161 ? 11.372 -18.538 31.708 1.00 29.52 166 GLU A N 1
ATOM 3880 C CA . GLU B 1 161 ? 11.258 -19.412 32.871 1.00 29.91 166 GLU A CA 1
ATOM 3881 C C . GLU B 1 161 ? 9.871 -20.029 32.980 1.00 31.70 166 GLU A C 1
ATOM 3882 O O . GLU B 1 161 ? 9.736 -21.177 33.417 1.00 28.07 166 GLU A O 1
ATOM 3888 N N . LEU B 1 162 ? 8.836 -19.289 32.591 1.00 23.17 167 LEU A N 1
ATOM 3889 C CA . LEU B 1 162 ? 7.467 -19.779 32.677 1.00 22.19 167 LEU A CA 1
ATOM 3890 C C . LEU B 1 162 ? 7.069 -20.633 31.481 1.00 27.00 167 LEU A C 1
ATOM 3891 O O . LEU B 1 162 ? 5.929 -21.111 31.433 1.00 27.62 167 LEU A O 1
ATOM 3896 N N . GLY B 1 163 ? 7.970 -20.836 30.524 1.00 27.23 168 GLY A N 1
ATOM 3897 C CA . GLY B 1 163 ? 7.625 -21.582 29.330 1.00 29.38 168 GLY A CA 1
ATOM 3898 C C . GLY B 1 163 ? 6.716 -20.830 28.389 1.00 31.43 168 GLY A C 1
ATOM 3899 O O . GLY B 1 163 ? 5.960 -21.453 27.636 1.00 27.78 168 GLY A O 1
ATOM 3900 N N . LEU B 1 164 ? 6.764 -19.501 28.416 1.00 22.68 169 LEU A N 1
ATOM 3901 C CA . LEU B 1 164 ? 5.908 -18.662 27.595 1.00 21.15 169 LEU A CA 1
ATOM 3902 C C . LEU B 1 164 ? 6.766 -17.891 26.602 1.00 25.52 169 LEU A C 1
ATOM 3903 O O . LEU B 1 164 ? 7.948 -17.635 26.848 1.00 25.22 169 LEU A O 1
ATOM 3908 N N A VAL B 1 165 ? 6.173 -17.540 25.468 0.19 23.68 170 VAL A N 1
ATOM 3909 N N B VAL B 1 165 ? 6.153 -17.509 25.482 0.81 23.08 170 VAL A N 1
ATOM 3910 C CA A VAL B 1 165 ? 6.846 -16.750 24.447 0.19 22.47 170 VAL A CA 1
ATOM 3911 C CA B VAL B 1 165 ? 6.816 -16.768 24.414 0.81 22.47 170 VAL A CA 1
ATOM 3912 C C A VAL B 1 165 ? 6.069 -15.456 24.262 0.19 23.28 170 VAL A C 1
ATOM 3913 C C B VAL B 1 165 ? 6.063 -15.461 24.190 0.81 23.20 170 VAL A C 1
ATOM 3914 O O A VAL B 1 165 ? 4.834 -15.466 24.198 0.19 21.68 170 VAL A O 1
ATOM 3915 O O B VAL B 1 165 ? 4.840 -15.468 24.008 0.81 21.53 170 VAL A O 1
ATOM 3922 N N . GLY B 1 166 ? 6.792 -14.345 24.206 1.00 22.18 171 GLY A N 1
ATOM 3923 C CA . GLY B 1 166 ? 6.180 -13.043 24.031 1.00 20.65 171 GLY A CA 1
ATOM 3924 C C . GLY B 1 166 ? 6.656 -12.366 22.765 1.00 21.46 171 GLY A C 1
ATOM 3925 O O . GLY B 1 166 ? 7.715 -12.714 22.238 1.00 21.85 171 GLY A O 1
ATOM 3926 N N . TYR B 1 167 ? 5.880 -11.412 22.256 1.00 18.66 172 TYR A N 1
ATOM 3927 C CA . TYR B 1 167 ? 6.222 -10.705 21.025 1.00 18.95 172 TYR A CA 1
ATOM 3928 C C . TYR B 1 167 ? 6.193 -9.207 21.290 1.00 15.79 172 TYR A C 1
ATOM 3929 O O . TYR B 1 167 ? 5.125 -8.662 21.637 1.00 16.05 172 TYR A O 1
ATOM 3938 N N . PRO B 1 168 ? 7.324 -8.503 21.157 1.00 16.22 173 PRO A N 1
ATOM 3939 C CA . PRO B 1 168 ? 7.358 -7.078 21.510 1.00 16.56 173 PRO A CA 1
ATOM 3940 C C . PRO B 1 168 ? 7.155 -6.147 20.326 1.00 18.82 173 PRO A C 1
ATOM 3941 O O . PRO B 1 168 ? 7.517 -6.470 19.190 1.00 17.61 173 PRO A O 1
ATOM 3945 N N . LYS B 1 169 ? 6.579 -4.978 20.587 1.00 14.37 174 LYS A N 1
ATOM 3946 C CA . LYS B 1 169 ? 6.565 -3.899 19.614 1.00 15.36 174 LYS A CA 1
ATOM 3947 C C . LYS B 1 169 ? 6.781 -2.584 20.344 1.00 16.24 174 LYS A C 1
ATOM 3948 O O . LYS B 1 169 ? 6.461 -2.455 21.528 1.00 16.65 174 LYS A O 1
ATOM 3954 N N . THR B 1 170 ? 7.349 -1.614 19.635 1.00 16.55 175 THR A N 1
ATOM 3955 C CA . THR B 1 170 ? 7.318 -0.251 20.137 1.00 19.56 175 THR A CA 1
ATOM 3956 C C . THR B 1 170 ? 5.871 0.208 20.165 1.00 18.36 175 THR A C 1
ATOM 3957 O O . THR B 1 170 ? 5.071 -0.176 19.307 1.00 17.74 175 THR A O 1
ATOM 3961 N N . SER B 1 171 ? 5.519 0.998 21.178 1.00 16.25 176 SER A N 1
ATOM 3962 C CA . SER B 1 171 ? 4.187 1.589 21.189 1.00 21.18 176 SER A CA 1
ATOM 3963 C C . SER B 1 171 ? 4.047 2.689 20.150 1.00 20.53 176 SER A C 1
ATOM 3964 O O . SER B 1 171 ? 2.926 2.996 19.731 1.00 18.10 176 SER A O 1
ATOM 3967 N N . GLY B 1 172 ? 5.158 3.274 19.716 1.00 21.82 177 GLY A N 1
ATOM 3968 C CA . GLY B 1 172 ? 5.139 4.511 18.979 1.00 25.20 177 GLY A CA 1
ATOM 3969 C C . GLY B 1 172 ? 5.259 5.740 19.852 1.00 22.94 177 GLY A C 1
ATOM 3970 O O . GLY B 1 172 ? 5.578 6.819 19.343 1.00 25.78 177 GLY A O 1
ATOM 3971 N N . GLY B 1 173 ? 5.001 5.604 21.150 1.00 23.00 178 GLY A N 1
ATOM 3972 C CA . GLY B 1 173 ? 5.329 6.633 22.112 1.00 25.95 178 GLY A CA 1
ATOM 3973 C C . GLY B 1 173 ? 6.664 6.348 22.764 1.00 26.43 178 GLY A C 1
ATOM 3974 O O . GLY B 1 173 ? 7.643 6.042 22.076 1.00 26.79 178 GLY A O 1
ATOM 3975 N N . ARG B 1 174 ? 6.719 6.430 24.089 1.00 20.33 179 ARG A N 1
ATOM 3976 C CA . ARG B 1 174 ? 7.960 6.169 24.799 1.00 25.80 179 ARG A CA 1
ATOM 3977 C C . ARG B 1 174 ? 8.073 4.731 25.285 1.00 22.26 179 ARG A C 1
ATOM 3978 O O . ARG B 1 174 ? 9.140 4.342 25.769 1.00 20.32 179 ARG A O 1
ATOM 3986 N N . GLY B 1 175 ? 7.005 3.938 25.169 1.00 19.43 180 GLY A N 1
ATOM 3987 C CA . GLY B 1 175 ? 6.914 2.647 25.808 1.00 20.02 180 GLY A CA 1
ATOM 3988 C C . GLY B 1 175 ? 7.073 1.454 24.876 1.00 17.54 180 GLY A C 1
ATOM 3989 O O . GLY B 1 175 ? 7.324 1.567 23.677 1.00 20.06 180 GLY A O 1
ATOM 3990 N N . VAL B 1 176 ? 6.919 0.278 25.482 1.00 18.04 181 VAL A N 1
ATOM 3991 C CA . VAL B 1 176 ? 7.025 -1.004 24.799 1.00 16.24 181 VAL A CA 1
ATOM 3992 C C . VAL B 1 176 ? 5.789 -1.836 25.125 1.00 14.84 181 VAL A C 1
ATOM 3993 O O . VAL B 1 176 ? 5.312 -1.838 26.265 1.00 17.01 181 VAL A O 1
ATOM 3997 N N . HIS B 1 177 ? 5.267 -2.524 24.115 1.00 13.78 182 HIS A N 1
ATOM 3998 C CA . HIS B 1 177 ? 4.162 -3.462 24.256 1.00 15.04 182 HIS A CA 1
ATOM 3999 C C . HIS B 1 177 ? 4.665 -4.872 23.985 1.00 15.04 182 HIS A C 1
ATOM 4000 O O . HIS B 1 177 ? 5.430 -5.090 23.042 1.00 16.60 182 HIS A O 1
ATOM 4007 N N . VAL B 1 178 ? 4.241 -5.829 24.809 1.00 16.41 183 VAL A N 1
ATOM 4008 C CA . VAL B 1 178 ? 4.553 -7.240 24.599 1.00 14.15 183 VAL A CA 1
ATOM 4009 C C . VAL B 1 178 ? 3.251 -8.029 24.592 1.00 21.66 183 VAL A C 1
ATOM 4010 O O . VAL B 1 178 ? 2.431 -7.888 25.506 1.00 19.25 183 VAL A O 1
ATOM 4014 N N . PHE B 1 179 ? 3.070 -8.863 23.571 1.00 18.17 184 PHE A N 1
ATOM 4015 C CA . PHE B 1 179 ? 1.886 -9.698 23.417 1.00 17.30 184 PHE A CA 1
ATOM 4016 C C . PHE B 1 179 ? 2.196 -11.143 23.782 1.00 20.21 184 PHE A C 1
ATOM 4017 O O . PHE B 1 179 ? 3.249 -11.672 23.418 1.00 19.15 184 PHE A O 1
ATOM 4025 N N . LEU B 1 180 ? 1.266 -11.781 24.492 1.00 17.29 185 LEU A N 1
ATOM 4026 C CA . LEU B 1 180 ? 1.266 -13.227 24.686 1.00 18.52 185 LEU A CA 1
ATOM 4027 C C . LEU B 1 180 ? 0.017 -13.785 24.019 1.00 17.62 185 LEU A C 1
ATOM 4028 O O . LEU B 1 180 ? -1.096 -13.400 24.379 1.00 16.63 185 LEU A O 1
ATOM 4033 N N . ARG B 1 181 ? 0.198 -14.681 23.049 1.00 18.69 186 ARG A N 1
ATOM 4034 C CA . ARG B 1 181 ? -0.941 -15.336 22.417 1.00 18.83 186 ARG A CA 1
ATOM 4035 C C . ARG B 1 181 ? -1.406 -16.486 23.301 1.00 17.60 186 ARG A C 1
ATOM 4036 O O . ARG B 1 181 ? -0.604 -17.334 23.699 1.00 18.06 186 ARG A O 1
ATOM 4044 N N . ILE B 1 182 ? -2.701 -16.509 23.620 1.00 16.41 187 ILE 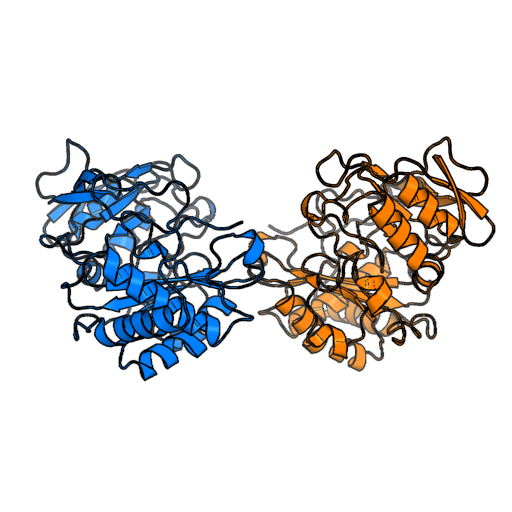A N 1
ATOM 4045 C CA . ILE B 1 182 ? -3.235 -17.457 24.589 1.00 18.28 187 ILE A CA 1
ATOM 4046 C C . ILE B 1 182 ? -4.479 -18.130 24.030 1.00 19.91 187 ILE A C 1
ATOM 4047 O O . ILE B 1 182 ? -5.163 -17.602 23.152 1.00 18.14 187 ILE A O 1
ATOM 4052 N N . LYS B 1 183 ? -4.761 -19.318 24.556 1.00 18.67 188 LYS A N 1
ATOM 4053 C CA . LYS B 1 183 ? -5.999 -20.002 24.225 1.00 21.76 188 LYS A CA 1
ATOM 4054 C C . LYS B 1 183 ? -7.170 -19.135 24.672 1.00 19.31 188 LYS A C 1
ATOM 4055 O O . LYS B 1 183 ? -7.181 -18.670 25.819 1.00 17.92 188 LYS A O 1
ATOM 4061 N N . PRO B 1 184 ? -8.135 -18.897 23.838 1.00 19.61 189 PRO A N 1
ATOM 4062 C CA . PRO B 1 184 ? -9.268 -18.044 24.257 1.00 18.45 189 PRO A CA 1
ATOM 4063 C C . PRO B 1 184 ? -10.281 -18.810 25.098 1.00 18.58 189 PRO A C 1
ATOM 4064 O O . PRO B 1 184 ? -11.425 -19.054 24.707 1.00 21.84 189 PRO A O 1
ATOM 4068 N N . GLN B 1 185 ? -9.871 -19.205 26.302 1.00 19.45 190 GLN A N 1
ATOM 4069 C CA . GLN B 1 185 ? -10.775 -19.888 27.214 1.00 21.57 190 GLN A CA 1
ATOM 4070 C C . GLN B 1 185 ? -10.926 -19.184 28.554 1.00 19.48 190 GLN A C 1
ATOM 4071 O O . GLN B 1 185 ? -11.640 -19.697 29.424 1.00 22.34 190 GLN A O 1
ATOM 4077 N N . TRP B 1 186 ? -10.291 -18.029 28.746 1.00 17.50 191 TRP A N 1
ATOM 4078 C CA . TRP B 1 186 ? -10.406 -17.252 29.972 1.00 14.76 191 TRP A CA 1
ATOM 4079 C C . TRP B 1 186 ? -11.061 -15.910 29.666 1.00 13.15 191 TRP A C 1
ATOM 4080 O O . TRP B 1 186 ? -10.900 -15.362 28.574 1.00 16.18 191 TRP A O 1
ATOM 4091 N N . ASP B 1 187 ? -11.810 -15.388 30.636 1.00 14.82 192 ASP A N 1
ATOM 4092 C CA . ASP B 1 187 ? -12.503 -14.122 30.451 1.00 13.56 192 ASP A CA 1
ATOM 4093 C C . ASP B 1 187 ? -11.574 -12.949 30.767 1.00 15.18 192 ASP A C 1
ATOM 4094 O O . ASP B 1 187 ? -10.412 -13.123 31.135 1.00 14.78 192 ASP A O 1
ATOM 4099 N N . PHE B 1 188 ? -12.100 -11.730 30.623 1.00 12.58 193 PHE A N 1
ATOM 4100 C CA . PHE B 1 188 ? -11.272 -10.551 30.857 1.00 16.40 193 PHE A CA 1
ATOM 4101 C C . PHE B 1 188 ? -10.772 -10.494 32.293 1.00 18.32 193 PHE A C 1
ATOM 4102 O O . PHE B 1 188 ? -9.648 -10.045 32.540 1.00 15.95 193 PHE A O 1
ATOM 4110 N N . ILE B 1 189 ? -11.582 -10.955 33.249 1.00 16.22 194 ILE A N 1
ATOM 4111 C CA . ILE B 1 189 ? -11.178 -10.899 34.652 1.00 19.25 194 ILE A CA 1
ATOM 4112 C C . ILE B 1 189 ? -9.923 -11.732 34.877 1.00 19.01 194 ILE A C 1
ATOM 4113 O O . ILE B 1 189 ? -8.950 -11.272 35.484 1.00 14.25 194 ILE A O 1
ATOM 4118 N N . GLU B 1 190 ? -9.916 -12.962 34.363 1.00 12.25 195 GLU A N 1
ATOM 4119 C CA . GLU B 1 190 ? -8.812 -13.873 34.635 1.00 14.04 195 GLU A CA 1
ATOM 4120 C C . GLU B 1 190 ? -7.562 -13.499 33.850 1.00 14.94 195 GLU A C 1
ATOM 4121 O O . GLU B 1 190 ? -6.444 -13.624 34.363 1.00 14.43 195 GLU A O 1
ATOM 4127 N N . VAL B 1 191 ? -7.724 -13.052 32.604 1.00 14.00 196 VAL A N 1
ATOM 4128 C CA . VAL B 1 191 ? -6.570 -12.587 31.841 1.00 13.20 196 VAL A CA 1
ATOM 4129 C C . VAL B 1 191 ? -5.924 -11.407 32.550 1.00 16.62 196 VAL A C 1
ATOM 4130 O O . VAL B 1 191 ? -4.696 -11.318 32.649 1.00 14.88 196 VAL A O 1
ATOM 4134 N N . ARG B 1 192 ? -6.745 -10.497 33.081 1.00 13.19 197 ARG A N 1
ATOM 4135 C CA . ARG B 1 192 ? -6.203 -9.356 33.810 1.00 15.06 197 ARG A CA 1
ATOM 4136 C C . ARG B 1 192 ? -5.498 -9.794 35.092 1.00 15.93 197 ARG A C 1
ATOM 4137 O O . ARG B 1 192 ? -4.423 -9.280 35.418 1.00 13.99 197 ARG A O 1
ATOM 4145 N N . ARG B 1 193 ? -6.082 -10.738 35.837 1.00 13.94 198 ARG A N 1
ATOM 4146 C CA . ARG B 1 193 ? -5.401 -11.237 37.029 1.00 14.44 198 ARG A CA 1
ATOM 4147 C C . ARG B 1 193 ? -4.066 -11.878 36.669 1.00 14.82 198 ARG A C 1
ATOM 4148 O O . ARG B 1 193 ? -3.079 -11.716 37.394 1.00 15.45 198 ARG A O 1
ATOM 4156 N N . ALA B 1 194 ? -4.018 -12.613 35.552 1.00 14.37 199 ALA A N 1
ATOM 4157 C CA . ALA B 1 194 ? -2.754 -13.188 35.097 1.00 15.23 199 ALA A CA 1
ATOM 4158 C C . ALA B 1 194 ? -1.727 -12.101 34.803 1.00 16.71 199 ALA A C 1
ATOM 4159 O O . ALA B 1 194 ? -0.554 -12.226 35.179 1.00 16.95 199 ALA A O 1
ATOM 4161 N N . GLY B 1 195 ? -2.150 -11.026 34.132 1.00 13.86 200 GLY A N 1
ATOM 4162 C CA . GLY B 1 195 ? -1.236 -9.929 33.852 1.00 14.78 200 GLY A CA 1
ATOM 4163 C C . GLY B 1 195 ? -0.752 -9.220 35.099 1.00 16.72 200 GLY A C 1
ATOM 4164 O O . GLY B 1 195 ? 0.375 -8.715 35.133 1.00 15.19 200 GLY A O 1
ATOM 4165 N N . ILE B 1 196 ? -1.590 -9.159 36.136 1.00 12.69 201 ILE A N 1
ATOM 4166 C CA . ILE B 1 196 ? -1.179 -8.550 37.398 1.00 15.02 201 ILE A CA 1
ATOM 4167 C C . ILE B 1 196 ? -0.079 -9.376 38.057 1.00 17.97 201 ILE A C 1
ATOM 4168 O O . ILE B 1 196 ? 0.927 -8.834 38.534 1.00 16.72 201 ILE A O 1
ATOM 4173 N N . ALA B 1 197 ? -0.260 -10.698 38.103 1.00 15.17 202 ALA A N 1
ATOM 4174 C CA . ALA B 1 197 ? 0.766 -11.566 38.675 1.00 18.82 202 ALA A CA 1
ATOM 4175 C C . ALA B 1 197 ? 2.075 -11.454 37.903 1.00 18.77 202 ALA A C 1
ATOM 4176 O O . ALA B 1 197 ? 3.157 -11.436 38.498 1.00 18.28 202 ALA A O 1
ATOM 4178 N N . LEU B 1 198 ? 1.993 -11.379 36.573 1.00 14.51 203 LEU A N 1
ATOM 4179 C CA . LEU B 1 198 ? 3.193 -11.183 35.769 1.00 18.96 203 LEU A CA 1
ATOM 4180 C C . LEU B 1 198 ? 3.856 -9.850 36.090 1.00 18.89 203 LEU A C 1
ATOM 4181 O O . LEU B 1 198 ? 5.082 -9.776 36.250 1.00 17.13 203 LEU A O 1
ATOM 4186 N N . ALA B 1 199 ? 3.059 -8.785 36.205 1.00 17.67 204 ALA A N 1
ATOM 4187 C CA . ALA B 1 199 ? 3.613 -7.470 36.516 1.00 17.65 204 ALA A CA 1
ATOM 4188 C C . ALA B 1 199 ? 4.252 -7.452 37.898 1.00 19.29 204 ALA A C 1
ATOM 4189 O O . ALA B 1 199 ? 5.320 -6.860 38.090 1.00 18.23 204 ALA A O 1
ATOM 4191 N N . ARG B 1 200 ? 3.608 -8.090 38.876 1.00 16.34 205 ARG A N 1
ATOM 4192 C CA . ARG B 1 200 ? 4.158 -8.121 40.228 1.00 18.30 205 ARG A CA 1
ATOM 4193 C C . ARG B 1 200 ? 5.493 -8.853 40.258 1.00 19.32 205 ARG A C 1
ATOM 4194 O O . ARG B 1 200 ? 6.394 -8.485 41.021 1.00 23.05 205 ARG A O 1
ATOM 4202 N N . GLU B 1 201 ? 5.641 -9.894 39.438 1.00 20.31 206 GLU A N 1
ATOM 4203 C CA . GLU B 1 201 ? 6.8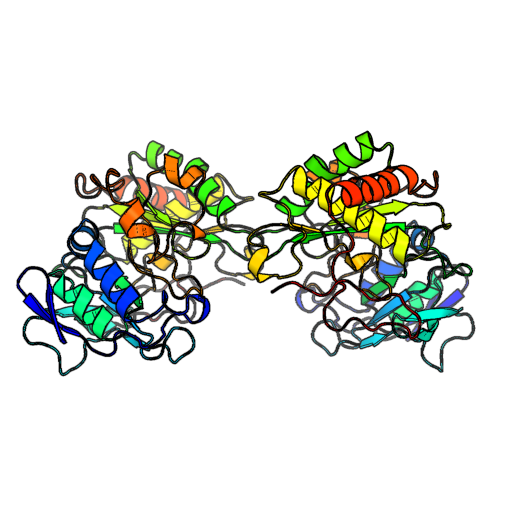85 -10.656 39.440 1.00 22.66 206 GLU A CA 1
ATOM 4204 C C . GLU B 1 201 ? 7.998 -9.888 38.741 1.00 26.06 206 GLU A C 1
ATOM 4205 O O . GLU B 1 201 ? 9.152 -9.920 39.185 1.00 28.15 206 GLU A O 1
ATOM 4211 N N . VAL B 1 202 ? 7.674 -9.189 37.650 1.00 20.93 207 VAL A N 1
ATOM 4212 C CA . VAL B 1 202 ? 8.649 -8.299 37.026 1.00 22.00 207 VAL A CA 1
ATOM 4213 C C . VAL B 1 202 ? 9.094 -7.231 38.017 1.00 22.96 207 VAL A C 1
ATOM 4214 O O . VAL B 1 202 ? 10.288 -6.921 38.127 1.00 26.04 207 VAL A O 1
ATOM 4218 N N . GLU B 1 203 ? 8.145 -6.663 38.765 1.00 20.77 208 GLU A N 1
ATOM 4219 C CA . GLU B 1 203 ? 8.474 -5.604 39.713 1.00 25.85 208 GLU A CA 1
ATOM 4220 C C . GLU B 1 203 ? 9.352 -6.112 40.852 1.00 27.82 208 GLU A C 1
ATOM 4221 O O . GLU B 1 203 ? 10.297 -5.428 41.261 1.00 27.85 208 GLU A O 1
ATOM 4227 N N . ARG B 1 204 ? 9.060 -7.302 41.385 1.00 24.69 209 ARG A N 1
ATOM 4228 C CA . ARG B 1 204 ? 9.891 -7.828 42.467 1.00 31.16 209 ARG A CA 1
ATOM 4229 C C . ARG B 1 204 ? 11.316 -8.095 41.999 1.00 34.87 209 ARG A C 1
ATOM 4230 O O . ARG B 1 204 ? 12.262 -7.951 42.783 1.00 35.44 209 ARG A O 1
ATOM 4238 N N . ARG B 1 205 ? 11.492 -8.484 40.734 1.00 25.68 210 ARG A N 1
ATOM 4239 C CA . ARG B 1 205 ? 12.822 -8.756 40.205 1.00 30.29 210 ARG A CA 1
ATOM 4240 C C . ARG B 1 205 ? 13.588 -7.488 39.853 1.00 33.40 210 ARG A C 1
ATOM 4241 O O . ARG B 1 205 ? 14.816 -7.538 39.735 1.00 38.10 210 ARG A O 1
ATOM 4249 N N . ALA B 1 206 ? 12.903 -6.357 39.698 1.00 30.10 211 ALA A N 1
ATOM 4250 C CA . ALA B 1 206 ? 13.563 -5.102 39.357 1.00 30.24 211 ALA A CA 1
ATOM 4251 C C . ALA B 1 206 ? 12.866 -3.940 40.054 1.00 26.29 211 ALA A C 1
ATOM 4252 O O . ALA B 1 206 ? 12.331 -3.047 39.384 1.00 27.18 211 ALA A O 1
ATOM 4254 N N . PRO B 1 207 ? 12.856 -3.906 41.392 1.00 28.53 212 PRO A N 1
ATOM 4255 C CA . PRO B 1 207 ? 12.015 -2.914 42.087 1.00 25.65 212 PRO A CA 1
ATOM 4256 C C . PRO B 1 207 ? 12.477 -1.473 41.943 1.00 30.56 212 PRO A C 1
ATOM 4257 O O . PRO B 1 207 ? 11.645 -0.563 42.046 1.00 28.32 212 PRO A O 1
ATOM 4261 N N . ASP B 1 208 ? 13.767 -1.225 41.724 1.00 30.96 213 ASP A N 1
ATOM 4262 C CA . ASP B 1 208 ? 14.211 0.151 41.536 1.00 35.16 213 ASP A CA 1
ATOM 4263 C C . ASP B 1 208 ? 13.819 0.703 40.173 1.00 30.70 213 ASP A C 1
ATOM 4264 O O . ASP B 1 208 ? 13.839 1.924 39.984 1.00 33.93 213 ASP A O 1
ATOM 4269 N N . ALA B 1 209 ? 13.460 -0.161 39.224 1.00 31.20 214 ALA A N 1
ATOM 4270 C CA . ALA B 1 209 ? 13.178 0.260 37.861 1.00 28.97 214 ALA A CA 1
ATOM 4271 C C . ALA B 1 209 ? 11.729 0.056 37.439 1.00 25.09 214 ALA A C 1
ATOM 4272 O O . ALA B 1 209 ? 11.324 0.598 36.406 1.00 25.66 214 ALA A O 1
ATOM 4274 N N . VAL B 1 210 ? 10.942 -0.699 38.202 1.00 26.86 215 VAL A N 1
ATOM 4275 C CA . VAL B 1 210 ? 9.596 -1.092 37.798 1.00 23.78 215 VAL A CA 1
ATOM 4276 C C . VAL B 1 210 ? 8.650 -0.893 38.974 1.00 24.42 215 VAL A C 1
ATOM 4277 O O . VAL B 1 210 ? 9.005 -1.174 40.124 1.00 28.64 215 VAL A O 1
ATOM 4281 N N . THR B 1 211 ? 7.441 -0.410 38.686 1.00 24.35 216 THR A N 1
ATOM 4282 C CA . THR B 1 211 ? 6.417 -0.243 39.705 1.00 25.91 216 THR A CA 1
ATOM 4283 C C . THR B 1 211 ? 5.073 -0.711 39.163 1.00 20.79 216 THR A C 1
ATOM 4284 O O . THR B 1 211 ? 4.819 -0.670 37.956 1.00 20.12 216 THR A O 1
ATOM 4288 N N . THR B 1 212 ? 4.219 -1.172 40.076 1.00 20.40 217 THR A N 1
ATOM 4289 C CA . THR B 1 212 ? 2.811 -1.417 39.790 1.00 23.47 217 THR A CA 1
ATOM 4290 C C . THR B 1 212 ? 1.913 -0.507 40.614 1.00 24.65 217 THR A C 1
ATOM 4291 O O . THR B 1 212 ? 0.708 -0.763 40.712 1.00 26.24 217 THR A O 1
ATOM 4295 N N . SER B 1 213 ? 2.473 0.541 41.212 1.00 27.08 218 SER A N 1
ATOM 4296 C CA . SER B 1 213 ? 1.703 1.395 42.102 1.00 23.01 218 SER A CA 1
ATOM 4297 C C . SER B 1 213 ? 0.581 2.091 41.347 1.00 23.58 218 SER A C 1
ATOM 4298 O O . SER B 1 213 ? 0.798 2.685 40.287 1.00 24.00 218 SER A O 1
ATOM 4301 N N . TRP B 1 214 ? -0.624 2.016 41.911 1.00 25.21 219 TRP A N 1
ATOM 4302 C CA . TRP B 1 214 ? -1.784 2.654 41.303 1.00 26.95 219 TRP A CA 1
ATOM 4303 C C . TRP B 1 214 ? -1.689 4.172 41.387 1.00 29.65 219 TRP A C 1
ATOM 4304 O O . TRP B 1 214 ? -2.105 4.880 40.462 1.00 28.02 219 TRP A O 1
ATOM 4315 N N . TRP B 1 215 ? -1.149 4.686 42.489 1.00 31.55 220 TRP A N 1
ATOM 4316 C CA . TRP B 1 215 ? -1.012 6.123 42.696 1.00 33.12 220 TRP A CA 1
ATOM 4317 C C . TRP B 1 215 ? 0.234 6.637 41.985 1.00 27.71 220 TRP A C 1
ATOM 4318 O O . TRP B 1 215 ? 1.342 6.149 42.233 1.00 29.07 220 TRP A O 1
ATOM 4329 N N . LYS B 1 216 ? 0.050 7.618 41.097 1.00 29.06 221 LYS A N 1
ATOM 4330 C CA . LYS B 1 216 ? 1.185 8.183 40.371 1.00 34.46 221 LYS A CA 1
ATOM 4331 C C . LYS B 1 216 ? 2.229 8.750 41.325 1.00 36.81 221 LYS A C 1
ATOM 4332 O O . LYS B 1 216 ? 3.432 8.677 41.052 1.00 37.63 221 LYS A O 1
ATOM 4338 N N . GLU B 1 217 ? 1.783 9.331 42.444 1.00 38.92 222 GLU A N 1
ATOM 4339 C CA . GLU B 1 217 ? 2.703 9.905 43.423 1.00 37.93 222 GLU A CA 1
ATOM 4340 C C . GLU B 1 217 ? 3.681 8.873 43.974 1.00 37.47 222 GLU A C 1
ATOM 4341 O O . GLU B 1 217 ? 4.794 9.230 44.376 1.00 36.73 222 GLU A O 1
ATOM 4347 N N . GLU B 1 218 ? 3.291 7.602 44.014 1.00 32.92 223 GLU A N 1
ATOM 4348 C CA . GLU B 1 218 ? 4.116 6.560 44.610 1.00 32.56 223 GLU A CA 1
ATOM 4349 C C . GLU B 1 218 ? 5.026 5.865 43.606 1.00 32.24 223 GLU A C 1
ATOM 4350 O O . GLU B 1 218 ? 5.817 5.004 44.004 1.00 36.12 223 GLU A O 1
ATOM 4356 N N . ARG B 1 219 ? 4.943 6.222 42.322 1.00 29.61 224 ARG A N 1
ATOM 4357 C CA . ARG B 1 219 ? 5.651 5.465 41.295 1.00 30.01 224 ARG A CA 1
ATOM 4358 C C . ARG B 1 219 ? 7.116 5.872 41.195 1.00 30.47 224 ARG A C 1
ATOM 4359 O O . ARG B 1 219 ? 7.982 5.018 40.977 1.00 27.46 224 ARG A O 1
ATOM 4367 N N . GLY B 1 220 ? 7.411 7.160 41.355 1.00 28.55 225 GLY A N 1
ATOM 4368 C CA . GLY B 1 220 ? 8.783 7.601 41.206 1.00 30.09 225 GLY A CA 1
ATOM 4369 C C . GLY B 1 220 ? 9.258 7.471 39.766 1.00 30.39 225 GLY A C 1
ATOM 4370 O O . GLY B 1 220 ? 8.473 7.389 38.818 1.00 24.58 225 GLY A O 1
ATOM 4371 N N . GLU B 1 221 ? 10.581 7.452 39.611 1.00 31.94 226 GLU A N 1
ATOM 4372 C CA . GLU B 1 221 ? 11.201 7.359 38.288 1.00 30.21 226 GLU A CA 1
ATOM 4373 C C . GLU B 1 221 ? 11.372 5.887 37.911 1.00 32.65 226 GLU A C 1
ATOM 4374 O O . GLU B 1 221 ? 12.469 5.325 37.902 1.00 29.05 226 GLU A O 1
ATOM 4380 N N . ARG B 1 222 ? 10.239 5.263 37.591 1.00 28.60 227 ARG A N 1
ATOM 4381 C CA . ARG B 1 222 ? 10.194 3.845 37.271 1.00 27.39 227 ARG A CA 1
ATOM 4382 C C . ARG B 1 222 ? 9.275 3.619 36.078 1.00 23.41 227 ARG A C 1
ATOM 4383 O O . ARG B 1 222 ? 8.447 4.465 35.735 1.00 24.15 227 ARG A O 1
ATOM 4391 N N . LEU B 1 223 ? 9.437 2.460 35.446 1.00 22.50 228 LEU A N 1
ATOM 4392 C CA . LEU B 1 223 ? 8.458 2.002 34.470 1.00 22.57 228 LEU A CA 1
ATOM 4393 C C . LEU B 1 223 ? 7.207 1.529 35.194 1.00 19.87 228 LEU A C 1
ATOM 4394 O O . LEU B 1 223 ? 7.294 0.778 36.170 1.00 24.69 228 LEU A O 1
ATOM 4399 N N . PHE B 1 224 ? 6.046 1.962 34.724 1.00 20.67 229 PHE A N 1
ATOM 4400 C CA . PHE B 1 224 ? 4.780 1.420 35.201 1.00 19.73 229 PHE A CA 1
ATOM 4401 C C . PHE B 1 224 ? 4.351 0.313 34.250 1.00 18.88 229 PHE A C 1
ATOM 4402 O O . PHE B 1 224 ? 4.237 0.545 33.043 1.00 21.68 229 PHE A O 1
ATOM 4410 N N . ILE B 1 225 ? 4.136 -0.890 34.777 1.00 18.93 230 ILE A N 1
ATOM 4411 C CA . ILE B 1 225 ? 3.534 -1.967 34.002 1.00 21.78 230 ILE A CA 1
ATOM 4412 C C . ILE B 1 225 ? 2.029 -1.806 34.169 1.00 19.44 230 ILE A C 1
ATOM 4413 O O . ILE B 1 225 ? 1.480 -2.096 35.238 1.00 20.12 230 ILE A O 1
ATOM 4418 N N . ASP B 1 226 ? 1.364 -1.302 33.133 1.00 18.23 231 ASP A N 1
ATOM 4419 C CA . ASP B 1 226 ? -0.048 -0.941 33.226 1.00 21.09 231 ASP A CA 1
ATOM 4420 C C . ASP B 1 226 ? -0.863 -2.221 33.102 1.00 16.71 231 ASP A C 1
ATOM 4421 O O . ASP B 1 226 ? -1.293 -2.616 32.017 1.00 17.88 231 ASP A O 1
ATOM 4426 N N . TYR B 1 227 ? -1.069 -2.878 34.245 1.00 17.34 232 TYR A N 1
ATOM 4427 C CA . TYR B 1 227 ? -1.839 -4.117 34.286 1.00 17.35 232 TYR A CA 1
ATOM 4428 C C . TYR B 1 227 ? -3.298 -3.909 33.905 1.00 14.92 232 TYR A C 1
ATOM 4429 O O . TYR B 1 227 ? -3.988 -4.882 33.585 1.00 16.69 232 TYR A O 1
ATOM 4438 N N . ASN B 1 228 ? -3.792 -2.674 33.947 1.00 15.32 233 ASN A N 1
ATOM 4439 C CA . ASN B 1 228 ? -5.179 -2.420 33.590 1.00 16.99 233 ASN A CA 1
ATOM 4440 C C . ASN B 1 228 ? -5.408 -2.384 32.084 1.00 17.18 233 ASN A C 1
ATOM 4441 O O . ASN B 1 228 ? -6.558 -2.259 31.651 1.00 19.14 233 ASN A O 1
ATOM 4446 N N . GLN B 1 229 ? -4.353 -2.522 31.279 1.00 14.26 234 GLN A N 1
ATOM 4447 C CA . GLN B 1 229 ? -4.511 -2.614 29.831 1.00 16.55 234 GLN A CA 1
ATOM 4448 C C . GLN B 1 229 ? -5.221 -3.895 29.409 1.00 19.46 234 GLN A C 1
ATOM 4449 O O . GLN B 1 229 ? -5.692 -3.988 28.271 1.00 17.98 234 GLN A O 1
ATOM 4455 N N . ASN B 1 230 ? -5.311 -4.882 30.294 1.00 13.58 235 ASN A N 1
ATOM 4456 C CA . ASN B 1 230 ? -6.049 -6.103 30.005 1.00 15.93 235 ASN A CA 1
ATOM 4457 C C . ASN B 1 230 ? -7.506 -6.029 30.443 1.00 19.79 235 ASN A C 1
ATOM 4458 O O . ASN B 1 230 ? -8.208 -7.044 30.391 1.00 22.52 235 ASN A O 1
ATOM 4463 N N . ALA B 1 231 ? -7.968 -4.859 30.876 1.00 19.38 236 ALA A N 1
ATOM 4464 C CA . ALA B 1 231 ? -9.385 -4.606 31.078 1.00 21.11 236 ALA A CA 1
ATOM 4465 C C . ALA B 1 231 ? -10.060 -4.293 29.742 1.00 20.18 236 ALA A C 1
ATOM 4466 O O . ALA B 1 231 ? -9.404 -4.096 28.717 1.00 22.54 236 ALA A O 1
ATOM 4468 N N . ARG B 1 232 ? -11.392 -4.259 29.760 1.00 20.62 237 ARG A N 1
ATOM 4469 C CA . ARG B 1 232 ? -12.153 -3.905 28.568 1.00 21.72 237 ARG A CA 1
ATOM 4470 C C . ARG B 1 232 ? -11.978 -2.432 28.209 1.00 22.22 237 ARG A C 1
ATOM 4471 O O . ARG B 1 232 ? -11.846 -1.566 29.080 1.00 27.98 237 ARG A O 1
ATOM 4479 N N . ASP B 1 233 ? -11.993 -2.156 26.903 1.00 21.95 238 ASP A N 1
ATOM 4480 C CA . ASP B 1 233 ? -12.170 -0.803 26.370 1.00 24.81 238 ASP A CA 1
ATOM 4481 C C . ASP B 1 233 ? -11.063 0.136 26.848 1.00 26.58 238 ASP A C 1
ATOM 4482 O O . ASP B 1 233 ? -11.310 1.223 27.373 1.00 24.87 238 ASP A O 1
ATOM 4487 N N . ARG B 1 234 ? -9.823 -0.298 26.649 1.00 25.30 239 ARG A N 1
ATOM 4488 C CA . ARG B 1 234 ? -8.635 0.476 26.974 1.00 24.66 239 ARG A CA 1
ATOM 4489 C C . ARG B 1 234 ? -7.908 0.794 25.680 1.00 27.92 239 ARG A C 1
ATOM 4490 O O . ARG B 1 234 ? -7.739 -0.089 24.832 1.00 30.15 239 ARG A O 1
ATOM 4498 N N . THR B 1 235 ? -7.506 2.053 25.518 1.00 27.22 240 THR A N 1
ATOM 4499 C CA . THR B 1 235 ? -6.768 2.431 24.322 1.00 28.84 240 THR A CA 1
ATOM 4500 C C . THR B 1 235 ? -5.482 1.621 24.234 1.00 28.75 240 THR A C 1
ATOM 4501 O O . THR B 1 235 ? -4.791 1.411 25.234 1.00 27.35 240 THR A O 1
ATOM 4505 N N . PHE B 1 236 ? -5.179 1.149 23.028 1.00 23.22 241 PHE A N 1
ATOM 4506 C CA . PHE B 1 236 ? -3.988 0.345 22.786 1.00 26.76 241 PHE A CA 1
ATOM 4507 C C . PHE B 1 236 ? -3.749 0.293 21.284 1.00 22.40 241 PHE A C 1
ATOM 4508 O O . PHE B 1 236 ? -4.495 -0.371 20.555 1.00 20.58 241 PHE A O 1
ATOM 4516 N N . ALA B 1 237 ? -2.722 0.998 20.818 1.00 18.99 242 ALA A N 1
ATOM 4517 C CA . ALA B 1 237 ? -2.475 1.092 19.387 1.00 16.44 242 ALA A CA 1
ATOM 4518 C C . ALA B 1 237 ? -2.155 -0.281 18.811 1.00 19.76 242 ALA A C 1
ATOM 4519 O O . ALA B 1 237 ? -1.408 -1.060 19.406 1.00 19.79 242 ALA A O 1
ATOM 4521 N N . SER B 1 238 ? -2.736 -0.580 17.650 1.00 16.57 243 SER A N 1
ATOM 4522 C CA . SER B 1 238 ? -2.459 -1.850 16.996 1.00 18.97 243 SER A CA 1
ATOM 4523 C C . SER B 1 238 ? -1.027 -1.879 16.481 1.00 14.62 243 SER A C 1
ATOM 4524 O O . SER B 1 238 ? -0.388 -0.842 16.276 1.00 19.05 243 SER A O 1
ATOM 4527 N N . ALA B 1 239 ? -0.516 -3.090 16.284 1.00 18.50 244 ALA A N 1
ATOM 4528 C CA . ALA B 1 239 ? 0.712 -3.243 15.521 1.00 20.30 244 ALA A CA 1
ATOM 4529 C C . ALA B 1 239 ? 0.548 -2.579 14.160 1.00 18.94 244 ALA A C 1
ATOM 4530 O O . ALA B 1 239 ? -0.500 -2.697 13.520 1.00 19.63 244 ALA A O 1
ATOM 4532 N N . TYR B 1 240 ? 1.578 -1.841 13.746 1.00 14.60 245 TYR A N 1
ATOM 4533 C CA . TYR B 1 240 ? 1.665 -1.127 12.473 1.00 20.77 245 TYR A CA 1
ATOM 4534 C C . TYR B 1 240 ? 0.756 0.094 12.400 1.00 19.71 245 TYR A C 1
ATOM 4535 O O . TYR B 1 240 ? 0.695 0.735 11.342 1.00 20.78 245 TYR A O 1
ATOM 4544 N N . SER B 1 241 ? 0.051 0.442 13.475 1.00 20.71 246 SER A N 1
ATOM 4545 C CA . SER B 1 241 ? -0.712 1.684 13.493 1.00 16.84 246 SER A CA 1
ATOM 4546 C C . SER B 1 241 ? 0.217 2.890 13.545 1.00 20.15 246 SER A C 1
ATOM 4547 O O . SER B 1 241 ? 1.239 2.881 14.239 1.00 20.74 246 SER A O 1
ATOM 4550 N N . VAL B 1 242 ? -0.159 3.945 12.828 1.00 19.49 247 VAL A N 1
ATOM 4551 C CA . VAL B 1 242 ? 0.493 5.238 12.988 1.00 19.63 247 VAL A CA 1
ATOM 4552 C C . VAL B 1 242 ? 0.002 5.859 14.290 1.00 21.13 247 VAL A C 1
ATOM 4553 O O . VAL B 1 242 ? -1.112 5.582 14.750 1.00 22.82 247 VAL A O 1
ATOM 4557 N N . ARG B 1 243 ? 0.845 6.680 14.910 1.00 19.32 248 ARG A N 1
ATOM 4558 C CA . ARG B 1 243 ? 0.517 7.333 16.166 1.00 19.53 248 ARG A CA 1
ATOM 4559 C C . ARG B 1 243 ? 0.380 8.839 15.975 1.00 22.60 248 ARG A C 1
ATOM 4560 O O . ARG B 1 243 ? 0.871 9.420 15.002 1.00 25.51 248 ARG A O 1
ATOM 4568 N N . LYS B 1 244 ? -0.292 9.460 16.943 1.00 23.35 249 LYS A N 1
ATOM 4569 C CA . LYS B 1 244 ? -0.529 10.899 17.011 1.00 25.95 249 LYS A CA 1
ATOM 4570 C C . LYS B 1 244 ? 0.738 11.644 17.439 1.00 32.03 249 LYS A C 1
ATOM 4571 O O . LYS B 1 244 ? 0.717 12.441 18.382 1.00 41.89 249 LYS A O 1
ATOM 4577 N N . THR B 1 245 ? 1.864 11.352 16.804 1.00 27.80 250 THR A N 1
ATOM 4578 C CA . THR B 1 245 ? 3.099 12.061 17.102 1.00 28.22 250 THR A CA 1
ATOM 4579 C C . THR B 1 245 ? 3.455 13.009 15.962 1.00 27.88 250 THR A C 1
ATOM 4580 O O . THR B 1 245 ? 2.982 12.836 14.833 1.00 26.75 250 THR A O 1
ATOM 4584 N N . PRO B 1 246 ? 4.279 14.032 16.220 1.00 27.13 251 PRO A N 1
ATOM 4585 C CA . PRO B 1 246 ? 4.615 14.982 15.143 1.00 32.06 251 PRO A CA 1
ATOM 4586 C C . PRO B 1 246 ? 5.240 14.338 13.915 1.00 31.05 251 PRO A C 1
ATOM 4587 O O . PRO B 1 246 ? 4.997 14.808 12.797 1.00 35.75 251 PRO A O 1
ATOM 4591 N N . ILE B 1 247 ? 6.037 13.281 14.079 1.00 27.14 252 ILE A N 1
ATOM 4592 C CA . ILE B 1 247 ? 6.716 12.647 12.953 1.00 25.62 252 ILE A CA 1
ATOM 4593 C C . ILE B 1 247 ? 5.995 11.386 12.482 1.00 25.62 252 ILE A C 1
ATOM 4594 O O . ILE B 1 247 ? 6.550 10.622 11.686 1.00 26.08 252 ILE A O 1
ATOM 4599 N N . ALA B 1 248 ? 4.768 11.156 12.954 1.00 26.47 253 ALA A N 1
ATOM 4600 C CA . ALA B 1 248 ? 3.939 10.026 12.528 1.00 26.65 253 ALA A CA 1
ATOM 4601 C C . ALA B 1 248 ? 4.639 8.691 12.780 1.00 22.27 253 ALA A C 1
ATOM 4602 O O . ALA B 1 248 ? 4.796 7.866 11.878 1.00 20.81 253 ALA A O 1
ATOM 4604 N N . THR B 1 249 ? 5.057 8.483 14.026 1.00 21.29 254 THR A N 1
ATOM 4605 C CA . THR B 1 249 ? 5.682 7.226 14.409 1.00 22.72 254 THR A CA 1
ATOM 4606 C C . THR B 1 249 ? 4.693 6.072 14.264 1.00 20.51 254 THR A C 1
ATOM 4607 O O . THR B 1 249 ? 3.473 6.255 14.292 1.00 20.82 254 THR A O 1
ATOM 4611 N N . VAL B 1 250 ? 5.240 4.870 14.091 1.00 22.81 255 VAL A N 1
ATOM 4612 C CA . VAL B 1 250 ? 4.456 3.653 13.917 1.00 19.95 255 VAL A CA 1
ATOM 4613 C C . VAL B 1 250 ? 4.768 2.702 15.065 1.00 21.53 255 VAL A C 1
ATOM 4614 O O . VAL B 1 250 ? 5.929 2.558 15.465 1.00 21.44 255 VAL A O 1
ATOM 4618 N N . SER B 1 251 ? 3.727 2.060 15.597 1.00 18.95 256 SER A N 1
ATOM 4619 C CA . SER B 1 251 ? 3.905 0.979 16.563 1.00 20.63 256 SER A CA 1
ATOM 4620 C C . SER B 1 251 ? 4.495 -0.230 15.842 1.00 18.75 256 SER A C 1
ATOM 4621 O O . SER B 1 251 ? 3.798 -0.906 15.079 1.00 18.54 256 SER A O 1
ATOM 4624 N N . MET B 1 252 ? 5.775 -0.512 16.091 1.00 19.93 257 MET A N 1
ATOM 4625 C CA . MET B 1 252 ? 6.571 -1.369 15.217 1.00 20.31 257 MET A CA 1
ATOM 4626 C C . MET B 1 252 ? 6.858 -2.718 15.858 1.00 16.36 257 MET A C 1
ATOM 4627 O O . MET B 1 252 ? 7.585 -2.769 16.860 1.00 16.18 257 MET A O 1
ATOM 4632 N N . PRO B 1 253 ? 6.356 -3.830 15.317 1.00 17.59 258 PRO A N 1
ATOM 4633 C CA . PRO B 1 253 ? 6.785 -5.142 15.816 1.00 18.39 258 PRO A CA 1
ATOM 4634 C C . PRO B 1 253 ? 8.267 -5.370 15.555 1.00 22.22 258 PRO A C 1
ATOM 4635 O O . PRO B 1 253 ? 8.774 -5.094 14.466 1.00 22.23 258 PRO A O 1
ATOM 4639 N N . LEU B 1 254 ? 8.962 -5.873 16.574 1.00 18.07 259 LEU A N 1
ATOM 4640 C CA . LEU B 1 254 ? 10.393 -6.127 16.501 1.00 20.95 259 LEU A CA 1
ATOM 4641 C C . LEU B 1 254 ? 10.704 -7.507 17.062 1.00 23.30 259 LEU A C 1
ATOM 4642 O O . LEU B 1 254 ? 9.895 -8.113 17.766 1.00 22.55 259 LEU A O 1
ATOM 4647 N N . SER B 1 255 ? 11.891 -8.006 16.726 1.00 24.45 260 SER A N 1
ATOM 4648 C CA . SER B 1 255 ? 12.440 -9.141 17.445 1.00 21.18 260 SER A CA 1
ATOM 4649 C C . SER B 1 255 ? 13.044 -8.668 18.761 1.00 21.88 260 SER A C 1
ATOM 4650 O O . SER B 1 255 ? 13.276 -7.475 18.972 1.00 21.85 260 SER A O 1
ATOM 4653 N N . TRP B 1 256 ? 13.290 -9.621 19.660 1.00 21.31 261 TRP A N 1
ATOM 4654 C CA . TRP B 1 256 ? 13.903 -9.271 20.936 1.00 26.19 261 TRP A CA 1
ATOM 4655 C C . TRP B 1 256 ? 15.288 -8.667 20.741 1.00 26.72 261 TRP A C 1
ATOM 4656 O O . TRP B 1 256 ? 15.683 -7.753 21.473 1.00 24.00 261 TRP A O 1
ATOM 4667 N N . ASP B 1 257 ? 16.041 -9.159 19.754 1.00 29.34 262 ASP A N 1
ATOM 4668 C CA . ASP B 1 257 ? 17.368 -8.606 19.499 1.00 24.55 262 ASP A CA 1
ATOM 4669 C C . ASP B 1 257 ? 17.281 -7.170 19.000 1.00 29.69 262 ASP A C 1
ATOM 4670 O O . ASP B 1 257 ? 18.057 -6.310 19.434 1.00 30.23 262 ASP A O 1
ATOM 4675 N N . GLU B 1 258 ? 16.345 -6.895 18.087 1.00 23.77 263 GLU A N 1
ATOM 4676 C CA . GLU B 1 258 ? 16.176 -5.537 17.582 1.00 25.75 263 GLU A CA 1
ATOM 4677 C C . GLU B 1 258 ? 15.730 -4.581 18.683 1.00 26.50 263 GLU A C 1
ATOM 4678 O O . GLU B 1 258 ? 16.228 -3.454 18.772 1.00 26.09 263 GLU A O 1
ATOM 4684 N N . LEU B 1 259 ? 14.799 -5.020 19.537 1.00 25.56 264 LEU A N 1
ATOM 4685 C CA . LEU B 1 259 ? 14.286 -4.146 20.589 1.00 23.17 264 LEU A CA 1
ATOM 4686 C C . LEU B 1 259 ? 15.393 -3.684 21.524 1.00 20.89 264 LEU A C 1
ATOM 4687 O O . LEU B 1 259 ? 15.349 -2.558 22.029 1.00 20.95 264 LEU A O 1
ATOM 4692 N N . ARG B 1 260 ? 16.400 -4.532 21.739 1.00 21.07 265 ARG A N 1
ATOM 4693 C CA . ARG B 1 260 ? 17.444 -4.253 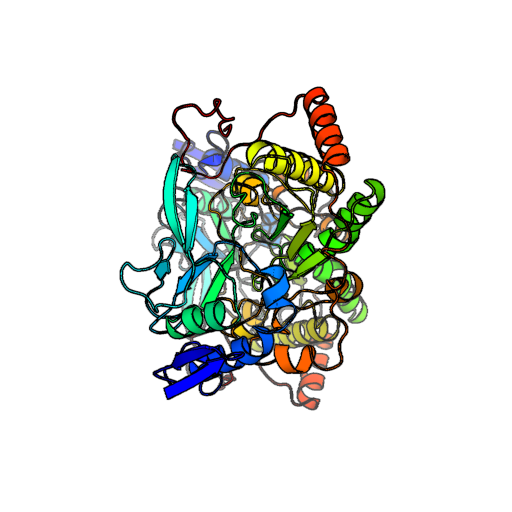22.718 1.00 26.15 265 ARG A CA 1
ATOM 4694 C C . ARG B 1 260 ? 18.117 -2.906 22.480 1.00 29.67 265 ARG A C 1
ATOM 4695 O O . ARG B 1 260 ? 18.496 -2.221 23.438 1.00 31.22 265 ARG A O 1
ATOM 4703 N N . ASN B 1 261 ? 18.260 -2.502 21.217 1.00 27.08 266 ASN A N 1
ATOM 4704 C CA . ASN B 1 261 ? 18.945 -1.263 20.865 1.00 31.61 266 ASN A CA 1
ATOM 4705 C C . ASN B 1 261 ? 18.069 -0.345 20.019 1.00 33.40 266 ASN A C 1
ATOM 4706 O O . ASN B 1 261 ? 18.586 0.545 19.337 1.00 30.17 266 ASN A O 1
ATOM 4711 N N . ALA B 1 262 ? 16.754 -0.543 20.053 1.00 25.85 267 ALA A N 1
ATOM 4712 C CA . ALA B 1 262 ? 15.844 0.151 19.159 1.00 21.82 267 ALA A CA 1
ATOM 4713 C C . ALA B 1 262 ? 15.616 1.597 19.596 1.00 23.92 267 ALA A C 1
ATOM 4714 O O . ALA B 1 262 ? 15.805 1.969 20.759 1.00 25.02 267 ALA A O 1
ATOM 4716 N N . ASP B 1 263 ? 15.214 2.416 18.626 1.00 24.48 268 ASP A N 1
ATOM 4717 C CA . ASP B 1 263 ? 14.795 3.797 18.850 1.00 28.02 268 ASP A CA 1
ATOM 4718 C C . ASP B 1 263 ? 13.441 3.946 18.170 1.00 26.49 268 ASP A C 1
ATOM 4719 O O . ASP B 1 263 ? 13.342 3.735 16.943 1.00 27.47 268 ASP A O 1
ATOM 4724 N N . PRO B 1 264 ? 12.377 4.287 18.904 1.00 23.84 269 PRO A N 1
ATOM 4725 C CA . PRO B 1 264 ? 11.047 4.340 18.273 1.00 23.82 269 PRO A CA 1
ATOM 4726 C C . PRO B 1 264 ? 10.926 5.389 17.182 1.00 26.72 269 PRO A C 1
ATOM 4727 O O . PRO B 1 264 ? 10.103 5.222 16.272 1.00 25.48 269 PRO A O 1
ATOM 4731 N N . ASP B 1 265 ? 11.729 6.457 17.226 1.00 24.61 270 ASP A N 1
ATOM 4732 C CA . ASP B 1 265 ? 11.664 7.471 16.178 1.00 26.27 270 ASP A CA 1
ATOM 4733 C C . ASP B 1 265 ? 12.106 6.935 14.821 1.00 27.83 270 ASP A C 1
ATOM 4734 O O . ASP B 1 265 ? 11.812 7.562 13.799 1.00 27.87 270 ASP A O 1
ATOM 4739 N N . ASP B 1 266 ? 12.803 5.795 14.786 1.00 25.99 271 ASP A N 1
ATOM 4740 C CA . ASP B 1 266 ? 13.223 5.208 13.518 1.00 26.99 271 ASP A CA 1
ATOM 4741 C C . ASP B 1 266 ? 12.057 4.669 12.700 1.00 25.67 271 ASP A C 1
ATOM 4742 O O . ASP B 1 266 ? 12.207 4.472 11.489 1.00 23.60 271 ASP A O 1
ATOM 4747 N N . TYR B 1 267 ? 10.912 4.414 13.325 1.00 21.19 272 TYR A N 1
ATOM 4748 C CA . TYR B 1 267 ? 9.789 3.755 12.669 1.00 23.19 272 TYR A CA 1
ATOM 4749 C C . TYR B 1 267 ? 8.643 4.750 12.542 1.00 23.40 272 TYR A C 1
ATOM 4750 O O . TYR B 1 267 ? 7.999 5.103 13.536 1.00 22.07 272 TYR A O 1
ATOM 4759 N N . THR B 1 268 ? 8.405 5.210 11.316 1.00 22.13 273 THR A N 1
ATOM 4760 C CA . THR B 1 268 ? 7.345 6.157 11.011 1.00 23.27 273 THR A CA 1
ATOM 4761 C C . THR B 1 268 ? 6.639 5.681 9.753 1.00 24.51 273 THR A C 1
ATOM 4762 O O . THR B 1 268 ? 7.112 4.779 9.060 1.00 23.73 273 THR A O 1
ATOM 4766 N N . MET B 1 269 ? 5.503 6.309 9.440 1.00 19.14 274 MET A N 1
ATOM 4767 C CA . MET B 1 269 ? 4.774 5.918 8.239 1.00 25.96 274 MET A CA 1
ATOM 4768 C C . MET B 1 269 ? 5.581 6.178 6.973 1.00 29.42 274 MET A C 1
ATOM 4769 O O . MET B 1 269 ? 5.240 5.647 5.911 1.00 29.71 274 MET A O 1
ATOM 4774 N N . ASN B 1 270 ? 6.645 6.974 7.062 1.00 29.40 275 ASN A N 1
ATOM 4775 C CA . ASN B 1 270 ? 7.495 7.237 5.911 1.00 32.99 275 ASN A CA 1
ATOM 4776 C C . ASN B 1 270 ? 8.689 6.296 5.812 1.00 30.60 275 ASN A C 1
ATOM 4777 O O . ASN B 1 270 ? 9.259 6.163 4.724 1.00 35.69 275 ASN A O 1
ATOM 4782 N N . THR B 1 271 ? 9.080 5.635 6.908 1.00 27.13 276 THR A N 1
ATOM 4783 C CA . THR B 1 271 ? 10.240 4.750 6.893 1.00 28.86 276 THR A CA 1
ATOM 4784 C C . THR B 1 271 ? 9.899 3.267 6.961 1.00 28.98 276 THR A C 1
ATOM 4785 O O . THR B 1 271 ? 10.702 2.448 6.502 1.00 28.35 276 THR A O 1
ATOM 4789 N N . VAL B 1 272 ? 8.747 2.902 7.511 1.00 27.56 277 VAL A N 1
ATOM 4790 C CA . VAL B 1 272 ? 8.440 1.505 7.825 1.00 23.07 277 VAL A CA 1
ATOM 4791 C C . VAL B 1 272 ? 8.318 0.628 6.579 1.00 28.64 277 VAL A C 1
ATOM 4792 O O . VAL B 1 272 ? 8.879 -0.478 6.573 1.00 30.14 277 VAL A O 1
ATOM 4796 N N . PRO B 1 273 ? 7.612 1.041 5.513 1.00 28.54 278 PRO A N 1
ATOM 4797 C CA . PRO B 1 273 ? 7.498 0.142 4.347 1.00 32.15 278 PRO A CA 1
ATOM 4798 C C . PRO B 1 273 ? 8.838 -0.280 3.766 1.00 37.15 278 PRO A C 1
ATOM 4799 O O . PRO B 1 273 ? 9.016 -1.455 3.419 1.00 38.01 278 PRO A O 1
ATOM 4803 N N . ASP B 1 274 ? 9.794 0.644 3.659 1.00 34.06 279 ASP A N 1
ATOM 4804 C CA . ASP B 1 274 ? 11.115 0.271 3.167 1.00 34.49 279 ASP A CA 1
ATOM 4805 C C . ASP B 1 274 ? 11.858 -0.611 4.162 1.00 37.80 279 ASP A C 1
ATOM 4806 O O . ASP B 1 274 ? 12.636 -1.481 3.755 1.00 41.72 279 ASP A O 1
ATOM 4811 N N . LEU B 1 275 ? 11.634 -0.407 5.463 1.00 34.32 280 LEU A N 1
ATOM 4812 C CA . LEU B 1 275 ? 12.299 -1.240 6.459 1.00 34.17 280 LEU A CA 1
ATOM 4813 C C . LEU B 1 275 ? 11.743 -2.659 6.474 1.00 39.58 280 LEU A C 1
ATOM 4814 O O . LEU B 1 275 ? 12.459 -3.599 6.836 1.00 40.53 280 LEU A O 1
ATOM 4819 N N . LEU B 1 276 ? 10.482 -2.839 6.079 1.00 31.31 281 LEU A N 1
ATOM 4820 C CA . LEU B 1 276 ? 9.905 -4.177 6.054 1.00 37.53 281 LEU A CA 1
ATOM 4821 C C . LEU B 1 276 ? 10.364 -4.973 4.839 1.00 38.81 281 LEU A C 1
ATOM 4822 O O . LEU B 1 276 ? 10.409 -6.207 4.896 1.00 37.99 281 LEU A O 1
ATOM 4827 N N . ALA B 1 277 ? 10.685 -4.293 3.739 1.00 42.07 282 ALA A N 1
ATOM 4828 C CA . ALA B 1 277 ? 11.142 -4.959 2.524 1.00 46.36 282 ALA A CA 1
ATOM 4829 C C . ALA B 1 277 ? 12.374 -5.814 2.800 1.00 46.80 282 ALA A C 1
ATOM 4830 O O . ALA B 1 277 ? 13.376 -5.326 3.334 1.00 47.65 282 ALA A O 1
ATOM 4832 N N . GLY B 1 278 ? 12.292 -7.097 2.446 1.00 47.49 283 GLY A N 1
ATOM 4833 C CA . GLY B 1 278 ? 13.396 -8.017 2.613 1.00 50.17 283 GLY A CA 1
ATOM 4834 C C . GLY B 1 278 ? 13.624 -8.503 4.027 1.00 56.05 283 GLY A C 1
ATOM 4835 O O . GLY B 1 278 ? 14.465 -9.389 4.233 1.00 56.46 283 GLY A O 1
ATOM 4836 N N . ARG B 1 279 ? 12.906 -7.961 5.004 1.00 49.34 284 ARG A N 1
ATOM 4837 C CA . ARG B 1 279 ? 13.098 -8.284 6.409 1.00 44.80 284 ARG A CA 1
ATOM 4838 C C . ARG B 1 279 ? 12.103 -9.354 6.841 1.00 40.34 284 ARG A C 1
ATOM 4839 O O . ARG B 1 279 ? 10.930 -9.317 6.461 1.00 42.48 284 ARG A O 1
ATOM 4847 N N . ASP B 1 280 ? 12.583 -10.312 7.630 1.00 36.40 285 ASP A N 1
ATOM 4848 C CA . ASP B 1 280 ? 11.718 -11.363 8.147 1.00 39.73 285 ASP A CA 1
ATOM 4849 C C . ASP B 1 280 ? 10.741 -10.788 9.165 1.00 36.53 285 ASP A C 1
ATOM 4850 O O . ASP B 1 280 ? 11.102 -9.938 9.982 1.00 36.82 285 ASP A O 1
ATOM 4855 N N . ASP B 1 281 ? 9.498 -11.241 9.104 1.00 35.12 286 ASP A N 1
ATOM 4856 C CA . ASP B 1 281 ? 8.498 -10.829 10.083 1.00 28.48 286 ASP A CA 1
ATOM 4857 C C . ASP B 1 281 ? 8.889 -11.370 11.452 1.00 26.71 286 ASP A C 1
ATOM 4858 O O . ASP B 1 281 ? 8.835 -12.590 11.656 1.00 25.39 286 ASP A O 1
ATOM 4863 N N . PRO B 1 282 ? 9.283 -10.524 12.409 1.00 25.50 287 PRO A N 1
ATOM 4864 C CA . PRO B 1 282 ? 9.686 -11.047 13.724 1.00 27.97 287 PRO A CA 1
ATOM 4865 C C . PRO B 1 282 ? 8.552 -11.705 14.491 1.00 25.14 287 PRO A C 1
ATOM 4866 O O . PRO B 1 282 ? 8.823 -12.495 15.405 1.00 25.83 287 PRO A O 1
ATOM 4870 N N . TRP B 1 283 ? 7.295 -11.406 14.156 1.00 22.06 288 TRP A N 1
ATOM 4871 C CA . TRP B 1 283 ? 6.136 -12.026 14.785 1.00 23.41 288 TRP A CA 1
ATOM 4872 C C . TRP B 1 283 ? 5.561 -13.171 13.955 1.00 26.91 288 TRP A C 1
ATOM 4873 O O . TRP B 1 283 ? 4.379 -13.498 14.100 1.00 24.13 288 TRP A O 1
ATOM 4884 N N . ALA B 1 284 ? 6.370 -13.780 13.083 1.00 27.45 289 ALA A N 1
ATOM 4885 C CA . ALA B 1 284 ? 5.849 -14.776 12.149 1.00 29.79 289 ALA A CA 1
ATOM 4886 C C . ALA B 1 284 ? 5.184 -15.950 12.860 1.00 25.83 289 ALA A C 1
ATOM 4887 O O . ALA B 1 284 ? 4.229 -16.530 12.333 1.00 30.27 289 ALA A O 1
ATOM 4889 N N . ASP B 1 285 ? 5.659 -16.309 14.050 1.00 27.95 290 ASP A N 1
ATOM 4890 C CA . ASP B 1 285 ? 5.208 -17.513 14.735 1.00 32.61 290 ASP A CA 1
ATOM 4891 C C . ASP B 1 285 ? 4.195 -17.242 15.842 1.00 29.36 290 ASP A C 1
ATOM 4892 O O . ASP B 1 285 ? 3.945 -18.135 16.659 1.00 27.01 290 ASP A O 1
ATOM 4897 N N . ILE B 1 286 ? 3.615 -16.039 15.903 1.00 26.23 291 ILE A N 1
ATOM 4898 C CA . ILE B 1 286 ? 2.800 -15.686 17.066 1.00 25.53 291 ILE A CA 1
ATOM 4899 C C . ILE B 1 286 ? 1.561 -16.573 17.156 1.00 22.89 291 ILE A C 1
ATOM 4900 O O . ILE B 1 286 ? 1.178 -17.016 18.247 1.00 25.53 291 ILE A O 1
ATOM 4905 N N . ASP B 1 287 ? 0.919 -16.855 16.022 1.00 26.63 292 ASP A N 1
ATOM 4906 C CA . ASP B 1 287 ? -0.270 -17.700 16.018 1.00 29.24 292 ASP A CA 1
ATOM 4907 C C . ASP B 1 287 ? 0.058 -19.188 16.014 1.00 34.25 292 ASP A C 1
ATOM 4908 O O . ASP B 1 287 ? -0.865 -20.009 15.979 1.00 33.00 292 ASP A O 1
ATOM 4913 N N . SER B 1 288 ? 1.339 -19.557 16.056 1.00 31.37 293 SER A N 1
ATOM 4914 C CA . SER B 1 288 ? 1.699 -20.965 15.932 1.00 32.11 293 SER A CA 1
ATOM 4915 C C . SER B 1 288 ? 1.363 -21.754 17.191 1.00 33.83 293 SER A C 1
ATOM 4916 O O . SER B 1 288 ? 1.126 -22.965 17.112 1.00 34.32 293 SER A O 1
ATOM 4919 N N . VAL B 1 289 ? 1.342 -21.103 18.354 1.00 30.29 294 VAL A N 1
ATOM 4920 C CA . VAL B 1 289 ? 1.071 -21.782 19.618 1.00 30.48 294 VAL A CA 1
ATOM 4921 C C . VAL B 1 289 ? 0.126 -20.919 20.441 1.00 27.08 294 VAL A C 1
ATOM 4922 O O . VAL B 1 289 ? 0.477 -19.794 20.812 1.00 26.06 294 VAL A O 1
ATOM 4926 N N . GLN B 1 290 ? -1.067 -21.439 20.731 1.00 24.34 295 GLN A N 1
ATOM 4927 C CA . GLN B 1 290 ? -1.975 -20.803 21.681 1.00 24.75 295 GLN A CA 1
ATOM 4928 C C . GLN B 1 290 ? -1.597 -21.290 23.073 1.00 24.05 295 GLN A C 1
ATOM 4929 O O . GLN B 1 290 ? -1.753 -22.474 23.390 1.00 25.38 295 GLN A O 1
ATOM 4935 N N . GLN B 1 291 ? -1.099 -20.383 23.903 1.00 18.25 296 GLN A N 1
ATOM 4936 C CA . GLN B 1 291 ? -0.497 -20.763 25.168 1.00 19.58 296 GLN A CA 1
ATOM 4937 C C . GLN B 1 291 ? -1.527 -20.762 26.289 1.00 21.71 296 GLN A C 1
ATOM 4938 O O . GLN B 1 291 ? -2.559 -20.091 26.225 1.00 22.00 296 GLN A O 1
ATOM 4944 N N . SER B 1 292 ? -1.238 -21.542 27.323 1.00 19.44 297 SER A N 1
ATOM 4945 C CA . SER B 1 292 ? -2.089 -21.603 28.498 1.00 21.65 297 SER A CA 1
ATOM 4946 C C . SER B 1 292 ? -1.692 -20.525 29.496 1.00 21.37 297 SER A C 1
ATOM 4947 O O . SER B 1 292 ? -0.506 -20.243 29.688 1.00 23.70 297 SER A O 1
ATOM 4950 N N . LEU B 1 293 ? -2.696 -19.927 30.134 1.00 22.62 298 LEU A N 1
ATOM 4951 C CA . LEU B 1 293 ? -2.459 -19.005 31.238 1.00 19.09 298 LEU A CA 1
ATOM 4952 C C . LEU B 1 293 ? -2.098 -19.726 32.529 1.00 27.26 298 LEU A C 1
ATOM 4953 O O . LEU B 1 293 ? -1.836 -19.060 33.537 1.00 26.81 298 LEU A O 1
ATOM 4958 N N . GLY B 1 294 ? -2.080 -21.059 32.513 1.00 22.64 299 GLY A N 1
ATOM 4959 C CA . GLY B 1 294 ? -1.761 -21.871 33.668 1.00 28.55 299 GLY A CA 1
ATOM 4960 C C . GLY B 1 294 ? -0.598 -21.381 34.512 1.00 22.25 299 GLY A C 1
ATOM 4961 O O . GLY B 1 294 ? -0.735 -21.191 35.725 1.00 28.93 299 GLY A O 1
ATOM 4962 N N . PRO B 1 295 ? 0.572 -21.172 33.894 1.00 23.78 300 PRO A N 1
ATOM 4963 C CA . PRO B 1 295 ? 1.729 -20.710 34.683 1.00 28.33 300 PRO A CA 1
ATOM 4964 C C . PRO B 1 295 ? 1.479 -19.395 35.395 1.00 28.94 300 PRO A C 1
ATOM 4965 O O . PRO B 1 295 ? 1.877 -19.235 36.556 1.00 26.67 300 PRO A O 1
ATOM 4969 N N . LEU B 1 296 ? 0.829 -18.441 34.725 1.00 27.35 301 LEU A N 1
ATOM 4970 C CA . LEU B 1 296 ? 0.573 -17.148 35.346 1.00 22.69 301 LEU A CA 1
ATOM 4971 C C . LEU B 1 296 ? -0.530 -17.236 36.391 1.00 22.00 301 LEU A C 1
ATOM 4972 O O . LEU B 1 296 ? -0.488 -16.521 37.397 1.00 20.83 301 LEU A O 1
ATOM 4977 N N . LEU B 1 297 ? -1.530 -18.092 36.175 1.00 21.11 302 LEU A N 1
ATOM 4978 C CA . LEU B 1 297 ? -2.559 -18.242 37.194 1.00 24.06 302 LEU A CA 1
ATOM 4979 C C . LEU B 1 297 ? -2.013 -18.965 38.419 1.00 27.60 302 LEU A C 1
ATOM 4980 O O . LEU B 1 297 ? -2.527 -18.776 39.527 1.00 25.64 302 LEU A O 1
ATOM 4985 N N . ASP B 1 298 ? -0.965 -19.776 38.243 1.00 25.86 303 ASP A N 1
ATOM 4986 C CA . ASP B 1 298 ? -0.235 -20.293 39.396 1.00 28.83 303 ASP A CA 1
ATOM 4987 C C . ASP B 1 298 ? 0.463 -19.168 40.153 1.00 28.47 303 ASP A C 1
ATOM 4988 O O . ASP B 1 298 ? 0.496 -19.171 41.390 1.00 25.58 303 ASP A O 1
ATOM 4993 N N . LEU B 1 299 ? 1.037 -18.203 39.426 1.00 21.91 304 LEU A N 1
ATOM 4994 C CA . LEU B 1 299 ? 1.612 -17.027 40.073 1.00 24.74 304 LEU A CA 1
ATOM 4995 C C . LEU B 1 299 ? 0.555 -16.250 40.847 1.00 24.04 304 LEU A C 1
ATOM 4996 O O . LEU B 1 299 ? 0.849 -15.673 41.901 1.00 22.81 304 LEU A O 1
ATOM 5001 N N . VAL B 1 300 ? -0.680 -16.213 40.333 1.00 25.25 305 VAL A N 1
ATOM 5002 C CA . VAL B 1 300 ? -1.763 -15.518 41.029 1.00 21.13 305 VAL A CA 1
ATOM 5003 C C . VAL B 1 300 ? -2.011 -16.159 42.388 1.00 26.24 305 VAL A C 1
ATOM 5004 O O . VAL B 1 300 ? -2.128 -15.470 43.409 1.00 27.19 305 VAL A O 1
ATOM 5008 N N . ALA B 1 301 ? -2.101 -17.491 42.416 1.00 27.41 306 ALA A N 1
ATOM 5009 C CA . ALA B 1 301 ? -2.343 -18.196 43.672 1.00 30.75 306 ALA A CA 1
ATOM 5010 C C . ALA B 1 301 ? -1.178 -18.022 44.638 1.00 29.55 306 ALA A C 1
ATOM 5011 O O . ALA B 1 301 ? -1.386 -17.888 45.849 1.00 33.73 306 ALA A O 1
ATOM 5013 N N . ALA B 1 302 ? 0.053 -18.028 44.122 1.00 28.09 307 ALA A N 1
ATOM 5014 C CA . ALA B 1 302 ? 1.212 -17.743 44.962 1.00 30.46 307 ALA A CA 1
ATOM 5015 C C . ALA B 1 302 ? 1.106 -16.357 45.589 1.00 34.07 307 ALA A C 1
ATOM 5016 O O . ALA B 1 302 ? 1.372 -16.184 46.785 1.00 29.12 307 ALA A O 1
ATOM 5018 N N . ASP B 1 303 ? 0.726 -15.353 44.789 1.00 29.23 308 ASP A N 1
ATOM 5019 C CA . ASP B 1 303 ? 0.536 -14.004 45.321 1.00 25.36 308 ASP A CA 1
ATOM 5020 C C . ASP B 1 303 ? -0.552 -13.969 46.390 1.00 27.85 308 ASP A C 1
ATOM 5021 O O . ASP B 1 303 ? -0.431 -13.239 47.381 1.00 29.33 308 ASP A O 1
ATOM 5026 N N . GLU B 1 304 ? -1.618 -14.757 46.213 1.00 26.34 309 GLU A N 1
ATOM 5027 C CA . GLU B 1 304 ? -2.686 -14.770 47.207 1.00 32.79 309 GLU A CA 1
ATOM 5028 C C . GLU B 1 304 ? -2.167 -15.225 48.559 1.00 36.70 309 GLU A C 1
ATOM 5029 O O . GLU B 1 304 ? -2.698 -14.820 49.601 1.00 41.50 309 GLU A O 1
ATOM 5035 N N . GLU B 1 305 ? -1.130 -16.059 48.558 1.00 32.59 310 GLU A N 1
ATOM 5036 C CA . GLU B 1 305 ? -0.503 -16.536 49.782 1.00 41.50 310 GLU A CA 1
ATOM 5037 C C . GLU B 1 305 ? 0.406 -15.492 50.416 1.00 42.19 310 GLU A C 1
ATOM 5038 O O . GLU B 1 305 ? 0.584 -15.504 51.639 1.00 45.10 310 GLU A O 1
ATOM 5044 N N . ARG B 1 306 ? 0.992 -14.605 49.613 1.00 36.87 311 ARG A N 1
ATOM 5045 C CA . ARG B 1 306 ? 1.696 -13.450 50.150 1.00 35.78 311 ARG A CA 1
ATOM 5046 C C . ARG B 1 306 ? 0.741 -12.409 50.711 1.00 37.83 311 ARG A C 1
ATOM 5047 O O . ARG B 1 306 ? 1.202 -11.382 51.218 1.00 38.23 311 ARG A O 1
ATOM 5055 N N . GLY B 1 307 ? -0.568 -12.655 50.635 1.00 33.70 312 GLY A N 1
ATOM 5056 C CA . GLY B 1 307 ? -1.549 -11.659 51.011 1.00 34.21 312 GLY A CA 1
ATOM 5057 C C . GLY B 1 307 ? -1.851 -10.648 49.931 1.00 32.33 312 GLY A C 1
ATOM 5058 O O . GLY B 1 307 ? -2.366 -9.568 50.234 1.00 30.49 312 GLY A O 1
ATOM 5059 N N . LEU B 1 308 ? -1.547 -10.966 48.675 1.00 30.85 313 LEU A N 1
ATOM 5060 C CA . LEU B 1 308 ? -1.695 -10.042 47.558 1.00 29.38 313 LEU A CA 1
ATOM 5061 C C . LEU B 1 308 ? -2.846 -10.502 46.674 1.00 28.85 313 LEU A C 1
ATOM 5062 O O . LEU B 1 308 ? -2.777 -11.577 46.068 1.00 27.94 313 LEU A O 1
ATOM 5067 N N . GLY B 1 309 ? -3.897 -9.691 46.604 1.00 26.80 314 GLY A N 1
ATOM 5068 C CA . GLY B 1 309 ? -5.052 -10.012 45.790 1.00 26.60 314 GLY A CA 1
ATOM 5069 C C . GLY B 1 309 ? -5.170 -9.143 44.553 1.00 24.36 314 GLY A C 1
ATOM 5070 O O . GLY B 1 309 ? -4.166 -8.815 43.913 1.00 23.52 314 GLY A O 1
ATOM 5071 N N . ASP B 1 310 ? -6.399 -8.770 44.210 1.00 21.00 315 ASP A N 1
ATOM 5072 C CA . ASP B 1 310 ? -6.651 -7.929 43.052 1.00 19.93 315 ASP A CA 1
ATOM 5073 C C . ASP B 1 310 ? -6.084 -6.526 43.276 1.00 20.13 315 ASP A C 1
ATOM 5074 O O . ASP B 1 310 ? -5.820 -6.103 44.405 1.00 16.35 315 ASP A O 1
ATOM 5079 N N . LEU B 1 311 ? -5.886 -5.810 42.178 1.00 20.73 316 LEU A N 1
ATOM 5080 C CA . LEU B 1 311 ? -5.453 -4.421 42.186 1.00 17.75 316 LEU A CA 1
ATOM 5081 C C . LEU B 1 311 ? -6.561 -3.524 41.652 1.00 19.82 316 LEU A C 1
ATOM 5082 O O . LEU B 1 311 ? -7.465 -3.992 40.952 1.00 17.33 316 LEU A O 1
ATOM 5087 N N . PRO B 1 312 ? -6.541 -2.231 41.982 1.00 18.12 317 PRO A N 1
ATOM 5088 C CA . PRO B 1 312 ? -7.630 -1.349 41.545 1.00 17.52 317 PRO A CA 1
ATOM 5089 C C . PRO B 1 312 ? -7.658 -1.164 40.034 1.00 16.53 317 PRO A C 1
ATOM 5090 O O . PRO B 1 312 ? -6.625 -1.154 39.358 1.00 14.99 317 PRO A O 1
ATOM 5094 N N . TYR B 1 313 ? -8.869 -0.992 39.518 1.00 14.58 318 TYR A N 1
ATOM 5095 C CA . TYR B 1 313 ? -9.095 -0.637 38.124 1.00 15.99 318 TYR A CA 1
ATOM 5096 C C . TYR B 1 313 ? -8.765 0.839 37.906 1.00 17.57 318 TYR A C 1
ATOM 5097 O O . TYR B 1 313 ? -8.496 1.570 38.862 1.00 17.73 318 TYR A O 1
ATOM 5106 N N . PRO B 1 314 ? -8.758 1.313 36.657 1.00 16.83 319 PRO A N 1
ATOM 5107 C CA . PRO B 1 314 ? -8.414 2.725 36.412 1.00 16.34 319 PRO A CA 1
ATOM 5108 C C . PRO B 1 314 ? -9.435 3.651 37.044 1.00 16.69 319 PRO A C 1
ATOM 5109 O O . PRO B 1 314 ? -10.563 3.232 37.341 1.00 17.10 319 PRO A O 1
ATOM 5113 N N . PRO B 1 315 ? -9.072 4.912 37.280 1.00 21.83 320 PRO A N 1
ATOM 5114 C CA . PRO B 1 315 ? -10.038 5.861 37.844 1.00 24.14 320 PRO A CA 1
ATOM 5115 C C . PRO B 1 315 ? -11.269 5.965 36.957 1.00 23.53 320 PRO A C 1
ATOM 5116 O O . PRO B 1 315 ? -11.171 6.007 35.727 1.00 21.50 320 PRO A O 1
ATOM 5120 N N . ASN B 1 316 ? -12.437 5.974 37.599 1.00 21.29 321 ASN A N 1
ATOM 5121 C CA . ASN B 1 316 ? -13.737 6.106 36.942 1.00 25.67 321 ASN A CA 1
ATOM 5122 C C . ASN B 1 316 ? -14.040 4.959 35.979 1.00 26.69 321 ASN A C 1
ATOM 5123 O O . ASN B 1 316 ? -14.891 5.101 35.095 1.00 24.84 321 ASN A O 1
ATOM 5128 N N . TYR B 1 317 ? -13.364 3.825 36.112 1.00 22.64 322 TYR A N 1
ATOM 5129 C CA . TYR B 1 317 ? -13.618 2.698 35.213 1.00 20.52 322 TYR A CA 1
ATOM 5130 C C . TYR B 1 317 ? -14.984 2.096 35.514 1.00 22.14 322 TYR A C 1
ATOM 5131 O O . TYR B 1 317 ? -15.220 1.663 36.649 1.00 18.98 322 TYR A O 1
ATOM 5140 N N . PRO B 1 318 ? -15.905 2.045 34.550 1.00 18.40 323 PRO A N 1
ATOM 5141 C CA . PRO B 1 318 ? -17.260 1.556 34.834 1.00 22.60 323 PRO A CA 1
ATOM 5142 C C . PRO B 1 318 ? -17.267 0.099 35.275 1.00 23.85 323 PRO A C 1
ATOM 5143 O O . PRO B 1 318 ? -16.337 -0.666 35.011 1.00 19.56 323 PRO A O 1
ATOM 5147 N N . LYS B 1 319 ? -18.343 -0.278 35.965 1.00 22.68 324 LYS A N 1
ATOM 5148 C CA . LYS B 1 319 ? -18.557 -1.648 36.407 1.00 23.40 324 LYS A CA 1
ATOM 5149 C C . LYS B 1 319 ? -19.946 -2.106 35.983 1.00 25.56 324 LYS A C 1
ATOM 5150 O O . LYS B 1 319 ? -20.850 -1.297 35.765 1.00 23.25 324 LYS A O 1
ATOM 5156 N N A MET B 1 320 ? -20.105 -3.452 35.857 0.42 24.52 325 MET A N 1
ATOM 5157 N N B MET B 1 320 ? -20.105 -3.440 35.862 0.58 24.48 325 MET A N 1
ATOM 5158 C CA A MET B 1 320 ? -21.383 -4.040 35.486 0.42 26.70 325 MET A CA 1
ATOM 5159 C CA B MET B 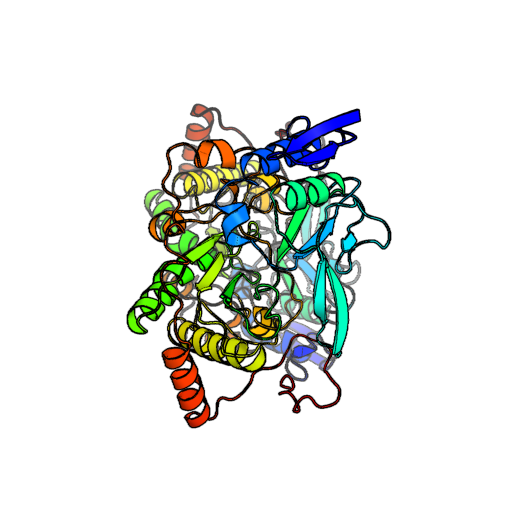1 320 ? -21.383 -4.027 35.489 0.58 26.68 325 MET A CA 1
ATOM 5160 C C A MET B 1 320 ? -22.223 -4.331 36.726 0.42 25.95 325 MET A C 1
ATOM 5161 C C B MET B 1 320 ? -22.223 -4.321 36.728 0.58 25.93 325 MET A C 1
ATOM 5162 O O A MET B 1 320 ? -21.679 -4.608 37.800 0.42 26.18 325 MET A O 1
ATOM 5163 O O B MET B 1 320 ? -21.679 -4.595 37.803 0.58 26.05 325 MET A O 1
ATOM 5172 N N . PRO B 1 321 ? -23.553 -4.265 36.589 1.00 25.69 326 PRO A N 1
ATOM 5173 C CA . PRO B 1 321 ? -24.431 -4.520 37.751 1.00 26.72 326 PRO A CA 1
ATOM 5174 C C . PRO B 1 321 ? -24.113 -5.763 38.578 1.00 35.39 326 PRO A C 1
ATOM 5175 O O . PRO B 1 321 ? -24.091 -5.681 39.812 1.00 43.24 326 PRO A O 1
ATOM 5179 N N . GLY B 1 322 ? -23.861 -6.907 37.949 1.00 26.88 327 GLY A N 1
ATOM 5180 C CA . GLY B 1 322 ? -23.642 -8.110 38.732 1.00 25.64 327 GLY A CA 1
ATOM 5181 C C . GLY B 1 322 ? -22.187 -8.512 38.875 1.00 24.57 327 GLY A C 1
ATOM 5182 O O . GLY B 1 322 ? -21.883 -9.661 39.207 1.00 24.45 327 GLY A O 1
ATOM 5183 N N . GLU B 1 323 ? -21.281 -7.570 38.636 1.00 24.32 328 GLU A N 1
ATOM 5184 C CA . GLU B 1 323 ? -19.846 -7.806 38.721 1.00 26.32 328 GLU A CA 1
ATOM 5185 C C . GLU B 1 323 ? -19.409 -7.852 40.186 1.00 22.15 328 GLU A C 1
ATOM 5186 O O . GLU B 1 323 ? -19.934 -7.099 41.010 1.00 25.87 328 GLU A O 1
ATOM 5192 N N . PRO B 1 324 ? -18.483 -8.741 40.544 1.00 23.56 329 PRO A N 1
ATOM 5193 C CA . PRO B 1 324 ? -18.051 -8.819 41.937 1.00 20.62 329 PRO A CA 1
ATOM 5194 C C . PRO B 1 324 ? -17.365 -7.538 42.361 1.00 23.90 329 PRO A C 1
ATOM 5195 O O . PRO B 1 324 ? -16.766 -6.827 41.531 1.00 25.05 329 PRO A O 1
ATOM 5199 N N . PRO B 1 325 ? -17.427 -7.195 43.650 1.00 23.36 330 PRO A N 1
ATOM 5200 C CA . PRO B 1 325 ? -16.833 -5.933 44.114 1.00 25.14 330 PRO A CA 1
ATOM 5201 C C . PRO B 1 325 ? -15.328 -5.891 43.889 1.00 24.83 330 PRO A C 1
ATOM 5202 O O . PRO B 1 325 ? -14.627 -6.894 44.026 1.00 26.22 330 PRO A O 1
ATOM 5206 N N . ARG B 1 326 ? -14.836 -4.708 43.543 1.00 22.40 331 ARG A N 1
ATOM 5207 C CA . ARG B 1 326 ? -13.437 -4.508 43.200 1.00 21.37 331 ARG A CA 1
ATOM 5208 C C . ARG B 1 326 ? -12.638 -3.994 44.390 1.00 27.25 331 ARG A C 1
ATOM 5209 O O . ARG B 1 326 ? -13.187 -3.506 45.380 1.00 24.43 331 ARG A O 1
ATOM 5217 N N . VAL B 1 327 ? -11.320 -4.108 44.271 1.00 24.26 332 VAL A N 1
ATOM 5218 C CA . VAL B 1 327 ? -10.406 -3.533 45.251 1.00 22.70 332 VAL A CA 1
ATOM 5219 C C . VAL B 1 327 ? -10.322 -2.033 45.011 1.00 25.46 332 VAL A C 1
ATOM 5220 O O . VAL B 1 327 ? -10.123 -1.583 43.876 1.00 26.31 332 VAL A O 1
ATOM 5224 N N . GLN B 1 328 ? -10.495 -1.257 46.070 1.00 26.47 333 GLN A N 1
ATOM 5225 C CA . GLN B 1 328 ? -10.420 0.189 45.951 1.00 29.73 333 GLN A CA 1
ATOM 5226 C C . GLN B 1 328 ? -9.002 0.674 46.234 1.00 25.31 333 GLN A C 1
ATOM 5227 O O . GLN B 1 328 ? -8.253 0.020 46.965 1.00 27.30 333 GLN A O 1
ATOM 5233 N N . PRO B 1 329 ? -8.586 1.797 45.650 1.00 27.78 334 PRO A N 1
ATOM 5234 C CA . PRO B 1 329 ? -7.246 2.314 45.953 1.00 30.50 334 PRO A CA 1
ATOM 5235 C C . PRO B 1 329 ? -7.158 2.766 47.403 1.00 37.56 334 PRO A C 1
ATOM 5236 O O . PRO B 1 329 ? -8.107 3.325 47.956 1.00 33.91 334 PRO A O 1
ATOM 5240 N N . SER B 1 330 ? -6.011 2.499 48.021 1.00 41.47 335 SER A N 1
ATOM 5241 C CA . SER B 1 330 ? -5.772 2.832 49.419 1.00 50.85 335 SER A CA 1
ATOM 5242 C C . SER B 1 330 ? -4.884 4.068 49.519 1.00 55.96 335 SER A C 1
ATOM 5243 O O . SER B 1 330 ? -3.904 4.200 48.778 1.00 54.35 335 SER A O 1
ATOM 5246 N N . LYS B 1 331 ? -5.227 4.959 50.449 1.00 63.32 336 LYS A N 1
ATOM 5247 C CA . LYS B 1 331 ? -4.464 6.184 50.714 1.00 59.63 336 LYS A CA 1
ATOM 5248 C C . LYS B 1 331 ? -4.466 7.107 49.499 1.00 60.23 336 LYS A C 1
ATOM 5249 O O . LYS B 1 331 ? -5.005 8.213 49.544 1.00 60.23 336 LYS A O 1
#

Sequence (661 aa):
ATELDVDGVKVRFTNPDKVYFPKLGKNGTKGKLVEYYLSVASGPMLALLRDRPVHLQRFPDGIEGEEIYQKRVPQKHPDYLETCVVTFPSGRTADALKITHPSSIIWAAQMGTVTLHPWQVRCPDTEHPDELRVDLDPQPGTGFKEARTVACDVLKPLLDELGLVGYPKTSGGRGVHVFLRIKPQWDFIEVRRAGIALAREVERRAPDAVTTSWWKEERGERLFIDYNQNARDRTFASAYSVRKTPIATVSMPLSWDELRNADPDDYTMNTVPDLLAGRDDPWADIDSVQQSLGPLLDLVAADEERGLGDLPYPPNYPKMMPGEPPRVQPSKTELDVDGVKVRFTNPDKVYFPKLGKNGTKGKLVEYYLSVASGPMLALLRDRPVHLQRFPDGIEGEEIYQKRVPQKHPDYLETCVVTFPSGRTADALKITHPSSIIWAAQMGTVTLHPWQVRCPDTEHPDELRVDLDPQPGTGFKEARTVACDVLKPLLDELGLVVGYPKTSGGRGVHVFLRIKPQWDFIEVRRAGIALAREVERRAPDAVTTSWWKEERGERLFIDYNQNARDRTFASAYSVRKTPIATVSMPLSWDELRNADPDDYTMNTVPDLLAGRDDPWADIDSVQQSLGPLLDLVAADEERGLGDLPYPPNYPKMMPGEPPRVQPSK

Secondary structure (DSSP, 8-state):
-EEEETTEEEE---TT-BS-TTTGGGGBHHHHHHHHHHHTTTHHHHHHTTEEEEEEE-TT-TTS--EEE-SPPSS--TT-EEEEEE-TTS-EEEEEEE-SHHHHHHHHHTTEEEEEE-SSBTTBTTS-SEEEEEEEEPTT--HHHHHHHIIIIIHHHHHHTT---EEEE-SSS-EEEEEEB-TTS-HHHHHHHHHHHHHHHHHHSTTTEE--SSGGGT-SSEEE-GGGGSSS---PPTT-B-SSTT-BB--B--HHHHHT--GGG-BTTTHHHHHTT---TTTTGGG--B-SHHHHHHHHHHHHTT----PPPTT----TTPPPPPPPP-/-EEEEETTEEEEE--TT-BS-TTTGGGGBHHHHHHHHHHHTTTHHHHHHTT-EEEEEE-TT-TTS--EEE-SPPSS--TT-EEEEEE-TTS-EEEEEE--SHHHHHHHHHTTEEEEEE-SSBTTBTTS-SEEEEEEEEPTT--HHHHHHHIIIIIHHHHHHTT---EEEE-SSS-EEEEEEB-TTS-HHHHHHHHHHHHHHHHHHSTTTEE--SSGGGT-SSEEE-GGGGSSS---PPTT-B-SSTT-BB--B--HHHHHT--GGG-BTTTHHHHHTT---TTTTGGG--B-SHHHHHHHHHHHHTT----PPSTT----TTPPPPPPP--

B-factor: mean 29.62, std 10.08, range [10.4, 73.74]